Protein AF-0000000078759172 (afdb_homodimer)

Structure (mmCIF, N/CA/C/O backbone):
data_AF-0000000078759172-model_v1
#
loop_
_entity.id
_entity.type
_entity.pdbx_description
1 polymer 'DeoR family transcriptional regulator'
#
loop_
_atom_site.group_PDB
_atom_site.id
_atom_site.type_symbol
_atom_site.label_atom_id
_atom_site.label_alt_id
_atom_site.label_comp_id
_atom_site.label_asym_id
_atom_site.label_entity_id
_atom_site.label_seq_id
_atom_site.pdbx_PDB_ins_code
_atom_site.Cartn_x
_atom_site.Cartn_y
_atom_site.Cartn_z
_atom_site.occupancy
_atom_site.B_iso_or_equiv
_atom_site.auth_seq_id
_atom_site.auth_comp_id
_atom_site.auth_asym_id
_atom_site.auth_atom_id
_atom_site.pdbx_PDB_model_num
ATOM 1 N N . MET A 1 1 ? 0.001 -18.594 37.531 1 36.38 1 MET A N 1
ATOM 2 C CA . MET A 1 1 ? -1.039 -19.453 36.969 1 36.38 1 MET A CA 1
ATOM 3 C C . MET A 1 1 ? -2.293 -18.641 36.625 1 36.38 1 MET A C 1
ATOM 5 O O . MET A 1 1 ? -2.844 -17.969 37.5 1 36.38 1 MET A O 1
ATOM 9 N N . LEU A 1 2 ? -2.508 -18.375 35.5 1 51.75 2 LEU A N 1
ATOM 10 C CA . LEU A 1 2 ? -3.686 -17.562 35.219 1 51.75 2 LEU A CA 1
ATOM 11 C C . LEU A 1 2 ? -4.949 -18.234 35.719 1 51.75 2 LEU A C 1
ATOM 13 O O . LEU A 1 2 ? -5.078 -19.469 35.625 1 51.75 2 LEU A O 1
ATOM 17 N N . ASN A 1 3 ? -5.75 -17.656 36.625 1 66.94 3 ASN A N 1
ATOM 18 C CA . ASN A 1 3 ? -7.027 -18.234 37 1 66.94 3 ASN A CA 1
ATOM 19 C C . ASN A 1 3 ? -7.918 -18.5 35.812 1 66.94 3 ASN A C 1
ATOM 21 O O . ASN A 1 3 ? -7.578 -18.109 34.688 1 66.94 3 ASN A O 1
ATOM 25 N N . GLU A 1 4 ? -8.945 -19.297 35.969 1 74.44 4 GLU A N 1
ATOM 26 C CA . GLU A 1 4 ? -9.828 -19.766 34.906 1 74.44 4 GLU A CA 1
ATOM 27 C C . GLU A 1 4 ? -10.336 -18.594 34.062 1 74.44 4 GLU A C 1
ATOM 29 O O . GLU A 1 4 ? -10.43 -18.688 32.844 1 74.44 4 GLU A O 1
ATOM 34 N N . VAL A 1 5 ? -10.695 -17.469 34.75 1 76.38 5 VAL A N 1
ATOM 35 C CA . VAL A 1 5 ? -11.219 -16.297 34.062 1 76.38 5 VAL A CA 1
ATOM 36 C C . VAL A 1 5 ? -10.125 -15.656 33.219 1 76.38 5 VAL A C 1
ATOM 38 O O . VAL A 1 5 ? -10.344 -15.305 32.062 1 76.38 5 VAL A O 1
ATOM 41 N N . GLU A 1 6 ? -8.992 -15.578 33.75 1 72.94 6 GLU A N 1
ATOM 42 C CA . GLU A 1 6 ? -7.867 -14.961 33.062 1 72.94 6 GLU A CA 1
ATOM 43 C C . GLU A 1 6 ? -7.441 -15.797 31.859 1 72.94 6 GLU A C 1
ATOM 45 O O . GLU A 1 6 ? -7.117 -15.25 30.797 1 72.94 6 GLU A O 1
ATOM 50 N N . ASN A 1 7 ? -7.484 -17.031 32.062 1 72.69 7 ASN A N 1
ATOM 51 C CA . ASN A 1 7 ? -7.156 -17.922 30.984 1 72.69 7 ASN A CA 1
ATOM 52 C C . ASN A 1 7 ? -8.141 -17.781 29.828 1 72.69 7 ASN A C 1
ATOM 54 O O . ASN A 1 7 ? -7.734 -17.75 28.656 1 72.69 7 ASN A O 1
ATOM 58 N N . ARG A 1 8 ? -9.469 -17.812 30.141 1 80.25 8 ARG A N 1
ATOM 59 C CA . ARG A 1 8 ? -10.516 -17.641 29.141 1 80.25 8 ARG A CA 1
ATOM 60 C C . ARG A 1 8 ? -10.359 -16.328 28.391 1 80.25 8 ARG A C 1
ATOM 62 O O . ARG A 1 8 ? -10.43 -16.281 27.156 1 80.25 8 ARG A O 1
ATOM 69 N N . GLN A 1 9 ? -10.102 -15.289 29.125 1 78.44 9 GLN A N 1
ATOM 70 C CA . GLN A 1 9 ? -9.922 -13.969 28.516 1 78.44 9 GLN A CA 1
ATOM 71 C C . GLN A 1 9 ? -8.703 -13.953 27.594 1 78.44 9 GLN A C 1
ATOM 73 O O . GLN A 1 9 ? -8.742 -13.367 26.516 1 78.44 9 GLN A O 1
ATOM 78 N N . GLN A 1 10 ? -7.73 -14.594 28.062 1 71.69 10 GLN A N 1
ATOM 79 C CA . GLN A 1 10 ? -6.535 -14.688 27.234 1 71.69 10 GLN A CA 1
ATOM 80 C C . GLN A 1 10 ? -6.812 -15.484 25.969 1 71.69 10 GLN A C 1
ATOM 82 O O . GLN A 1 10 ? -6.32 -15.133 24.891 1 71.69 10 GLN A O 1
ATOM 87 N N . GLU A 1 11 ? -7.57 -16.484 26.031 1 77.31 11 GLU A N 1
ATOM 88 C CA . GLU A 1 11 ? -7.965 -17.266 24.859 1 77.31 11 GLU A CA 1
ATOM 89 C C . GLU A 1 11 ? -8.766 -16.406 23.875 1 77.31 11 GLU A C 1
ATOM 91 O O . GLU A 1 11 ? -8.578 -16.5 22.656 1 77.31 11 GLU A O 1
ATOM 96 N N . ILE A 1 12 ? -9.711 -15.633 24.438 1 78.56 12 ILE A N 1
ATOM 97 C CA . ILE A 1 12 ? -10.508 -14.734 23.609 1 78.56 12 ILE A CA 1
ATOM 98 C C . ILE A 1 12 ? -9.594 -13.734 22.906 1 78.56 12 ILE A C 1
ATOM 100 O O . ILE A 1 12 ? -9.703 -13.523 21.688 1 78.56 12 ILE A O 1
ATOM 104 N N . VAL A 1 13 ? -8.672 -13.242 23.734 1 72.25 13 VAL A N 1
ATOM 105 C CA . VAL A 1 13 ? -7.754 -12.258 23.156 1 72.25 13 VAL A CA 1
ATOM 106 C C . VAL A 1 13 ? -6.867 -12.93 22.109 1 72.25 13 VAL A C 1
ATOM 108 O O . VAL A 1 13 ? -6.645 -12.375 21.031 1 72.25 13 VAL A O 1
ATOM 111 N N . ASN A 1 14 ? -6.504 -14.062 22.391 1 66 14 ASN A N 1
ATOM 112 C CA . ASN A 1 14 ? -5.699 -14.812 21.438 1 66 14 ASN A CA 1
ATOM 113 C C . ASN A 1 14 ? -6.48 -15.102 20.156 1 66 14 ASN A C 1
ATOM 115 O O . ASN A 1 14 ? -5.938 -15.008 19.062 1 66 14 ASN A O 1
ATOM 119 N N . TYR A 1 15 ? -7.719 -15.523 20.375 1 71.94 15 TYR A N 1
ATOM 120 C CA . TYR A 1 15 ? -8.594 -15.734 19.219 1 71.94 15 TYR A CA 1
ATOM 121 C C . TYR A 1 15 ? -8.75 -14.453 18.406 1 71.94 15 TYR A C 1
ATOM 123 O O . TYR A 1 15 ? -8.656 -14.477 17.188 1 71.94 15 TYR A O 1
ATOM 131 N N . LEU A 1 16 ? -8.984 -13.391 19.172 1 69.19 16 LEU A N 1
ATOM 132 C CA . LEU A 1 16 ? -9.195 -12.109 18.5 1 69.19 16 LEU A CA 1
ATOM 133 C C . LEU A 1 16 ? -7.902 -11.602 17.859 1 69.19 16 LEU A C 1
ATOM 135 O O . LEU A 1 16 ? -7.93 -10.953 16.828 1 69.19 16 LEU A O 1
ATOM 139 N N . LYS A 1 17 ? -6.855 -11.961 18.469 1 59.56 17 LYS A N 1
ATOM 140 C CA . LYS A 1 17 ? -5.551 -11.625 17.891 1 59.56 17 LYS A CA 1
ATOM 141 C C . LYS A 1 17 ? -5.328 -12.344 16.562 1 59.56 17 LYS A C 1
ATOM 143 O O . LYS A 1 17 ? -4.773 -11.766 15.633 1 59.56 17 LYS A O 1
ATOM 148 N N . ASN A 1 18 ? -5.93 -13.453 16.594 1 57.12 18 ASN A N 1
ATOM 149 C CA . ASN A 1 18 ? -5.77 -14.312 15.43 1 57.12 18 ASN A CA 1
ATOM 150 C C . ASN A 1 18 ? -6.824 -14.023 14.367 1 57.12 18 ASN A C 1
ATOM 152 O O . ASN A 1 18 ? -6.566 -14.172 13.172 1 57.12 18 ASN A O 1
ATOM 156 N N . ASN A 1 19 ? -7.992 -13.586 14.875 1 59.03 19 ASN A N 1
ATOM 157 C CA . ASN A 1 19 ? -9.133 -13.5 13.977 1 59.03 19 ASN A CA 1
ATOM 158 C C . ASN A 1 19 ? -9.602 -12.055 13.805 1 59.03 19 ASN A C 1
ATOM 160 O O . ASN A 1 19 ? -10.508 -11.781 13.016 1 59.03 19 ASN A O 1
ATOM 164 N N . GLN A 1 20 ? -8.945 -11.133 14.5 1 56.38 20 GLN A N 1
ATOM 165 C CA . GLN A 1 20 ? -9.227 -9.703 14.531 1 56.38 20 GLN A CA 1
ATOM 166 C C . GLN A 1 20 ? -10.68 -9.438 14.914 1 56.38 20 GLN A C 1
ATOM 168 O O . GLN A 1 20 ? -11 -8.344 15.398 1 56.38 20 GLN A O 1
ATOM 173 N N . PHE A 1 21 ? -11.414 -10.266 14.594 1 64.81 21 PHE A N 1
ATOM 174 C CA . PHE A 1 21 ? -12.836 -10.203 14.93 1 64.81 21 PHE A CA 1
ATOM 175 C C . PHE A 1 21 ? -13.344 -11.57 15.367 1 64.81 21 PHE A C 1
ATOM 177 O O . PHE A 1 21 ? -12.852 -12.602 14.914 1 64.81 21 PHE A O 1
ATOM 184 N N . ALA A 1 22 ? -14.211 -11.531 16.359 1 74.94 22 ALA A N 1
ATOM 185 C CA . ALA A 1 22 ? -14.914 -12.742 16.766 1 74.94 22 ALA A CA 1
ATOM 186 C C . ALA A 1 22 ? -16.391 -12.445 17.047 1 74.94 22 ALA A C 1
ATOM 188 O O . ALA A 1 22 ? -16.703 -11.477 17.734 1 74.94 22 ALA A O 1
ATOM 189 N N . ARG A 1 23 ? -17.25 -13.141 16.391 1 78.19 23 ARG A N 1
ATOM 190 C CA . ARG A 1 23 ? -18.641 -13.117 16.812 1 78.19 23 ARG A CA 1
ATOM 191 C C . ARG A 1 23 ? -18.797 -13.734 18.203 1 78.19 23 ARG A C 1
ATOM 193 O O . ARG A 1 23 ? -18.016 -14.602 18.594 1 78.19 23 ARG A O 1
ATOM 200 N N . VAL A 1 24 ? -19.797 -13.281 18.781 1 83.88 24 VAL A N 1
ATOM 201 C CA . VAL A 1 24 ? -20.078 -13.828 20.109 1 83.88 24 VAL A CA 1
ATOM 202 C C . VAL A 1 24 ? -20.297 -15.336 20 1 83.88 24 VAL A C 1
ATOM 204 O O . VAL A 1 24 ? -19.844 -16.094 20.859 1 83.88 24 VAL A O 1
ATOM 207 N N . THR A 1 25 ? -20.891 -15.75 18.844 1 82.5 25 THR A N 1
ATOM 208 C CA . THR A 1 25 ? -21.172 -17.172 18.656 1 82.5 25 THR A CA 1
ATOM 209 C C . THR A 1 25 ? -19.875 -17.953 18.5 1 82.5 25 THR A C 1
ATOM 211 O O . THR A 1 25 ? -19.734 -19.047 19.031 1 82.5 25 THR A O 1
ATOM 214 N N . ASP A 1 26 ? -18.906 -17.453 17.859 1 82.5 26 ASP A N 1
ATOM 215 C CA . ASP A 1 26 ? -17.609 -18.078 17.688 1 82.5 26 ASP A CA 1
ATOM 216 C C . ASP A 1 26 ? -16.875 -18.203 19.031 1 82.5 26 ASP A C 1
ATOM 218 O O . ASP A 1 26 ? -16.219 -19.219 19.281 1 82.5 26 ASP A O 1
ATOM 222 N N . LEU A 1 27 ? -16.938 -17.234 19.797 1 86.69 27 LEU A N 1
ATOM 223 C CA . LEU A 1 27 ? -16.25 -17.188 21.094 1 86.69 27 LEU A CA 1
ATOM 224 C C . LEU A 1 27 ? -16.875 -18.203 22.062 1 86.69 27 LEU A C 1
ATOM 226 O O . LEU A 1 27 ? -16.156 -18.797 22.859 1 86.69 27 LEU A O 1
ATOM 230 N N . ILE A 1 28 ? -18.141 -18.391 21.859 1 86.31 28 ILE A N 1
ATOM 231 C CA . ILE A 1 28 ? -18.828 -19.391 22.656 1 86.31 28 ILE A CA 1
ATOM 232 C C . ILE A 1 28 ? -18.281 -20.781 22.312 1 86.31 28 ILE A C 1
ATOM 234 O O . ILE A 1 28 ? -18.016 -21.578 23.219 1 86.31 28 ILE A O 1
ATOM 238 N N . GLU A 1 29 ? -18.125 -20.969 21.109 1 82.94 29 GLU A N 1
ATOM 239 C CA . GLU A 1 29 ? -17.609 -22.25 20.672 1 82.94 29 GLU A CA 1
ATOM 240 C C . GLU A 1 29 ? -16.141 -22.438 21.062 1 82.94 29 GLU A C 1
ATOM 242 O O . GLU A 1 29 ? -15.727 -23.531 21.422 1 82.94 29 GLU A O 1
ATOM 247 N N . LEU A 1 30 ? -15.422 -21.422 21.094 1 81.31 30 LEU A N 1
ATOM 248 C CA . LEU A 1 30 ? -13.984 -21.422 21.344 1 81.31 30 LEU A CA 1
ATOM 249 C C . LEU A 1 30 ? -13.688 -21.75 22.797 1 81.31 30 LEU A C 1
ATOM 251 O O . LEU A 1 30 ? -12.812 -22.562 23.094 1 81.31 30 LEU A O 1
ATOM 255 N N . VAL A 1 31 ? -14.406 -21.062 23.734 1 83.69 31 VAL A N 1
ATOM 256 C CA . VAL A 1 31 ? -14.031 -21.172 25.141 1 83.69 31 VAL A CA 1
ATOM 257 C C . VAL A 1 31 ? -15.047 -22.031 25.891 1 83.69 31 VAL A C 1
ATOM 259 O O . VAL A 1 31 ? -14.836 -22.391 27.047 1 83.69 31 VAL A O 1
ATOM 262 N N . ASN A 1 32 ? -16.109 -22.359 25.156 1 85.5 32 ASN A N 1
ATOM 263 C CA . ASN A 1 32 ? -17.156 -23.234 25.688 1 85.5 32 ASN A CA 1
ATOM 264 C C . ASN A 1 32 ? -17.766 -22.656 26.969 1 85.5 32 ASN A C 1
ATOM 266 O O . ASN A 1 32 ? -17.891 -23.375 27.969 1 85.5 32 ASN A O 1
ATOM 270 N N . TYR A 1 33 ? -18.125 -21.391 27.031 1 85.75 33 TYR A N 1
ATOM 271 C CA . TYR A 1 33 ? -18.844 -20.703 28.094 1 85.75 33 TYR A CA 1
ATOM 272 C C . TYR A 1 33 ? -20.125 -20.062 27.578 1 85.75 33 TYR A C 1
ATOM 274 O O . TYR A 1 33 ? -20.328 -19.969 26.359 1 85.75 33 TYR A O 1
ATOM 282 N N . SER A 1 34 ? -21.031 -19.703 28.453 1 83.19 34 SER A N 1
ATOM 283 C CA . SER A 1 34 ? -22.328 -19.125 28.078 1 83.19 34 SER A CA 1
ATOM 284 C C . SER A 1 34 ? -22.141 -17.766 27.422 1 83.19 34 SER A C 1
ATOM 286 O O . SER A 1 34 ? -21.109 -17.109 27.594 1 83.19 34 SER A O 1
ATOM 288 N N . GLU A 1 35 ? -23.141 -17.344 26.641 1 85.94 35 GLU A N 1
ATOM 289 C CA . GLU A 1 35 ? -23.156 -16.031 26.031 1 85.94 35 GLU A CA 1
ATOM 290 C C . GLU A 1 35 ? -23 -14.922 27.062 1 85.94 35 GLU A C 1
ATOM 292 O O . GLU A 1 35 ? -22.281 -13.945 26.844 1 85.94 35 GLU A O 1
ATOM 297 N N . ALA A 1 36 ? -23.672 -15.086 28.234 1 85.81 36 ALA A N 1
ATOM 298 C CA . ALA A 1 36 ? -23.594 -14.094 29.297 1 85.81 36 ALA A CA 1
ATOM 299 C C . ALA A 1 36 ? -22.172 -13.953 29.812 1 85.81 36 ALA A C 1
ATOM 301 O O . ALA A 1 36 ? -21.688 -12.844 30.031 1 85.81 36 ALA A O 1
ATOM 302 N N . THR A 1 37 ? -21.453 -15.016 29.922 1 82.12 37 THR A N 1
ATOM 303 C CA . THR A 1 37 ? -20.078 -15.023 30.406 1 82.12 37 THR A CA 1
ATOM 304 C C . THR A 1 37 ? -19.156 -14.352 29.391 1 82.12 37 THR A C 1
ATOM 306 O O . THR A 1 37 ? -18.297 -13.547 29.75 1 82.12 37 THR A O 1
ATOM 309 N N . ILE A 1 38 ? -19.391 -14.719 28.109 1 87.25 38 ILE A N 1
ATOM 310 C CA . ILE A 1 38 ? -18.547 -14.156 27.047 1 87.25 38 ILE A CA 1
ATOM 311 C C . ILE A 1 38 ? -18.781 -12.648 26.953 1 87.25 38 ILE A C 1
ATOM 313 O O . ILE A 1 38 ? -17.828 -11.875 26.82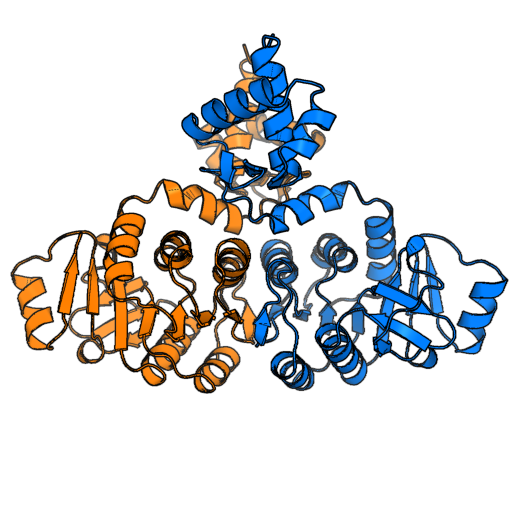8 1 87.25 38 ILE A O 1
ATOM 317 N N . LYS A 1 39 ? -19.969 -12.227 27.094 1 84 39 LYS A N 1
ATOM 318 C CA . LYS A 1 39 ? -20.281 -10.805 27.031 1 84 39 LYS A CA 1
ATOM 319 C C . LYS A 1 39 ? -19.641 -10.047 28.203 1 84 39 LYS A C 1
ATOM 321 O O . LYS A 1 39 ? -19.141 -8.938 28.031 1 84 39 LYS A O 1
ATOM 326 N N . ARG A 1 40 ? -19.609 -10.641 29.359 1 83.56 40 ARG A N 1
ATOM 327 C CA . ARG A 1 40 ? -18.953 -10.039 30.5 1 83.56 40 ARG A CA 1
ATOM 328 C C . ARG A 1 40 ? -17.453 -9.938 30.281 1 83.56 40 ARG A C 1
ATOM 330 O O . ARG A 1 40 ? -16.844 -8.914 30.609 1 83.56 40 ARG A O 1
ATOM 337 N N . ASP A 1 41 ? -16.922 -11 29.719 1 81.88 41 ASP A N 1
ATOM 338 C CA . ASP A 1 41 ? -15.492 -10.969 29.406 1 81.88 41 ASP A CA 1
ATOM 339 C C . ASP A 1 41 ? -15.172 -9.883 28.375 1 81.88 41 ASP A C 1
ATOM 341 O O . ASP A 1 41 ? -14.18 -9.164 28.516 1 81.88 41 ASP A O 1
ATOM 345 N N . LEU A 1 42 ? -16.031 -9.773 27.391 1 82.5 42 LEU A N 1
ATOM 346 C CA . LEU A 1 42 ? -15.797 -8.781 26.344 1 82.5 42 LEU A CA 1
ATOM 347 C C . LEU A 1 42 ? -15.891 -7.367 26.891 1 82.5 42 LEU A C 1
ATOM 349 O O . LEU A 1 42 ? -15.133 -6.484 26.5 1 82.5 42 LEU A O 1
ATOM 353 N N . VAL A 1 43 ? -16.766 -7.125 27.797 1 78.25 43 VAL A N 1
ATOM 354 C CA . VAL A 1 43 ? -16.859 -5.828 28.469 1 78.25 43 VAL A CA 1
ATOM 355 C C . VAL A 1 43 ? -15.578 -5.543 29.234 1 78.25 43 VAL A C 1
ATOM 357 O O . VAL A 1 43 ? -15.031 -4.441 29.156 1 78.25 43 VAL A O 1
ATOM 360 N N . PHE A 1 44 ? -15.078 -6.512 29.953 1 76.62 44 PHE A N 1
ATOM 361 C CA . PHE A 1 44 ? -13.836 -6.375 30.719 1 76.62 44 PHE A CA 1
ATOM 362 C C . PHE A 1 44 ? -12.656 -6.113 29.781 1 76.62 44 PHE A C 1
ATOM 364 O O . PHE A 1 44 ? -11.859 -5.207 30.016 1 76.62 44 PHE A O 1
ATOM 371 N N . LEU A 1 45 ? -12.57 -6.898 28.75 1 74.94 45 LEU A N 1
ATOM 372 C CA . LEU A 1 45 ? -11.461 -6.77 27.797 1 74.94 45 LEU A CA 1
ATOM 373 C C . LEU A 1 45 ? -11.539 -5.449 27.047 1 74.94 45 LEU A C 1
ATOM 375 O O . LEU A 1 45 ? -10.516 -4.848 26.734 1 74.94 45 LEU A O 1
ATOM 379 N N . GLU A 1 46 ? -12.727 -4.996 26.828 1 71.81 46 GLU A N 1
ATOM 380 C CA . GLU A 1 46 ? -12.891 -3.682 26.203 1 71.81 46 GLU A CA 1
ATOM 381 C C . GLU A 1 46 ? -12.469 -2.568 27.156 1 71.81 46 GLU A C 1
ATOM 383 O O . GLU A 1 46 ? -11.781 -1.628 26.766 1 71.81 46 GLU A O 1
ATOM 388 N N . LYS A 1 47 ? -12.859 -2.684 28.375 1 66.75 47 LYS A N 1
ATOM 389 C CA . LYS A 1 47 ? -12.461 -1.708 29.391 1 66.75 47 LYS A CA 1
ATOM 390 C C . LYS A 1 47 ? -10.945 -1.688 29.562 1 66.75 47 LYS A C 1
ATOM 392 O O . LYS A 1 47 ? -10.359 -0.638 29.844 1 66.75 47 LYS A O 1
ATOM 397 N N . SER A 1 48 ? -10.43 -2.879 29.328 1 58.62 48 SER A N 1
ATOM 398 C CA . SER A 1 48 ? -8.977 -2.99 29.453 1 58.62 48 SER A CA 1
ATOM 399 C C . SER A 1 48 ? -8.273 -2.516 28.188 1 58.62 48 SER A C 1
ATOM 401 O O . SER A 1 48 ? -7.043 -2.488 28.125 1 58.62 48 SER A O 1
ATOM 403 N N . GLY A 1 49 ? -9.016 -2.158 27.219 1 56.34 49 GLY A N 1
ATOM 404 C CA . GLY A 1 49 ? -8.5 -1.59 25.984 1 56.34 49 GLY A CA 1
ATOM 405 C C . GLY A 1 49 ? -7.973 -2.637 25.031 1 56.34 49 GLY A C 1
ATOM 406 O O . GLY A 1 49 ? -7.285 -2.307 24.062 1 56.34 49 GLY A O 1
ATOM 407 N N . LEU A 1 50 ? -8.117 -3.809 25.25 1 59.75 50 LEU A N 1
ATOM 408 C CA . LEU A 1 50 ? -7.566 -4.902 24.453 1 59.75 50 LEU A CA 1
ATOM 409 C C . LEU A 1 50 ? -8.461 -5.195 23.25 1 59.75 50 LEU A C 1
ATOM 411 O O . LEU A 1 50 ? -7.969 -5.59 22.188 1 59.75 50 LEU A O 1
ATOM 415 N N . ILE A 1 51 ? -9.844 -5.031 23.484 1 63.94 51 ILE A N 1
ATOM 416 C CA . ILE A 1 51 ? -10.781 -5.344 22.406 1 63.94 51 ILE A CA 1
ATOM 417 C C . ILE A 1 51 ? -11.852 -4.258 22.328 1 63.94 51 ILE A C 1
ATOM 419 O O . ILE A 1 51 ? -11.984 -3.443 23.25 1 63.94 51 ILE A O 1
ATOM 423 N N . ARG A 1 52 ? -12.477 -4.043 21.188 1 66.06 52 ARG A N 1
ATOM 424 C CA . ARG A 1 52 ? -13.688 -3.25 21.016 1 66.06 52 ARG A CA 1
ATOM 425 C C . ARG A 1 52 ? -14.883 -4.141 20.703 1 66.06 52 ARG A C 1
ATOM 427 O O . ARG A 1 52 ? -14.812 -5.008 19.828 1 66.06 52 ARG A O 1
ATOM 434 N N . ARG A 1 53 ? -15.93 -3.881 21.578 1 69.12 53 ARG A N 1
ATOM 435 C CA . ARG A 1 53 ? -17.172 -4.605 21.312 1 69.12 53 ARG A CA 1
ATOM 436 C C . ARG A 1 53 ? -17.938 -3.965 20.172 1 69.12 53 ARG A C 1
ATOM 438 O O . ARG A 1 53 ? -17.953 -2.74 20.031 1 69.12 53 ARG A O 1
ATOM 445 N N . VAL A 1 54 ? -18.344 -4.82 19.109 1 63.81 54 VAL A N 1
ATOM 446 C CA . VAL A 1 54 ? -19.234 -4.402 18.031 1 63.81 54 VAL A CA 1
ATOM 447 C C . VAL A 1 54 ? -20.516 -5.219 18.062 1 63.81 54 VAL A C 1
ATOM 449 O O . VAL A 1 54 ? -20.641 -6.164 18.844 1 63.81 54 VAL A O 1
ATOM 452 N N . ARG A 1 55 ? -21.5 -4.738 17.266 1 64.06 55 ARG A N 1
ATOM 453 C CA . ARG A 1 55 ? -22.75 -5.504 17.219 1 64.06 55 ARG A CA 1
ATOM 454 C C . ARG A 1 55 ? -22.469 -6.957 16.844 1 64.06 55 ARG A C 1
ATOM 456 O O . ARG A 1 55 ? -21.922 -7.234 15.773 1 64.06 55 ARG A O 1
ATOM 463 N N . GLY A 1 56 ? -22.859 -7.949 17.688 1 62.78 56 GLY A N 1
ATOM 464 C CA . GLY A 1 56 ? -22.797 -9.383 17.469 1 62.78 56 GLY A CA 1
ATOM 465 C C . GLY A 1 56 ? -21.422 -9.961 17.734 1 62.78 56 GLY A C 1
ATOM 466 O O . GLY A 1 56 ? -21.188 -11.164 17.547 1 62.78 56 GLY A O 1
ATOM 467 N N . GLY A 1 57 ? -20.438 -9.016 18.078 1 71.5 57 GLY A N 1
ATOM 468 C CA . GLY A 1 57 ? -19.125 -9.609 18.297 1 71.5 57 GLY A CA 1
ATOM 469 C C . GLY A 1 57 ? -18.125 -8.648 18.891 1 71.5 57 GLY A C 1
ATOM 470 O O . GLY A 1 57 ? -18.5 -7.688 19.578 1 71.5 57 GLY A O 1
ATOM 471 N N . ALA A 1 58 ? -16.891 -9.023 19 1 74.56 58 ALA A N 1
ATOM 472 C CA . ALA A 1 58 ? -15.805 -8.211 19.547 1 74.56 58 ALA A CA 1
ATOM 473 C C . ALA A 1 58 ? -14.602 -8.211 18.609 1 74.56 58 ALA A C 1
ATOM 475 O O . ALA A 1 58 ? -14.406 -9.156 17.828 1 74.56 58 ALA A O 1
ATOM 476 N N . MET A 1 59 ? -14.062 -7.164 18.594 1 66.5 59 MET A N 1
ATOM 477 C CA . MET A 1 59 ? -12.844 -6.984 17.812 1 66.5 59 MET A CA 1
ATOM 478 C C . MET A 1 59 ? -11.664 -6.66 18.719 1 66.5 59 MET A C 1
ATOM 480 O O . MET A 1 59 ? -11.836 -6.078 19.781 1 66.5 59 MET A O 1
ATOM 484 N N . LEU A 1 60 ? -10.594 -7.309 18.5 1 53.09 60 LEU A N 1
ATOM 485 C CA . LEU A 1 60 ? -9.414 -6.965 19.297 1 53.09 60 LEU A CA 1
ATOM 486 C C . LEU A 1 60 ? -9.094 -5.48 19.172 1 53.09 60 LEU A C 1
ATOM 488 O O . LEU A 1 60 ? -9.125 -4.918 18.078 1 53.09 60 LEU A O 1
ATOM 492 N N . ILE A 1 61 ? -9.188 -4.828 20.328 1 46.25 61 ILE A N 1
ATOM 493 C CA . ILE A 1 61 ? -8.695 -3.459 20.391 1 46.25 61 ILE A CA 1
ATOM 494 C C . ILE A 1 61 ? -7.168 -3.465 20.422 1 46.25 61 ILE A C 1
ATOM 496 O O . ILE A 1 61 ? -6.562 -3.943 21.375 1 46.25 61 ILE A O 1
ATOM 500 N N . ASP A 1 62 ? -6.527 -4.008 19.672 1 40.38 62 ASP A N 1
ATOM 501 C CA . ASP A 1 62 ? -5.086 -3.867 19.859 1 40.38 62 ASP A CA 1
ATOM 502 C C . ASP A 1 62 ? -4.691 -2.4 20.016 1 40.38 62 ASP A C 1
ATOM 504 O O . ASP A 1 62 ? -4.754 -1.625 19.062 1 40.38 62 ASP A O 1
ATOM 508 N N . ASN A 1 63 ? -5.016 -1.841 20.938 1 35.78 63 ASN A N 1
ATOM 509 C CA . ASN A 1 63 ? -4.723 -0.444 21.25 1 35.78 63 ASN A CA 1
ATOM 510 C C . ASN A 1 63 ? -3.342 -0.036 20.734 1 35.78 63 ASN A C 1
ATOM 512 O O . ASN A 1 63 ? -3.15 1.093 20.281 1 35.78 63 ASN A O 1
ATOM 516 N N . ARG A 1 64 ? -2.279 -0.61 21.375 1 33.75 64 ARG A N 1
ATOM 517 C CA . ARG A 1 64 ? -0.875 -0.281 21.141 1 33.75 64 ARG A CA 1
ATOM 518 C C . ARG A 1 64 ? -0.443 -0.658 19.734 1 33.75 64 ARG A C 1
ATOM 520 O O . ARG A 1 64 ? 0.543 -0.127 19.219 1 33.75 64 ARG A O 1
ATOM 527 N N . LYS A 1 65 ? -0.607 -2.008 19.203 1 33.19 65 LYS A N 1
ATOM 528 C CA . LYS A 1 65 ? -0.291 -2.545 17.891 1 33.19 65 LYS A CA 1
ATOM 529 C C . LYS A 1 65 ? -1.462 -2.365 16.922 1 33.19 65 LYS A C 1
ATOM 531 O O . LYS A 1 65 ? -2.523 -2.967 17.109 1 33.19 65 LYS A O 1
ATOM 536 N N . ILE A 1 66 ? -1.935 -1.329 16.531 1 30.61 66 ILE A N 1
ATOM 537 C CA . ILE A 1 66 ? -2.75 -1.35 15.32 1 30.61 66 ILE A CA 1
ATOM 538 C C . ILE A 1 66 ? -2.395 -2.574 14.484 1 30.61 66 ILE A C 1
ATOM 540 O O . ILE A 1 66 ? -1.381 -2.58 13.781 1 30.61 66 ILE A O 1
ATOM 544 N N . ASP A 1 67 ? -2.51 -3.723 14.875 1 31.8 67 ASP A N 1
ATOM 545 C CA . ASP A 1 67 ? -2.475 -4.93 14.055 1 31.8 67 ASP A CA 1
ATOM 546 C C . ASP A 1 67 ? -3.312 -4.766 12.789 1 31.8 67 ASP A C 1
ATOM 548 O O . ASP A 1 67 ? -4.543 -4.684 12.859 1 31.8 67 ASP A O 1
ATOM 552 N N . VAL A 1 68 ? -2.855 -4.027 11.883 1 34.53 68 VAL A N 1
ATOM 553 C CA . VAL A 1 68 ? -3.596 -4.117 10.633 1 34.53 68 VAL A CA 1
ATOM 554 C C . VAL A 1 68 ? -3.992 -5.57 10.375 1 34.53 68 VAL A C 1
ATOM 556 O O . VAL A 1 68 ? -3.139 -6.461 10.352 1 34.53 68 VAL A O 1
ATOM 559 N N . PRO A 1 69 ? -5.195 -5.887 10.664 1 38.59 69 PRO A N 1
ATOM 560 C CA . PRO A 1 69 ? -5.664 -7.246 10.375 1 38.59 69 PRO A CA 1
ATOM 561 C C . PRO A 1 69 ? -4.844 -7.938 9.289 1 38.59 69 PRO A C 1
ATOM 563 O O . PRO A 1 69 ? -4.574 -9.141 9.383 1 38.59 69 PRO A O 1
ATOM 566 N N . TYR A 1 70 ? -4.617 -7.266 8.266 1 38.16 70 TYR A N 1
ATOM 567 C CA . TYR A 1 70 ? -3.938 -7.898 7.141 1 38.16 70 TYR A CA 1
ATOM 568 C C . TYR A 1 70 ? -2.521 -8.312 7.523 1 38.16 70 TYR A C 1
ATOM 570 O O . TYR A 1 70 ? -2.031 -9.359 7.086 1 38.16 70 TYR A O 1
ATOM 578 N N . LEU A 1 71 ? -1.95 -7.516 8.445 1 40.22 71 LEU A N 1
ATOM 579 C CA . LEU A 1 71 ? -0.631 -7.902 8.938 1 40.22 71 LEU A CA 1
ATOM 580 C C . LEU A 1 71 ? -0.7 -9.211 9.711 1 40.22 71 LEU A C 1
ATOM 582 O O . LEU A 1 71 ? 0.236 -10.016 9.664 1 40.22 71 LEU A O 1
ATOM 586 N N . MET A 1 72 ? -1.712 -9.398 10.281 1 39.47 72 MET A N 1
ATOM 587 C CA . MET A 1 72 ? -1.961 -10.703 10.891 1 39.47 72 MET A CA 1
ATOM 588 C C . MET A 1 72 ? -1.966 -11.805 9.844 1 39.47 72 MET A C 1
ATOM 590 O O . MET A 1 72 ? -1.536 -12.93 10.117 1 39.47 72 MET A O 1
ATOM 594 N N . LYS A 1 73 ? -2.482 -11.445 8.719 1 44.03 73 LYS A N 1
ATOM 595 C CA . LYS A 1 73 ? -2.438 -12.453 7.66 1 44.03 73 LYS A CA 1
ATOM 596 C C . LYS A 1 73 ? -0.998 -12.812 7.305 1 44.03 73 LYS A C 1
ATOM 598 O O . LYS A 1 73 ? -0.701 -13.969 6.996 1 44.03 73 LYS A O 1
ATOM 603 N N . ILE A 1 74 ? -0.143 -11.875 7.582 1 44.12 74 ILE A N 1
ATOM 604 C CA . ILE A 1 74 ? 1.271 -12.125 7.32 1 44.12 74 ILE A CA 1
ATOM 605 C C . ILE A 1 74 ? 1.834 -13.07 8.383 1 44.12 74 ILE A C 1
ATOM 607 O O . ILE A 1 74 ? 2.641 -13.945 8.078 1 44.12 74 ILE A O 1
ATOM 611 N N . THR A 1 75 ? 1.41 -12.945 9.633 1 43.25 75 THR A N 1
ATOM 612 C CA . THR A 1 75 ? 1.875 -13.852 10.68 1 43.25 75 THR A CA 1
ATOM 613 C C . THR A 1 75 ? 1.435 -15.289 10.383 1 43.25 75 THR A C 1
ATOM 615 O O . THR A 1 75 ? 2.135 -16.234 10.734 1 43.25 75 THR A O 1
ATOM 618 N N . LYS A 1 76 ? 0.314 -15.438 9.75 1 47.78 76 LYS A N 1
ATOM 619 C CA . LYS A 1 76 ? -0.136 -16.781 9.398 1 47.78 76 LYS A CA 1
ATOM 620 C C . LYS A 1 76 ? 0.68 -17.344 8.234 1 47.78 76 LYS A C 1
ATOM 622 O O . LYS A 1 76 ? 0.642 -18.547 7.973 1 47.78 76 LYS A O 1
ATOM 627 N N . LEU A 1 77 ? 1.405 -16.5 7.676 1 54.41 77 LEU A N 1
ATOM 628 C CA . LEU A 1 77 ? 2.248 -16.953 6.57 1 54.41 77 LEU A CA 1
ATOM 629 C C . LEU A 1 77 ? 3.205 -18.047 7.023 1 54.41 77 LEU A C 1
ATOM 631 O O . LEU A 1 77 ? 3.512 -18.969 6.258 1 54.41 77 LEU A O 1
ATOM 635 N N . GLU A 1 78 ? 3.564 -18.031 8.305 1 48.25 78 GLU A N 1
ATOM 636 C CA . GLU A 1 78 ? 4.52 -19.031 8.781 1 48.25 78 GLU A CA 1
ATOM 637 C C . GLU A 1 78 ? 3.873 -20.422 8.859 1 48.25 78 GLU A C 1
ATOM 639 O O . GLU A 1 78 ? 4.566 -21.438 8.797 1 48.25 78 GLU A O 1
ATOM 644 N N . GLU A 1 79 ? 2.605 -20.422 8.898 1 47.75 79 GLU A N 1
ATOM 645 C CA . GLU A 1 79 ? 1.979 -21.719 9.109 1 47.75 79 GLU A CA 1
ATOM 646 C C . GLU A 1 79 ? 1.605 -22.375 7.777 1 47.75 79 GLU A C 1
ATOM 648 O O . GLU A 1 79 ? 1.251 -23.547 7.734 1 47.75 79 GLU A O 1
ATOM 653 N N . GLU A 1 80 ? 1.797 -21.547 6.734 1 64.31 80 GLU A N 1
ATOM 654 C CA . GLU A 1 80 ? 1.349 -22.156 5.48 1 64.31 80 GLU A CA 1
ATOM 655 C C . GLU A 1 80 ? 2.514 -22.781 4.723 1 64.31 80 GLU A C 1
ATOM 657 O O . GLU A 1 80 ? 3.029 -22.188 3.768 1 64.31 80 GLU A O 1
ATOM 662 N N . THR A 1 81 ? 2.779 -24.031 5.098 1 77.88 81 THR A N 1
ATOM 663 C CA . THR A 1 81 ? 3.92 -24.812 4.613 1 77.88 81 THR A CA 1
ATOM 664 C C . THR A 1 81 ? 3.83 -25.016 3.105 1 77.88 81 THR A C 1
ATOM 666 O O . THR A 1 81 ? 4.832 -24.906 2.398 1 77.88 81 THR A O 1
ATOM 669 N N . GLU A 1 82 ? 2.656 -25.141 2.633 1 90.94 82 GLU A N 1
ATOM 670 C CA . GLU A 1 82 ? 2.512 -25.422 1.207 1 90.94 82 GLU A CA 1
ATOM 671 C C . GLU A 1 82 ? 2.877 -24.188 0.371 1 90.94 82 GLU A C 1
ATOM 673 O O . GLU A 1 82 ? 3.627 -24.297 -0.602 1 90.94 82 GLU A O 1
ATOM 678 N N . LYS A 1 83 ? 2.387 -23.047 0.76 1 91.62 83 LYS A N 1
ATOM 679 C CA . LYS A 1 83 ? 2.666 -21.812 0.032 1 91.62 83 LYS A CA 1
ATOM 680 C C . LYS A 1 83 ? 4.148 -21.469 0.093 1 91.62 83 LYS A C 1
ATOM 682 O O . LYS A 1 83 ? 4.719 -20.969 -0.886 1 91.62 83 LYS A O 1
ATOM 687 N N . ARG A 1 84 ? 4.746 -21.781 1.177 1 88.75 84 ARG A N 1
ATOM 688 C CA . ARG A 1 84 ? 6.176 -21.531 1.312 1 88.75 84 ARG A CA 1
ATOM 689 C C . ARG A 1 84 ? 6.977 -22.391 0.339 1 88.75 84 ARG A C 1
ATOM 691 O O . ARG A 1 84 ? 7.902 -21.891 -0.314 1 88.75 84 ARG A O 1
ATOM 698 N N . LYS A 1 85 ? 6.621 -23.656 0.3 1 92.44 85 LYS A N 1
ATOM 699 C CA . LYS A 1 85 ? 7.289 -24.562 -0.622 1 92.44 85 LYS A CA 1
ATOM 700 C C . LYS A 1 85 ? 7.148 -24.094 -2.064 1 92.44 85 LYS A C 1
ATOM 702 O O . LYS A 1 85 ? 8.117 -24.109 -2.828 1 92.44 85 LYS A O 1
ATOM 707 N N . ILE A 1 86 ? 5.992 -23.688 -2.344 1 96.69 86 ILE A N 1
ATOM 708 C CA . ILE A 1 86 ? 5.707 -23.203 -3.689 1 96.69 86 ILE A CA 1
ATOM 709 C C . ILE A 1 86 ? 6.559 -21.969 -3.982 1 96.69 86 ILE A C 1
ATOM 711 O O . ILE A 1 86 ? 7.16 -21.859 -5.051 1 96.69 86 ILE A O 1
ATOM 715 N N . ALA A 1 87 ? 6.633 -21.062 -3.012 1 94.31 87 ALA A N 1
ATOM 716 C CA . ALA A 1 87 ? 7.422 -19.828 -3.166 1 94.31 87 ALA A CA 1
ATOM 717 C C . ALA A 1 87 ? 8.898 -20.156 -3.35 1 94.31 87 ALA A C 1
ATOM 719 O O . ALA A 1 87 ? 9.57 -19.578 -4.203 1 94.31 87 ALA A O 1
ATOM 720 N N . ASP A 1 88 ? 9.375 -21.094 -2.584 1 93 88 ASP A N 1
ATOM 721 C CA . ASP A 1 88 ? 10.766 -21.516 -2.697 1 93 88 ASP A CA 1
ATOM 722 C C . ASP A 1 88 ? 11.062 -22.062 -4.094 1 93 88 ASP A C 1
ATOM 724 O O . ASP A 1 88 ? 12.086 -21.734 -4.695 1 93 88 ASP A O 1
ATOM 728 N N . THR A 1 89 ? 10.18 -22.891 -4.566 1 97.38 89 THR A N 1
ATOM 729 C CA . THR A 1 89 ? 10.344 -23.469 -5.898 1 97.38 89 THR A CA 1
ATOM 730 C C . THR A 1 89 ? 10.297 -22.375 -6.965 1 97.38 89 THR A C 1
ATOM 732 O O . THR A 1 89 ? 11.133 -22.359 -7.875 1 97.38 89 THR A O 1
ATOM 735 N N . ALA A 1 90 ? 9.383 -21.469 -6.863 1 98.12 90 ALA A N 1
ATOM 736 C CA . ALA A 1 90 ? 9.219 -20.391 -7.828 1 98.12 90 ALA A CA 1
ATOM 737 C C . ALA A 1 90 ? 10.461 -19.5 -7.863 1 98.12 90 ALA A C 1
ATOM 739 O O . ALA A 1 90 ? 10.797 -18.922 -8.898 1 98.12 90 ALA A O 1
ATOM 740 N N . SER A 1 91 ? 11.148 -19.375 -6.723 1 96.81 91 SER A N 1
ATOM 741 C CA . SER A 1 91 ? 12.312 -18.484 -6.617 1 96.81 91 SER A CA 1
ATOM 742 C C . SER A 1 91 ? 13.43 -18.938 -7.551 1 96.81 91 SER A C 1
ATOM 744 O O . SER A 1 91 ? 14.312 -18.156 -7.895 1 96.81 91 SER A O 1
ATOM 746 N N . SER A 1 92 ? 13.406 -20.234 -7.988 1 97.88 92 SER A N 1
ATOM 747 C CA . SER A 1 92 ? 14.422 -20.75 -8.906 1 97.88 92 SER A CA 1
ATOM 748 C C . SER A 1 92 ? 14.32 -20.094 -10.273 1 97.88 92 SER A C 1
ATOM 750 O O . SER A 1 92 ? 15.258 -20.156 -11.07 1 97.88 92 SER A O 1
ATOM 752 N N . LEU A 1 93 ? 13.234 -19.438 -10.578 1 98.5 93 LEU A N 1
ATOM 753 C CA . LEU A 1 93 ? 13.008 -18.797 -11.859 1 98.5 93 LEU A CA 1
ATOM 754 C C . LEU A 1 93 ? 13.57 -17.375 -11.867 1 98.5 93 LEU A C 1
ATOM 756 O O . LEU A 1 93 ? 13.602 -16.719 -12.906 1 98.5 93 LEU A O 1
ATOM 760 N N . ILE A 1 94 ? 13.984 -16.859 -10.711 1 98.38 94 ILE A N 1
ATOM 761 C CA . ILE A 1 94 ? 14.344 -15.461 -10.547 1 98.38 94 ILE A CA 1
ATOM 762 C C . ILE A 1 94 ? 15.859 -15.305 -10.617 1 98.38 94 ILE A C 1
ATOM 764 O O . ILE A 1 94 ? 16.609 -16.156 -10.125 1 98.38 94 ILE A O 1
ATOM 768 N N . ARG A 1 95 ? 16.281 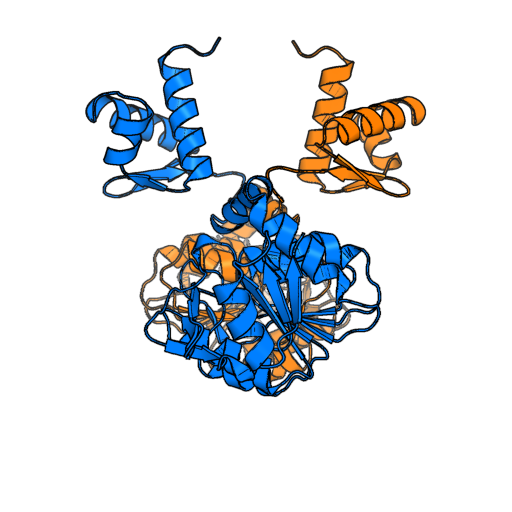-14.234 -11.219 1 98.19 95 ARG A N 1
ATOM 769 C CA . ARG A 1 95 ? 17.688 -13.844 -11.32 1 98.19 95 ARG A CA 1
ATOM 770 C C . ARG A 1 95 ? 17.875 -12.375 -10.977 1 98.19 95 ARG A C 1
ATOM 772 O O . ARG A 1 95 ? 16.922 -11.602 -10.969 1 98.19 95 ARG A O 1
ATOM 779 N N . ASP A 1 96 ? 19.141 -12.016 -10.766 1 97.44 96 ASP A N 1
ATOM 780 C CA . ASP A 1 96 ? 19.469 -10.617 -10.516 1 97.44 96 ASP A CA 1
ATOM 781 C C . ASP A 1 96 ? 19.016 -9.734 -11.68 1 97.44 96 ASP A C 1
ATOM 783 O O . ASP A 1 96 ? 18.984 -10.18 -12.828 1 97.44 96 ASP A O 1
ATOM 787 N N . ASP A 1 97 ? 18.547 -8.492 -11.352 1 98.44 97 ASP A N 1
ATOM 788 C CA . ASP A 1 97 ? 18.297 -7.398 -12.281 1 98.44 97 ASP A CA 1
ATOM 789 C C . ASP A 1 97 ? 17.016 -7.648 -13.078 1 98.44 97 ASP A C 1
ATOM 791 O O . ASP A 1 97 ? 16.75 -6.957 -14.062 1 98.44 97 ASP A O 1
ATOM 795 N N . MET A 1 98 ? 16.219 -8.68 -12.633 1 98.75 98 MET A N 1
ATOM 796 C CA . MET A 1 98 ? 14.961 -8.945 -13.328 1 98.75 98 MET A CA 1
ATOM 797 C C . MET A 1 98 ? 13.914 -7.902 -12.961 1 98.75 98 MET A C 1
ATOM 799 O O . MET A 1 98 ? 13.945 -7.336 -11.867 1 98.75 98 MET A O 1
ATOM 803 N N . VAL A 1 99 ? 13.047 -7.633 -13.859 1 98.88 99 VAL A N 1
ATOM 804 C CA . VAL A 1 99 ? 11.797 -6.922 -13.609 1 98.88 99 VAL A CA 1
ATOM 805 C C . VAL A 1 99 ? 10.664 -7.918 -13.398 1 98.88 99 VAL A C 1
ATOM 807 O O . VAL A 1 99 ? 10.43 -8.789 -14.242 1 98.88 99 VAL A O 1
ATOM 810 N N . LEU A 1 100 ? 9.969 -7.758 -12.25 1 98.94 100 LEU A N 1
ATOM 811 C CA . LEU A 1 100 ? 8.945 -8.734 -11.898 1 98.94 100 LEU A CA 1
ATOM 812 C C . LEU A 1 100 ? 7.598 -8.055 -11.68 1 98.94 100 LEU A C 1
ATOM 814 O O . LEU A 1 100 ? 7.535 -6.965 -11.102 1 98.94 100 LEU A O 1
ATOM 818 N N . PHE A 1 101 ? 6.551 -8.664 -12.18 1 98.88 101 PHE A N 1
ATOM 819 C CA . PHE A 1 101 ? 5.227 -8.461 -11.609 1 98.88 101 PHE A CA 1
ATOM 820 C C . PHE A 1 101 ? 4.957 -9.453 -10.484 1 98.88 101 PHE A C 1
ATOM 822 O O . PHE A 1 101 ? 5.219 -10.648 -10.633 1 98.88 101 PHE A O 1
ATOM 829 N N . LEU A 1 102 ? 4.492 -8.984 -9.367 1 98.62 102 LEU A N 1
ATOM 830 C CA . LEU A 1 102 ? 4.102 -9.836 -8.25 1 98.62 102 LEU A CA 1
ATOM 831 C C . LEU A 1 102 ? 2.697 -9.492 -7.766 1 98.62 102 LEU A C 1
ATOM 833 O O . LEU A 1 102 ? 2.439 -8.367 -7.344 1 98.62 102 LEU A O 1
ATOM 837 N N . ASP A 1 103 ? 1.825 -10.484 -7.793 1 97.69 103 ASP A N 1
ATOM 838 C CA . ASP A 1 103 ? 0.453 -10.141 -7.434 1 97.69 103 ASP A CA 1
ATOM 839 C C . ASP A 1 103 ? 0.281 -10.07 -5.918 1 97.69 103 ASP A C 1
ATOM 841 O O . ASP A 1 103 ? 1.231 -10.305 -5.168 1 97.69 103 ASP A O 1
ATOM 845 N N . SER A 1 104 ? -0.882 -9.781 -5.5 1 94.25 104 SER A N 1
ATOM 846 C CA . SER A 1 104 ? -1.178 -9.477 -4.102 1 94.25 104 SER A CA 1
ATOM 847 C C . SER A 1 104 ? -1.569 -10.734 -3.336 1 94.25 104 SER A C 1
ATOM 849 O O . SER A 1 104 ? -1.999 -10.656 -2.184 1 94.25 104 SER A O 1
ATOM 851 N N . SER A 1 105 ? -1.351 -11.891 -3.861 1 90.56 105 SER A N 1
ATOM 852 C CA . SER A 1 105 ? -1.82 -13.117 -3.221 1 90.56 105 SER A CA 1
ATOM 853 C C . SER A 1 105 ? -0.965 -13.469 -2.01 1 90.56 105 SER A C 1
ATOM 855 O O . SER A 1 105 ? 0.193 -13.055 -1.918 1 90.56 105 SER A O 1
ATOM 857 N N . THR A 1 106 ? -1.534 -14.242 -1.112 1 86.62 106 THR A N 1
ATOM 858 C CA . THR A 1 106 ? -0.796 -14.703 0.058 1 86.62 106 THR A CA 1
ATOM 859 C C . THR A 1 106 ? 0.314 -15.664 -0.347 1 86.62 106 THR A C 1
ATOM 861 O O . THR A 1 106 ? 1.353 -15.742 0.313 1 86.62 106 THR A O 1
ATOM 864 N N . THR A 1 107 ? 0.108 -16.406 -1.368 1 89.56 107 THR A N 1
ATOM 865 C CA . THR A 1 107 ? 1.151 -17.297 -1.855 1 89.56 107 THR A CA 1
ATOM 866 C C . THR A 1 107 ? 2.354 -16.5 -2.357 1 89.56 107 THR A C 1
ATOM 868 O O . THR A 1 107 ? 3.494 -16.797 -1.993 1 89.56 107 THR A O 1
ATOM 871 N N . SER A 1 108 ? 2.098 -15.508 -3.162 1 92.19 108 SER A N 1
ATOM 872 C CA . SER A 1 108 ? 3.182 -14.68 -3.68 1 92.19 108 SER A CA 1
ATOM 873 C C . SER A 1 108 ? 3.893 -13.938 -2.555 1 92.19 108 SER A C 1
ATOM 875 O O . SER A 1 108 ? 5.086 -13.648 -2.65 1 92.19 108 SER A O 1
ATOM 877 N N . LEU A 1 109 ? 3.186 -13.609 -1.531 1 89.31 109 LEU A N 1
ATOM 878 C CA . LEU A 1 109 ? 3.766 -12.914 -0.391 1 89.31 109 LEU A CA 1
ATOM 879 C C . LEU A 1 109 ? 4.91 -13.719 0.218 1 89.31 109 LEU A C 1
ATOM 881 O O . LEU A 1 109 ? 5.898 -13.141 0.68 1 89.31 109 LEU A O 1
ATOM 885 N N . HIS A 1 110 ? 4.797 -14.992 0.189 1 86.75 110 HIS A N 1
ATOM 886 C CA . HIS A 1 110 ? 5.832 -15.859 0.741 1 86.75 110 HIS A CA 1
ATOM 887 C C . HIS A 1 110 ? 7.121 -15.758 -0.066 1 86.75 110 HIS A C 1
ATOM 889 O O . HIS A 1 110 ? 8.188 -16.156 0.408 1 86.75 110 HIS A O 1
ATOM 895 N N . LEU A 1 111 ? 7.047 -15.195 -1.217 1 92.38 111 LEU A N 1
ATOM 896 C CA . LEU A 1 111 ? 8.219 -15.047 -2.066 1 92.38 111 LEU A CA 1
ATOM 897 C C . LEU A 1 111 ? 9.125 -13.93 -1.549 1 92.38 111 LEU A C 1
ATOM 899 O O . LEU A 1 111 ? 10.297 -13.852 -1.927 1 92.38 111 LEU A O 1
ATOM 903 N N . VAL A 1 112 ? 8.602 -13.031 -0.774 1 89.19 112 VAL A N 1
ATOM 904 C CA . VAL A 1 112 ? 9.336 -11.852 -0.329 1 89.19 112 VAL A CA 1
ATOM 905 C C . VAL A 1 112 ? 10.641 -12.273 0.341 1 89.19 112 VAL A C 1
ATOM 907 O O . VAL A 1 112 ? 11.695 -11.688 0.09 1 89.19 112 VAL A O 1
ATOM 910 N N . ARG A 1 113 ? 10.586 -13.281 1.141 1 81.5 113 ARG A N 1
ATOM 911 C CA . ARG A 1 113 ? 11.766 -13.742 1.854 1 81.5 113 ARG A CA 1
ATOM 912 C C . ARG A 1 113 ? 12.844 -14.219 0.879 1 81.5 113 ARG A C 1
ATOM 914 O O . ARG A 1 113 ? 14.039 -14.023 1.121 1 81.5 113 ARG A O 1
ATOM 921 N N . ASN A 1 114 ? 12.391 -14.891 -0.192 1 87.94 114 ASN A N 1
ATOM 922 C CA . ASN A 1 114 ? 13.328 -15.359 -1.207 1 87.94 114 ASN A CA 1
ATOM 923 C C . ASN A 1 114 ? 13.922 -14.203 -2.006 1 87.94 114 ASN A C 1
ATOM 925 O O . ASN A 1 114 ? 15.086 -14.242 -2.395 1 87.94 114 ASN A O 1
ATOM 929 N N . LEU A 1 115 ? 13.133 -13.195 -2.18 1 92.88 115 LEU A N 1
ATOM 930 C CA . LEU A 1 115 ? 13.508 -12.102 -3.068 1 92.88 115 LEU A CA 1
ATOM 931 C C . LEU A 1 115 ? 14.602 -11.242 -2.443 1 92.88 115 LEU A C 1
ATOM 933 O O . LEU A 1 115 ? 15.297 -10.508 -3.148 1 92.88 115 LEU A O 1
ATOM 937 N N . ALA A 1 116 ? 14.766 -11.367 -1.162 1 83.31 116 ALA A N 1
ATOM 938 C CA . ALA A 1 116 ? 15.773 -10.586 -0.441 1 83.31 116 ALA A CA 1
ATOM 939 C C . ALA A 1 116 ? 17.188 -10.969 -0.883 1 83.31 116 ALA A C 1
ATOM 941 O O . ALA A 1 116 ? 18.125 -10.203 -0.686 1 83.31 116 ALA A O 1
ATOM 942 N N . ARG A 1 117 ? 17.328 -12.125 -1.463 1 86.38 117 ARG A N 1
ATOM 943 C CA . ARG A 1 117 ? 18.656 -12.617 -1.8 1 86.38 117 ARG A CA 1
ATOM 944 C C . ARG A 1 117 ? 19.109 -12.109 -3.164 1 86.38 117 ARG A C 1
ATOM 946 O O . ARG A 1 117 ? 20.281 -12.258 -3.541 1 86.38 117 ARG A O 1
ATOM 953 N N . PHE A 1 118 ? 18.234 -11.555 -3.912 1 91.81 118 PHE A N 1
ATOM 954 C CA . PHE A 1 118 ? 18.562 -11.109 -5.262 1 91.81 118 PHE A CA 1
ATOM 955 C C . PHE A 1 118 ? 18.844 -9.617 -5.293 1 91.81 118 PHE A C 1
ATOM 957 O O . PHE A 1 118 ? 18.203 -8.844 -4.574 1 91.81 118 PHE A O 1
ATOM 964 N N . ASP A 1 119 ? 19.734 -9.234 -6.188 1 92.12 119 ASP A N 1
ATOM 965 C CA . ASP A 1 119 ? 20.094 -7.832 -6.332 1 92.12 119 ASP A CA 1
ATOM 966 C C . ASP A 1 119 ? 19.516 -7.246 -7.621 1 92.12 119 ASP A C 1
ATOM 968 O O . ASP A 1 119 ? 19.344 -7.961 -8.609 1 92.12 119 ASP A O 1
ATOM 972 N N . GLY A 1 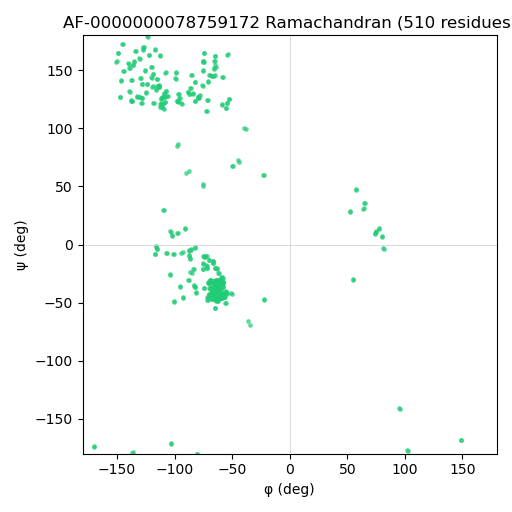120 ? 19.188 -5.953 -7.574 1 97.12 120 GLY A N 1
ATOM 973 C CA . GLY A 1 120 ? 18.828 -5.207 -8.773 1 97.12 120 GLY A CA 1
ATOM 974 C C . GLY A 1 120 ? 17.422 -5.488 -9.258 1 97.12 120 GLY A C 1
ATOM 975 O O . GLY A 1 120 ? 17.062 -5.125 -10.375 1 97.12 120 GLY A O 1
ATOM 976 N N . LEU A 1 121 ? 16.641 -6.113 -8.414 1 98.25 121 LEU A N 1
ATOM 977 C CA . LEU A 1 121 ? 15.273 -6.422 -8.82 1 98.25 121 LEU A CA 1
ATOM 978 C C . LEU A 1 121 ? 14.43 -5.156 -8.891 1 98.25 121 LEU A C 1
ATOM 980 O O . LEU A 1 121 ? 14.602 -4.242 -8.078 1 98.25 121 LEU A O 1
ATOM 984 N N . GLN A 1 122 ? 13.617 -5.094 -9.867 1 98.69 122 GLN A N 1
ATOM 985 C CA . GLN A 1 122 ? 12.484 -4.176 -9.922 1 98.69 122 GLN A CA 1
ATOM 986 C C . GLN A 1 122 ? 11.156 -4.93 -9.844 1 98.69 122 GLN A C 1
ATOM 988 O O . GLN A 1 122 ? 10.906 -5.836 -10.641 1 98.69 122 GLN A O 1
ATOM 993 N N . ILE A 1 123 ? 10.344 -4.531 -8.898 1 98.75 123 ILE A N 1
ATOM 994 C CA . ILE A 1 123 ? 9.133 -5.305 -8.672 1 98.75 123 ILE A CA 1
ATOM 995 C C . ILE A 1 123 ? 7.918 -4.379 -8.68 1 98.75 123 ILE A C 1
ATOM 997 O O . ILE A 1 123 ? 7.895 -3.367 -7.973 1 98.75 123 ILE A O 1
ATOM 1001 N N . ILE A 1 124 ? 6.941 -4.723 -9.523 1 98.81 124 ILE A N 1
ATOM 1002 C CA . ILE A 1 124 ? 5.66 -4.031 -9.555 1 98.81 124 ILE A CA 1
ATOM 1003 C C . ILE A 1 124 ? 4.574 -4.922 -8.953 1 98.81 124 ILE A C 1
ATOM 1005 O O . ILE A 1 124 ? 4.469 -6.102 -9.305 1 98.81 124 ILE A O 1
ATOM 1009 N N . THR A 1 125 ? 3.783 -4.383 -8.07 1 98.5 125 THR A N 1
ATOM 1010 C CA . THR A 1 125 ? 2.758 -5.188 -7.418 1 98.5 125 THR A CA 1
ATOM 1011 C C . THR A 1 125 ? 1.463 -4.398 -7.266 1 98.5 125 THR A C 1
ATOM 1013 O O . THR A 1 125 ? 1.476 -3.164 -7.289 1 98.5 125 THR A O 1
ATOM 1016 N N . ASN A 1 126 ? 0.398 -5.152 -7.18 1 98.12 126 ASN A N 1
ATOM 1017 C CA . ASN A 1 126 ? -0.894 -4.551 -6.863 1 98.12 126 ASN A CA 1
ATOM 1018 C C . ASN A 1 126 ? -1.292 -4.805 -5.414 1 98.12 126 ASN A C 1
ATOM 1020 O O . ASN A 1 126 ? -2.455 -4.637 -5.047 1 98.12 126 ASN A O 1
ATOM 1024 N N . GLY A 1 127 ? -0.389 -5.297 -4.625 1 95.19 127 GLY A N 1
ATOM 1025 C CA . GLY A 1 127 ? -0.648 -5.574 -3.223 1 95.19 127 GLY A CA 1
ATOM 1026 C C . GLY A 1 127 ? -0.01 -4.566 -2.285 1 95.19 127 GLY A C 1
ATOM 1027 O O . GLY A 1 127 ? 1.212 -4.406 -2.279 1 95.19 127 GLY A O 1
ATOM 1028 N N . ILE A 1 128 ? -0.823 -4.074 -1.462 1 90.88 128 ILE A N 1
ATOM 1029 C CA . ILE A 1 128 ? -0.355 -3.072 -0.511 1 90.88 128 ILE A CA 1
ATOM 1030 C C . ILE A 1 128 ? 0.58 -3.723 0.506 1 90.88 128 ILE A C 1
ATOM 1032 O O . ILE A 1 128 ? 1.67 -3.211 0.772 1 90.88 128 ILE A O 1
ATOM 1036 N N . VAL A 1 129 ? 0.22 -4.797 1 1 85.62 129 VAL A N 1
ATOM 1037 C CA . VAL A 1 129 ? 1.029 -5.508 1.982 1 85.62 129 VAL A CA 1
ATOM 1038 C C . VAL A 1 129 ? 2.301 -6.035 1.32 1 85.62 129 VAL A C 1
ATOM 1040 O O . VAL A 1 129 ? 3.393 -5.918 1.878 1 85.62 129 VAL A O 1
ATOM 1043 N N . THR A 1 130 ? 2.098 -6.551 0.164 1 91.12 130 THR A N 1
ATOM 1044 C CA . THR A 1 130 ? 3.244 -7.031 -0.599 1 91.12 130 THR A CA 1
ATOM 1045 C C . THR A 1 130 ? 4.266 -5.914 -0.8 1 91.12 130 THR A C 1
ATOM 1047 O O . THR A 1 130 ? 5.461 -6.113 -0.583 1 91.12 130 THR A O 1
ATOM 1050 N N . ALA A 1 131 ? 3.791 -4.777 -1.152 1 93.5 131 ALA A N 1
ATOM 1051 C CA . ALA A 1 131 ? 4.66 -3.625 -1.392 1 93.5 131 ALA A CA 1
ATOM 1052 C C . ALA A 1 131 ? 5.402 -3.225 -0.12 1 93.5 131 ALA A C 1
ATOM 1054 O O . ALA A 1 131 ? 6.609 -2.977 -0.153 1 93.5 131 ALA A O 1
ATOM 1055 N N . ALA A 1 132 ? 4.66 -3.188 0.923 1 85.94 132 ALA A N 1
ATOM 1056 C CA . ALA A 1 132 ? 5.258 -2.809 2.199 1 85.94 132 ALA A CA 1
ATOM 1057 C C . ALA A 1 132 ? 6.348 -3.799 2.609 1 85.94 132 ALA A C 1
ATOM 1059 O O . ALA A 1 132 ? 7.434 -3.398 3.027 1 85.94 132 ALA A O 1
ATOM 1060 N N . MET A 1 133 ? 6.109 -5.043 2.424 1 85.19 133 MET A N 1
ATOM 1061 C CA . MET A 1 133 ? 7.051 -6.086 2.824 1 85.19 133 MET A CA 1
ATOM 1062 C C . MET A 1 133 ? 8.289 -6.074 1.933 1 85.19 133 MET A C 1
ATOM 1064 O O . MET A 1 133 ? 9.406 -6.199 2.422 1 85.19 133 MET A O 1
ATOM 1068 N N . LEU A 1 134 ? 8.016 -5.918 0.701 1 91.19 134 LEU A N 1
ATOM 1069 C CA . LEU A 1 134 ? 9.148 -5.844 -0.223 1 91.19 134 LEU A CA 1
ATOM 1070 C C . LEU A 1 134 ? 10.055 -4.672 0.127 1 91.19 134 LEU A C 1
ATOM 1072 O O . LEU A 1 134 ? 11.281 -4.812 0.136 1 91.19 134 LEU A O 1
ATOM 1076 N N . SER A 1 135 ? 9.461 -3.559 0.373 1 87.38 135 SER A N 1
ATOM 1077 C CA . SER A 1 135 ? 10.211 -2.344 0.679 1 87.38 135 SER A CA 1
ATOM 1078 C C . SER A 1 135 ? 11.031 -2.508 1.952 1 87.38 135 SER A C 1
ATOM 1080 O O . SER A 1 135 ? 12.141 -1.979 2.053 1 87.38 135 SER A O 1
ATOM 1082 N N . GLU A 1 136 ? 10.477 -3.229 2.791 1 79 136 GLU A N 1
ATOM 1083 C CA . GLU A 1 136 ? 11.102 -3.383 4.102 1 79 136 GLU A CA 1
ATOM 1084 C C . GLU A 1 136 ? 12.203 -4.441 4.07 1 79 136 GLU A C 1
ATOM 1086 O O . GLU A 1 136 ? 13.25 -4.273 4.691 1 79 136 GLU A O 1
ATOM 1091 N N . TYR A 1 137 ? 12 -5.492 3.312 1 79.81 137 TYR A N 1
ATOM 1092 C CA . TYR A 1 137 ? 12.82 -6.68 3.547 1 79.81 137 TYR A CA 1
ATOM 1093 C C . TYR A 1 137 ? 13.703 -6.98 2.344 1 79.81 137 TYR A C 1
ATOM 1095 O O . TYR A 1 137 ? 14.461 -7.953 2.352 1 79.81 137 TYR A O 1
ATOM 1103 N N . THR A 1 138 ? 13.539 -6.215 1.296 1 85.44 138 THR A N 1
ATOM 1104 C CA . THR A 1 138 ? 14.383 -6.426 0.121 1 85.44 138 THR A CA 1
ATOM 1105 C C . THR A 1 138 ? 15.055 -5.125 -0.304 1 85.44 138 THR A C 1
ATOM 1107 O O . THR A 1 138 ? 14.75 -4.059 0.234 1 85.44 138 THR A O 1
ATOM 1110 N N . THR A 1 139 ? 16.016 -5.234 -1.184 1 89.56 139 THR A N 1
ATOM 1111 C CA . THR A 1 139 ? 16.672 -4.062 -1.772 1 89.56 139 THR A CA 1
ATOM 1112 C C . THR A 1 139 ? 16.062 -3.738 -3.135 1 89.56 139 THR A C 1
ATOM 1114 O O . THR A 1 139 ? 16.594 -2.928 -3.885 1 89.56 139 THR A O 1
ATOM 1117 N N . ALA A 1 140 ? 15 -4.375 -3.459 1 95.06 140 ALA A N 1
ATOM 1118 C CA . ALA A 1 140 ? 14.359 -4.191 -4.762 1 95.06 140 ALA A CA 1
ATOM 1119 C C . ALA A 1 140 ? 13.773 -2.791 -4.895 1 95.06 140 ALA A C 1
ATOM 1121 O O . ALA A 1 140 ? 13.375 -2.184 -3.898 1 95.06 140 ALA A O 1
ATOM 1122 N N . LYS A 1 141 ? 13.836 -2.26 -6.082 1 97.62 141 LYS A N 1
ATOM 1123 C CA . LYS A 1 141 ? 12.984 -1.115 -6.402 1 97.62 141 LYS A CA 1
ATOM 1124 C C . LYS A 1 141 ? 11.531 -1.536 -6.555 1 97.62 141 LYS A C 1
ATOM 1126 O O . LYS A 1 141 ? 11.188 -2.289 -7.473 1 97.62 141 LYS A O 1
ATOM 1131 N N . VAL A 1 142 ? 10.695 -1.041 -5.652 1 97.75 142 VAL A N 1
ATOM 1132 C CA . VAL A 1 142 ? 9.312 -1.517 -5.594 1 97.75 142 VAL A CA 1
ATOM 1133 C C . VAL A 1 142 ? 8.367 -0.426 -6.09 1 97.75 142 VAL A C 1
ATOM 1135 O O . VAL A 1 142 ? 8.477 0.733 -5.684 1 97.75 142 VAL A O 1
ATOM 1138 N N . SER A 1 143 ? 7.496 -0.771 -6.992 1 98.19 143 SER A N 1
ATOM 1139 C CA . SER A 1 143 ? 6.406 0.091 -7.43 1 98.19 143 SER A CA 1
ATOM 1140 C C . SER A 1 143 ? 5.051 -0.546 -7.148 1 98.19 143 SER A C 1
ATOM 1142 O O . SER A 1 143 ? 4.91 -1.771 -7.195 1 98.19 143 SER A O 1
ATOM 1144 N N . VAL A 1 144 ? 4.113 0.301 -6.863 1 98 144 VAL A N 1
ATOM 1145 C CA . VAL A 1 144 ? 2.74 -0.152 -6.668 1 98 144 VAL A CA 1
ATOM 1146 C C . VAL A 1 144 ? 1.841 0.43 -7.754 1 98 144 VAL A C 1
ATOM 1148 O O . VAL A 1 144 ? 2.027 1.574 -8.18 1 98 144 VAL A O 1
ATOM 1151 N N . LEU A 1 145 ? 0.892 -0.397 -8.195 1 98.5 145 LEU A N 1
ATOM 1152 C CA . LEU A 1 145 ? -0.096 0.105 -9.148 1 98.5 145 LEU A CA 1
ATOM 1153 C C . LEU A 1 145 ? -1.03 1.108 -8.477 1 98.5 145 LEU A C 1
ATOM 1155 O O . LEU A 1 145 ? -1.347 0.976 -7.297 1 98.5 145 LEU A O 1
ATOM 1159 N N . GLY A 1 146 ? -1.448 2.105 -9.266 1 98.25 146 GLY A N 1
ATOM 1160 C CA . GLY A 1 146 ? -2.436 3.051 -8.773 1 98.25 146 GLY A CA 1
ATOM 1161 C C . GLY A 1 146 ? -3.863 2.576 -8.961 1 98.25 146 GLY A C 1
ATOM 1162 O O . GLY A 1 146 ? -4.168 1.871 -9.922 1 98.25 146 GLY A O 1
ATOM 1163 N N . GLY A 1 147 ? -4.715 2.951 -7.98 1 97.62 147 GLY A N 1
ATOM 1164 C CA . GLY A 1 147 ? -6.125 2.619 -8.117 1 97.62 147 GLY A CA 1
ATOM 1165 C C . GLY A 1 147 ? -6.812 2.387 -6.785 1 97.62 147 GLY A C 1
ATOM 1166 O O . GLY A 1 147 ? -6.258 2.699 -5.73 1 97.62 147 GLY A O 1
ATOM 1167 N N . ALA A 1 148 ? -8 1.851 -6.938 1 96.88 148 ALA A N 1
ATOM 1168 C CA . ALA A 1 148 ? -8.836 1.641 -5.754 1 96.88 148 ALA A CA 1
ATOM 1169 C C . ALA A 1 148 ? -8.461 0.348 -5.039 1 96.88 148 ALA A C 1
ATOM 1171 O O . ALA A 1 148 ? -8.203 -0.672 -5.684 1 96.88 148 ALA A O 1
ATOM 1172 N N . ILE A 1 149 ? -8.477 0.463 -3.746 1 94.75 149 ILE A N 1
ATOM 1173 C CA . ILE A 1 149 ? -8.25 -0.719 -2.922 1 94.75 149 ILE A CA 1
ATOM 1174 C C . ILE A 1 149 ? -9.57 -1.458 -2.707 1 94.75 149 ILE A C 1
ATOM 1176 O O . ILE A 1 149 ? -10.594 -0.839 -2.41 1 94.75 149 ILE A O 1
ATOM 1180 N N . VAL A 1 150 ? -9.438 -2.746 -2.871 1 91.94 150 VAL A N 1
ATOM 1181 C CA . VAL A 1 150 ? -10.586 -3.564 -2.508 1 91.94 150 VAL A CA 1
ATOM 1182 C C . VAL A 1 150 ? -10.742 -3.592 -0.988 1 91.94 150 VAL A C 1
ATOM 1184 O O . VAL A 1 150 ? -9.812 -3.965 -0.27 1 91.94 150 VAL A O 1
ATOM 1187 N N . PRO A 1 151 ? -11.914 -3.211 -0.542 1 84.12 151 PRO A N 1
ATOM 1188 C CA . PRO A 1 151 ? -12.102 -3.115 0.907 1 84.12 151 PRO A CA 1
ATOM 1189 C C . PRO A 1 151 ? -11.703 -4.395 1.64 1 84.12 151 PRO A C 1
ATOM 1191 O O . PRO A 1 151 ? -12.109 -5.488 1.237 1 84.12 151 PRO A O 1
ATOM 1194 N N . LYS A 1 152 ? -10.812 -4.25 2.611 1 76.44 152 LYS A N 1
ATOM 1195 C CA . LYS A 1 152 ? -10.398 -5.285 3.561 1 76.44 152 LYS A CA 1
ATOM 1196 C C . LYS A 1 152 ? -9.5 -6.32 2.895 1 76.44 152 LYS A C 1
ATOM 1198 O O . LYS A 1 152 ? -9.234 -7.379 3.465 1 76.44 152 LYS A O 1
ATOM 1203 N N . ARG A 1 153 ? -9.023 -6.133 1.647 1 79.75 153 ARG A N 1
ATOM 1204 C CA . ARG A 1 153 ? -8.188 -7.109 0.954 1 79.75 153 ARG A CA 1
ATOM 1205 C C . ARG A 1 153 ? -6.809 -6.535 0.664 1 79.75 153 ARG A C 1
ATOM 1207 O O . ARG A 1 153 ? -5.875 -7.281 0.356 1 79.75 153 ARG A O 1
ATOM 1214 N N . ALA A 1 154 ? -6.633 -5.273 0.902 1 82.06 154 ALA A N 1
ATOM 1215 C CA . ALA A 1 154 ? -5.363 -4.59 0.667 1 82.06 154 ALA A CA 1
ATOM 1216 C C . ALA A 1 154 ? -4.859 -4.84 -0.751 1 82.06 154 ALA A C 1
ATOM 1218 O O . ALA A 1 154 ? -3.654 -4.992 -0.971 1 82.06 154 ALA A O 1
ATOM 1219 N N . THR A 1 155 ? -5.691 -5.062 -1.668 1 92.75 155 THR A N 1
ATOM 1220 C CA . THR A 1 155 ? -5.402 -5.305 -3.076 1 92.75 155 THR A CA 1
ATOM 1221 C C . THR A 1 155 ? -5.977 -4.195 -3.949 1 92.75 155 THR A C 1
ATOM 1223 O O . THR A 1 155 ? -7.082 -3.711 -3.697 1 92.75 155 THR A O 1
ATOM 1226 N N . ILE A 1 156 ? -5.148 -3.807 -4.867 1 97 156 ILE A N 1
ATOM 1227 C CA . ILE A 1 156 ? -5.566 -2.789 -5.824 1 97 156 ILE A CA 1
ATOM 1228 C C . ILE A 1 156 ? -6.051 -3.455 -7.109 1 97 156 ILE A C 1
ATOM 1230 O O . ILE A 1 156 ? -5.332 -4.258 -7.711 1 97 156 ILE A O 1
ATOM 1234 N N . ASN A 1 157 ? -7.25 -3.178 -7.492 1 94.5 157 ASN A N 1
ATOM 1235 C CA . ASN A 1 157 ? -7.84 -3.73 -8.711 1 94.5 157 ASN A CA 1
ATOM 1236 C C . ASN A 1 157 ? -8.602 -2.67 -9.492 1 94.5 157 ASN A C 1
ATOM 1238 O O . ASN A 1 157 ? -8.484 -1.477 -9.211 1 94.5 157 ASN A O 1
ATOM 1242 N N . GLY A 1 158 ? -9.188 -3.127 -10.633 1 92.88 158 GLY A N 1
ATOM 1243 C CA . GLY A 1 158 ? -10.023 -2.234 -11.414 1 92.88 158 GLY A CA 1
ATOM 1244 C C . GLY A 1 158 ? -9.328 -1.701 -12.656 1 92.88 158 GLY A C 1
ATOM 1245 O O . GLY A 1 158 ? -8.188 -2.07 -12.945 1 92.88 158 GLY A O 1
ATOM 1246 N N . SER A 1 159 ? -10.086 -0.845 -13.344 1 95.38 159 SER A N 1
ATOM 1247 C CA . SER A 1 159 ? -9.648 -0.365 -14.648 1 95.38 159 SER A CA 1
ATOM 1248 C C . SER A 1 159 ? -8.391 0.492 -14.531 1 95.38 159 SER A C 1
ATOM 1250 O O . SER A 1 159 ? -7.492 0.408 -15.375 1 95.38 159 SER A O 1
ATOM 1252 N N . LYS A 1 160 ? -8.344 1.279 -13.492 1 96.81 160 LYS A N 1
ATOM 1253 C CA . LYS A 1 160 ? -7.176 2.135 -13.336 1 96.81 160 LYS A CA 1
ATOM 1254 C C . LYS A 1 160 ? -5.918 1.303 -13.094 1 96.81 160 LYS A C 1
ATOM 1256 O O . LYS A 1 160 ? -4.867 1.577 -13.68 1 96.81 160 LYS A O 1
ATOM 1261 N N . ALA A 1 161 ? -6.043 0.348 -12.25 1 97.81 161 ALA A N 1
ATOM 1262 C CA . ALA A 1 161 ? -4.91 -0.54 -11.992 1 97.81 161 ALA A CA 1
ATOM 1263 C C . ALA A 1 161 ? -4.5 -1.29 -13.25 1 97.81 161 ALA A C 1
ATOM 1265 O O . ALA A 1 161 ? -3.311 -1.422 -13.547 1 97.81 161 ALA A O 1
ATOM 1266 N N . TYR A 1 162 ? -5.504 -1.774 -14.008 1 98.12 162 TYR A N 1
ATOM 1267 C CA . TYR A 1 162 ? -5.246 -2.447 -15.281 1 98.12 162 TYR A CA 1
ATOM 1268 C C . TYR A 1 162 ? -4.438 -1.555 -16.219 1 98.12 162 TYR A C 1
ATOM 1270 O O . TYR A 1 162 ? -3.402 -1.972 -16.734 1 98.12 162 TYR A O 1
ATOM 1278 N N . ASN A 1 163 ? -4.918 -0.372 -16.359 1 97.88 163 ASN A N 1
ATOM 1279 C CA . ASN A 1 163 ? -4.258 0.559 -17.266 1 97.88 163 ASN A CA 1
ATOM 1280 C C . ASN A 1 163 ? -2.859 0.926 -16.781 1 97.88 163 ASN A C 1
ATOM 1282 O O . ASN A 1 163 ? -1.939 1.091 -17.578 1 97.88 163 ASN A O 1
ATOM 1286 N N . ASP A 1 164 ? -2.725 1.086 -15.531 1 98.12 164 ASP A N 1
ATOM 1287 C CA . ASP A 1 164 ? -1.412 1.381 -14.969 1 98.12 164 ASP A CA 1
ATOM 1288 C C . ASP A 1 164 ? -0.433 0.237 -15.227 1 98.12 164 ASP A C 1
ATOM 1290 O O . ASP A 1 164 ? 0.72 0.47 -15.594 1 98.12 164 ASP A O 1
ATOM 1294 N N . ALA A 1 165 ? -0.891 -0.979 -15.062 1 98.62 165 ALA A N 1
ATOM 1295 C CA . ALA A 1 165 ? -0.057 -2.152 -15.312 1 98.62 165 ALA A CA 1
ATOM 1296 C C . ALA A 1 165 ? 0.462 -2.164 -16.75 1 98.62 165 ALA A C 1
ATOM 1298 O O . ALA A 1 165 ? 1.591 -2.592 -17 1 98.62 165 ALA A O 1
ATOM 1299 N N . LEU A 1 166 ? -0.29 -1.662 -17.625 1 98.5 166 LEU A N 1
ATOM 1300 C CA . LEU A 1 166 ? 0.062 -1.673 -19.047 1 98.5 166 LEU A CA 1
ATOM 1301 C C . LEU A 1 166 ? 1.227 -0.728 -19.328 1 98.5 166 LEU A C 1
ATOM 1303 O O . LEU A 1 166 ? 1.833 -0.783 -20.391 1 98.5 166 LEU A O 1
ATOM 1307 N N . SER A 1 167 ? 1.544 0.124 -18.359 1 97.5 167 SER A N 1
ATOM 1308 C CA . SER A 1 167 ? 2.645 1.063 -18.547 1 97.5 167 SER A CA 1
ATOM 1309 C C . SER A 1 167 ? 3.98 0.434 -18.172 1 97.5 167 SER A C 1
ATOM 1311 O O . SER A 1 167 ? 5.035 1.054 -18.328 1 97.5 167 SER A O 1
ATOM 1313 N N . TYR A 1 168 ? 3.953 -0.769 -17.672 1 98.44 168 TYR A N 1
ATOM 1314 C CA . TYR A 1 168 ? 5.152 -1.507 -17.297 1 98.44 168 TYR A CA 1
ATOM 1315 C C . TYR A 1 168 ? 5.371 -2.703 -18.203 1 98.44 168 TYR A C 1
ATOM 1317 O O . TYR A 1 168 ? 4.48 -3.084 -18.969 1 98.44 168 TYR A O 1
ATOM 1325 N N . TYR A 1 169 ? 6.574 -3.221 -18.203 1 98.81 169 TYR A N 1
ATOM 1326 C CA . TYR A 1 169 ? 6.902 -4.492 -18.828 1 98.81 169 TYR A CA 1
ATOM 1327 C C . TYR A 1 169 ? 7.852 -5.309 -17.969 1 98.81 169 TYR A C 1
ATOM 1329 O O . TYR A 1 169 ? 8.867 -4.793 -17.5 1 98.81 169 TYR A O 1
ATOM 1337 N N . ALA A 1 170 ? 7.531 -6.57 -17.766 1 98.81 170 ALA A N 1
ATOM 1338 C CA . ALA A 1 170 ? 8.312 -7.391 -16.844 1 98.81 170 ALA A CA 1
ATOM 1339 C C . ALA A 1 170 ? 8.93 -8.586 -17.562 1 98.81 170 ALA A C 1
ATOM 1341 O O . ALA A 1 170 ? 8.422 -9.023 -18.609 1 98.81 170 ALA A O 1
ATOM 1342 N N . ASP A 1 171 ? 10.047 -9.023 -17 1 98.88 171 ASP A N 1
ATOM 1343 C CA . ASP A 1 171 ? 10.625 -10.273 -17.453 1 98.88 171 ASP A CA 1
ATOM 1344 C C . ASP A 1 171 ? 9.758 -11.469 -17.062 1 98.88 171 ASP A C 1
ATOM 1346 O O . ASP A 1 171 ? 9.586 -12.406 -17.844 1 98.88 171 ASP A O 1
ATOM 1350 N N . LEU A 1 172 ? 9.211 -11.383 -15.906 1 98.94 172 LEU A N 1
ATOM 1351 C CA . LEU A 1 172 ? 8.453 -12.5 -15.336 1 98.94 172 LEU A CA 1
ATOM 1352 C C . LEU A 1 172 ? 7.305 -11.984 -14.469 1 98.94 172 LEU A C 1
ATOM 1354 O O . LEU A 1 172 ? 7.504 -11.125 -13.609 1 98.94 172 LEU A O 1
ATOM 1358 N N . ALA A 1 173 ? 6.133 -12.461 -14.773 1 98.94 173 ALA A N 1
ATOM 1359 C CA . ALA A 1 173 ? 4.996 -12.273 -13.875 1 98.94 173 ALA A CA 1
ATOM 1360 C C . ALA A 1 173 ? 4.797 -13.492 -12.977 1 98.94 173 ALA A C 1
ATOM 1362 O O . ALA A 1 173 ? 4.801 -14.633 -13.461 1 98.94 173 ALA A O 1
ATOM 1363 N N . ILE A 1 174 ? 4.695 -13.227 -11.688 1 98.88 174 ILE A N 1
ATOM 1364 C CA . ILE A 1 174 ? 4.426 -14.281 -10.719 1 98.88 174 ILE A CA 1
ATOM 1365 C C . ILE A 1 174 ? 3.1 -14.008 -10.008 1 98.88 174 ILE A C 1
ATOM 1367 O O . ILE A 1 174 ? 2.932 -12.961 -9.383 1 98.88 174 ILE A O 1
ATOM 1371 N N . MET A 1 175 ? 2.221 -14.938 -10.117 1 98.56 175 MET A N 1
ATOM 1372 C CA . MET A 1 175 ? 0.904 -14.719 -9.523 1 98.56 175 MET A CA 1
ATOM 1373 C C . MET A 1 175 ? 0.277 -16.047 -9.102 1 98.56 175 MET A C 1
ATOM 1375 O O . MET A 1 175 ? 0.697 -17.109 -9.555 1 98.56 175 MET A O 1
ATOM 1379 N N . SER A 1 176 ? -0.617 -15.93 -8.195 1 97.44 176 SER A N 1
ATOM 1380 C CA . SER A 1 176 ? -1.464 -17.062 -7.84 1 97.44 176 SER A CA 1
ATOM 1381 C C . SER A 1 176 ? -2.857 -16.922 -8.438 1 97.44 176 SER A C 1
ATOM 1383 O O . SER A 1 176 ? -3.057 -16.156 -9.391 1 97.44 176 SER A O 1
ATOM 1385 N N . CYS A 1 177 ? -3.76 -17.859 -7.996 1 96.19 177 CYS A N 1
ATOM 1386 C CA . CYS A 1 177 ? -5.113 -17.859 -8.539 1 96.19 177 CYS A CA 1
ATOM 1387 C C . CYS A 1 177 ? -6.117 -18.359 -7.5 1 96.19 177 CYS A C 1
ATOM 1389 O O . CYS A 1 177 ? -5.727 -18.844 -6.434 1 96.19 177 CYS A O 1
ATOM 1391 N N . ARG A 1 178 ? -7.344 -18.078 -7.82 1 93.56 178 ARG A N 1
ATOM 1392 C CA . ARG A 1 178 ? -8.406 -18.688 -7.023 1 93.56 178 ARG A CA 1
ATOM 1393 C C . ARG A 1 178 ? -8.68 -20.109 -7.473 1 93.56 178 ARG A C 1
ATOM 1395 O O . ARG A 1 178 ? -8.922 -21 -6.645 1 93.56 178 ARG A O 1
ATOM 1402 N N . GLY A 1 179 ? -8.688 -20.328 -8.781 1 96.38 179 GLY A N 1
ATOM 1403 C CA . GLY A 1 179 ? -8.852 -21.656 -9.352 1 96.38 179 GLY A CA 1
ATOM 1404 C C . GLY A 1 179 ? -8.086 -21.844 -10.641 1 96.38 179 GLY A C 1
ATOM 1405 O O . GLY A 1 179 ? -8.016 -20.938 -11.469 1 96.38 179 GLY A O 1
ATOM 1406 N N . LEU A 1 180 ? -7.559 -23.031 -10.727 1 98 180 LEU A N 1
ATOM 1407 C CA . LEU A 1 180 ? -6.918 -23.438 -11.969 1 98 180 LEU A CA 1
ATOM 1408 C C . LEU A 1 180 ? -7.707 -24.547 -12.648 1 98 180 LEU A C 1
ATOM 1410 O O . LEU A 1 180 ? -7.883 -25.625 -12.086 1 98 180 LEU A O 1
ATOM 1414 N N . ASP A 1 181 ? -8.156 -24.25 -13.789 1 96.44 181 ASP A N 1
ATOM 1415 C CA . ASP A 1 181 ? -8.883 -25.203 -14.617 1 96.44 181 ASP A CA 1
ATOM 1416 C C . ASP A 1 181 ? -8.094 -25.547 -15.875 1 96.44 181 ASP A C 1
ATOM 1418 O O . ASP A 1 181 ? -7.594 -24.656 -16.562 1 96.44 181 ASP A O 1
ATOM 1422 N N . PHE A 1 182 ? -8.055 -26.828 -16.219 1 95.25 182 PHE A N 1
ATOM 1423 C CA . PHE A 1 182 ? -7.184 -27.25 -17.312 1 95.25 182 PHE A CA 1
ATOM 1424 C C . PHE A 1 182 ? -7.762 -26.859 -18.656 1 95.25 182 PHE A C 1
ATOM 1426 O O . PHE A 1 182 ? -7.059 -26.875 -19.672 1 95.25 182 PHE A O 1
ATOM 1433 N N . SER A 1 183 ? -8.984 -26.531 -18.719 1 93.88 183 SER A N 1
ATOM 1434 C CA . SER A 1 183 ? -9.609 -26.078 -19.953 1 93.88 183 SER A CA 1
ATOM 1435 C C . SER A 1 183 ? -9.633 -24.562 -20.047 1 93.88 183 SER A C 1
ATOM 1437 O O . SER A 1 183 ? -9.344 -23.984 -21.094 1 93.88 183 SER A O 1
ATOM 1439 N N . GLN A 1 184 ? -9.828 -23.906 -18.938 1 95.75 184 GLN A N 1
ATOM 1440 C CA . GLN A 1 184 ? -10.047 -22.469 -18.953 1 95.75 184 GLN A CA 1
ATOM 1441 C C . GLN A 1 184 ? -8.789 -21.719 -18.5 1 95.75 184 GLN A C 1
ATOM 1443 O O . GLN A 1 184 ? -8.609 -20.547 -18.844 1 95.75 184 GLN A O 1
ATOM 1448 N N . GLY A 1 185 ? -8 -22.391 -17.703 1 97.81 185 GLY A N 1
ATOM 1449 C CA . GLY A 1 185 ? -6.828 -21.719 -17.172 1 97.81 185 GLY A CA 1
ATOM 1450 C C . GLY A 1 185 ? -7.051 -21.141 -15.789 1 97.81 185 GLY A C 1
ATOM 1451 O O . GLY A 1 185 ? -7.652 -21.781 -14.922 1 97.81 185 GLY A O 1
ATOM 1452 N N . VAL A 1 186 ? -6.492 -19.938 -15.531 1 98.5 186 VAL A N 1
ATOM 1453 C CA . VAL A 1 186 ? -6.621 -19.25 -14.25 1 98.5 186 VAL A CA 1
ATOM 1454 C C . VAL A 1 186 ? -7.977 -18.562 -14.172 1 98.5 186 VAL A C 1
ATOM 1456 O O . VAL A 1 186 ? -8.344 -17.797 -15.062 1 98.5 186 VAL A O 1
ATOM 1459 N N . THR A 1 187 ? -8.703 -18.859 -13.102 1 97.62 187 THR A N 1
ATOM 1460 C CA . THR A 1 187 ? -10.008 -18.25 -12.93 1 97.62 187 THR A CA 1
ATOM 1461 C C . THR A 1 187 ? -10.109 -17.562 -11.57 1 97.62 187 THR A C 1
ATOM 1463 O O . THR A 1 187 ? -9.398 -17.938 -10.633 1 97.62 187 THR A O 1
ATOM 1466 N N . GLU A 1 188 ? -10.922 -16.5 -11.539 1 95.75 188 GLU A N 1
ATOM 1467 C CA . GLU A 1 188 ? -11.086 -15.656 -10.359 1 95.75 188 GLU A CA 1
ATOM 1468 C C . GLU A 1 188 ? -12.562 -15.43 -10.047 1 95.75 188 GLU A C 1
ATOM 1470 O O . GLU A 1 188 ? -13.422 -15.609 -10.914 1 95.75 188 GLU A O 1
ATOM 1475 N N . THR A 1 189 ? -12.852 -15.031 -8.805 1 93 189 THR A N 1
ATOM 1476 C CA . THR A 1 189 ? -14.227 -14.758 -8.391 1 93 189 THR A CA 1
ATOM 1477 C C . THR A 1 189 ? -14.609 -13.312 -8.719 1 93 189 THR A C 1
ATOM 1479 O O . THR A 1 189 ? -15.797 -12.992 -8.82 1 93 189 THR A O 1
ATOM 1482 N N . HIS A 1 190 ? -13.578 -12.453 -8.836 1 91.5 190 HIS A N 1
ATOM 1483 C CA . HIS A 1 190 ? -13.844 -11.039 -9.047 1 91.5 190 HIS A CA 1
ATOM 1484 C C . HIS A 1 190 ? -13.234 -10.562 -10.367 1 91.5 190 HIS A C 1
ATOM 1486 O O . HIS A 1 190 ? -12.07 -10.844 -10.656 1 91.5 190 HIS A O 1
ATOM 1492 N N . GLU A 1 191 ? -14.062 -9.789 -11.062 1 94.25 191 GLU A N 1
ATOM 1493 C CA . GLU A 1 191 ? -13.641 -9.305 -12.375 1 94.25 191 GLU A CA 1
ATOM 1494 C C . GLU A 1 191 ? -12.391 -8.43 -12.266 1 94.25 191 GLU A C 1
ATOM 1496 O O . GLU A 1 191 ? -11.484 -8.523 -13.094 1 94.25 191 GLU A O 1
ATOM 1501 N N . GLY A 1 192 ? -12.344 -7.559 -11.289 1 94.44 192 GLY A N 1
ATOM 1502 C CA . GLY A 1 192 ? -11.211 -6.672 -11.094 1 94.44 192 GLY A CA 1
ATOM 1503 C C . GLY A 1 192 ? -9.898 -7.414 -10.914 1 94.44 192 GLY A C 1
ATOM 1504 O O . GLY A 1 192 ? -8.859 -6.988 -11.43 1 94.44 192 GLY A O 1
ATOM 1505 N N . GLU A 1 193 ? -9.969 -8.477 -10.273 1 94.25 193 GLU A N 1
ATOM 1506 C CA . GLU A 1 193 ? -8.781 -9.305 -10.062 1 94.25 193 GLU A CA 1
ATOM 1507 C C . GLU A 1 193 ? -8.328 -9.969 -11.359 1 94.25 193 GLU A C 1
ATOM 1509 O O . GLU A 1 193 ? -7.141 -9.984 -11.672 1 94.25 193 GLU A O 1
ATOM 1514 N N . ALA A 1 194 ? -9.273 -10.469 -12.039 1 97.25 194 ALA A N 1
ATOM 1515 C CA . ALA A 1 194 ? -8.969 -11.109 -13.312 1 97.25 194 ALA A CA 1
ATOM 1516 C C . ALA A 1 194 ? -8.328 -10.125 -14.281 1 97.25 194 ALA A C 1
ATOM 1518 O O . ALA A 1 194 ? -7.371 -10.469 -14.984 1 97.25 194 ALA A O 1
ATOM 1519 N N . MET A 1 195 ? -8.773 -8.93 -14.289 1 97.06 195 MET A N 1
ATOM 1520 C CA . MET A 1 195 ? -8.281 -7.914 -15.219 1 97.06 195 MET A CA 1
ATOM 1521 C C . MET A 1 195 ? -6.824 -7.574 -14.938 1 97.06 195 MET A C 1
ATOM 1523 O O . MET A 1 195 ? -6.023 -7.445 -15.859 1 97.06 195 MET A O 1
ATOM 1527 N N . VAL A 1 196 ? -6.5 -7.43 -13.688 1 98.06 196 VAL A N 1
ATOM 1528 C CA . VAL A 1 196 ? -5.125 -7.086 -13.336 1 98.06 196 VAL A CA 1
ATOM 1529 C C . VAL A 1 196 ? -4.195 -8.234 -13.727 1 98.06 196 VAL A C 1
ATOM 1531 O O . VAL A 1 196 ? -3.107 -8 -14.266 1 98.06 196 VAL A O 1
ATOM 1534 N N . LYS A 1 197 ? -4.613 -9.461 -13.492 1 98.44 197 LYS A N 1
ATOM 1535 C CA . LYS A 1 197 ? -3.799 -10.609 -13.867 1 98.44 197 LYS A CA 1
ATOM 1536 C C . LYS A 1 197 ? -3.629 -10.695 -15.383 1 98.44 197 LYS A C 1
ATOM 1538 O O . LYS A 1 197 ? -2.561 -11.062 -15.867 1 98.44 197 LYS A O 1
ATOM 1543 N N . LYS A 1 198 ? -4.66 -10.32 -16.109 1 98.44 198 LYS A N 1
ATOM 1544 C CA . LYS A 1 198 ? -4.559 -10.258 -17.562 1 98.44 198 LYS A CA 1
ATOM 1545 C C . LYS A 1 198 ? -3.492 -9.258 -18 1 98.44 198 LYS A C 1
ATOM 1547 O O . LYS A 1 198 ? -2.707 -9.531 -18.906 1 98.44 198 LYS A O 1
ATOM 1552 N N . ALA A 1 199 ? -3.504 -8.133 -17.391 1 98.75 199 ALA A N 1
ATOM 1553 C CA . ALA A 1 199 ? -2.512 -7.109 -17.719 1 98.75 199 ALA A CA 1
ATOM 1554 C C . ALA A 1 199 ? -1.1 -7.598 -17.406 1 98.75 199 ALA A C 1
ATOM 1556 O O . ALA A 1 199 ? -0.173 -7.367 -18.188 1 98.75 199 ALA A O 1
ATOM 1557 N N . PHE A 1 200 ? -0.943 -8.297 -16.25 1 98.75 200 PHE A N 1
ATOM 1558 C CA . PHE A 1 200 ? 0.36 -8.844 -15.891 1 98.75 200 PHE A CA 1
ATOM 1559 C C . PHE A 1 200 ? 0.85 -9.82 -16.953 1 98.75 200 PHE A C 1
ATOM 1561 O O . PHE A 1 200 ? 2.023 -9.797 -17.328 1 98.75 200 PHE A O 1
ATOM 1568 N N . ARG A 1 201 ? -0.033 -10.609 -17.391 1 98.75 201 ARG A N 1
ATOM 1569 C CA . ARG A 1 201 ? 0.358 -11.562 -18.422 1 98.75 201 ARG A CA 1
ATOM 1570 C C . ARG A 1 201 ? 0.692 -10.852 -19.734 1 98.75 201 ARG A C 1
ATOM 1572 O O . ARG A 1 201 ? 1.705 -11.148 -20.359 1 98.75 201 ARG A O 1
ATOM 1579 N N . LYS A 1 202 ? -0.132 -9.953 -20.141 1 98.62 202 LYS A N 1
ATOM 1580 C CA . LYS A 1 202 ? 0.038 -9.211 -21.391 1 98.62 202 LYS A CA 1
ATOM 1581 C C . LYS A 1 202 ? 1.365 -8.461 -21.406 1 98.62 202 LYS A C 1
ATOM 1583 O O . LYS A 1 202 ? 1.99 -8.312 -22.453 1 98.62 202 LYS A O 1
ATOM 1588 N N . GLN A 1 203 ? 1.819 -8.031 -20.266 1 98.81 203 GLN A N 1
ATOM 1589 C CA . GLN A 1 203 ? 2.969 -7.145 -20.156 1 98.81 203 GLN A CA 1
ATOM 1590 C C . GLN A 1 203 ? 4.172 -7.867 -19.562 1 98.81 203 GLN A C 1
ATOM 1592 O O . GLN A 1 203 ? 4.949 -7.281 -18.797 1 98.81 203 GLN A O 1
ATOM 1597 N N . SER A 1 204 ? 4.285 -9.164 -19.781 1 98.81 204 SER A N 1
ATOM 1598 C CA . SER A 1 204 ? 5.457 -9.891 -19.312 1 98.81 204 SER A CA 1
ATOM 1599 C C . SER A 1 204 ? 5.934 -10.906 -20.344 1 98.81 204 SER A C 1
ATOM 1601 O O . SER A 1 204 ? 5.137 -11.414 -21.125 1 98.81 204 SER A O 1
ATOM 1603 N N . ASP A 1 205 ? 7.238 -11.195 -20.328 1 98.81 205 ASP A N 1
ATOM 1604 C CA . ASP A 1 205 ? 7.809 -12.203 -21.203 1 98.81 205 ASP A CA 1
ATOM 1605 C C . ASP A 1 205 ? 7.324 -13.602 -20.828 1 98.81 205 ASP A C 1
ATOM 1607 O O . ASP A 1 205 ? 6.996 -14.406 -21.703 1 98.81 205 ASP A O 1
ATOM 1611 N N . ARG A 1 206 ? 7.305 -13.844 -19.547 1 98.81 206 ARG A N 1
ATOM 1612 C CA . ARG A 1 206 ? 6.91 -15.156 -19.031 1 98.81 206 ARG A CA 1
ATOM 1613 C C . ARG A 1 206 ? 5.961 -15.016 -17.844 1 98.81 206 ARG A C 1
ATOM 1615 O O . ARG A 1 206 ? 5.934 -13.977 -17.188 1 98.81 206 ARG A O 1
ATOM 1622 N N . LEU A 1 207 ? 5.219 -16.094 -17.641 1 98.88 207 LEU A N 1
ATOM 1623 C CA . LEU A 1 207 ? 4.258 -16.125 -16.547 1 98.88 207 LEU A CA 1
ATOM 1624 C C . LEU A 1 207 ? 4.414 -17.406 -15.727 1 98.88 207 LEU A C 1
ATOM 1626 O O . LEU A 1 207 ? 4.41 -18.5 -16.281 1 98.88 207 LEU A O 1
ATOM 1630 N N . ALA A 1 208 ? 4.566 -17.203 -14.43 1 98.88 208 ALA A N 1
ATOM 1631 C CA . ALA A 1 208 ? 4.52 -18.297 -13.469 1 98.88 208 ALA A CA 1
ATOM 1632 C C . ALA A 1 208 ? 3.268 -18.219 -12.602 1 98.88 208 ALA A C 1
ATOM 1634 O 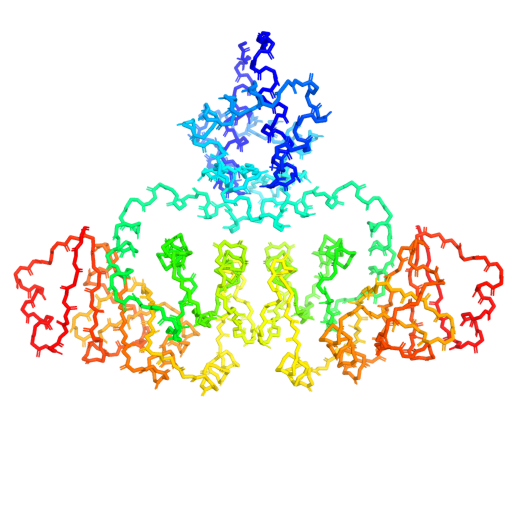O . ALA A 1 208 ? 3.016 -17.203 -11.961 1 98.88 208 ALA A O 1
ATOM 1635 N N . VAL A 1 209 ? 2.564 -19.297 -12.602 1 98.81 209 VAL A N 1
ATOM 1636 C CA . VAL A 1 209 ? 1.37 -19.375 -11.766 1 98.81 209 VAL A CA 1
ATOM 1637 C C . VAL A 1 209 ? 1.627 -20.312 -10.586 1 98.81 209 VAL A C 1
ATOM 1639 O O . VAL A 1 209 ? 1.986 -21.469 -10.773 1 98.81 209 VAL A O 1
ATOM 1642 N N . LEU A 1 210 ? 1.443 -19.75 -9.391 1 98.25 210 LEU A N 1
ATOM 1643 C CA . LEU A 1 210 ? 1.613 -20.469 -8.141 1 98.25 210 LEU A CA 1
ATOM 1644 C C . LEU A 1 210 ? 0.282 -21.031 -7.656 1 98.25 210 LEU A C 1
ATOM 1646 O O . LEU A 1 210 ? -0.644 -20.281 -7.355 1 98.25 210 LEU A O 1
ATOM 1650 N N . VAL A 1 211 ? 0.253 -22.359 -7.496 1 97.06 211 VAL A N 1
ATOM 1651 C CA . VAL A 1 211 ? -1.056 -22.953 -7.223 1 97.06 211 VAL A CA 1
ATOM 1652 C C . VAL A 1 211 ? -0.933 -24 -6.125 1 97.06 211 VAL A C 1
ATOM 1654 O O . VAL A 1 211 ? -0.142 -24.938 -6.242 1 97.06 211 VAL A O 1
ATOM 1657 N N . THR A 1 212 ? -1.72 -23.797 -5.059 1 93.88 212 THR A N 1
ATOM 1658 C CA . THR A 1 212 ? -1.846 -24.844 -4.047 1 93.88 212 THR A CA 1
ATOM 1659 C C . THR A 1 212 ? -2.719 -25.984 -4.559 1 93.88 212 THR A C 1
ATOM 1661 O O . THR A 1 212 ? -3.51 -25.797 -5.484 1 93.88 212 THR A O 1
ATOM 1664 N N . GLN A 1 213 ? -2.658 -27.078 -3.891 1 92.56 213 GLN A N 1
ATOM 1665 C CA . GLN A 1 213 ? -3.332 -28.281 -4.352 1 92.56 213 GLN A CA 1
ATOM 1666 C C . GLN A 1 213 ? -4.848 -28.094 -4.375 1 92.56 213 GLN A C 1
ATOM 1668 O O . GLN A 1 213 ? -5.523 -28.562 -5.289 1 92.56 213 GLN A O 1
ATOM 1673 N N . GLN A 1 214 ? -5.336 -27.375 -3.459 1 92.44 214 GLN A N 1
ATOM 1674 C CA . GLN A 1 214 ? -6.781 -27.25 -3.305 1 92.44 214 GLN A CA 1
ATOM 1675 C C . GLN A 1 214 ? -7.375 -26.375 -4.402 1 92.44 214 GLN A C 1
ATOM 1677 O O . GLN A 1 214 ? -8.594 -26.328 -4.582 1 92.44 214 GLN A O 1
ATOM 1682 N N . LYS A 1 215 ? -6.531 -25.734 -5.16 1 95.12 215 LYS A N 1
ATOM 1683 C CA . LYS A 1 215 ? -7.012 -24.812 -6.188 1 95.12 215 LYS A CA 1
ATOM 1684 C C . LYS A 1 215 ? -6.965 -25.469 -7.566 1 95.12 215 LYS A C 1
ATOM 1686 O O . LYS A 1 215 ? -7.496 -24.906 -8.531 1 95.12 215 LYS A O 1
ATOM 1691 N N . ILE A 1 216 ? -6.359 -26.641 -7.637 1 95.81 216 ILE A N 1
ATOM 1692 C CA . ILE A 1 216 ? -6.207 -27.344 -8.906 1 95.81 216 ILE A CA 1
ATOM 1693 C C . ILE A 1 216 ? -7.535 -27.969 -9.312 1 95.81 216 ILE A C 1
ATOM 1695 O O . ILE A 1 216 ? -8.227 -28.562 -8.477 1 95.81 216 ILE A O 1
ATOM 1699 N N . ALA A 1 217 ? -7.84 -27.828 -10.531 1 94.81 217 ALA A N 1
ATOM 1700 C CA . ALA A 1 217 ? -9.055 -28.375 -11.141 1 94.81 217 ALA A CA 1
ATOM 1701 C C . ALA A 1 217 ? -10.297 -27.719 -10.547 1 94.81 217 ALA A C 1
ATOM 1703 O O . ALA A 1 217 ? -11.289 -28.406 -10.266 1 94.81 217 ALA A O 1
ATOM 1704 N N . HIS A 1 218 ? -10.188 -26.453 -10.25 1 94.69 218 HIS A N 1
ATOM 1705 C CA . HIS A 1 218 ? -11.305 -25.625 -9.82 1 94.69 218 HIS A CA 1
ATOM 1706 C C . HIS A 1 218 ? -11.516 -24.453 -10.773 1 94.69 218 HIS A C 1
ATOM 1708 O O . HIS A 1 218 ? -10.547 -23.906 -11.32 1 94.69 218 HIS A O 1
ATOM 1714 N N . LYS A 1 219 ? -12.797 -24.156 -10.93 1 95 219 LYS A N 1
ATOM 1715 C CA . LYS A 1 219 ? -13.148 -23.094 -11.867 1 95 219 LYS A CA 1
ATOM 1716 C C . LYS A 1 219 ? -14.062 -22.047 -11.211 1 95 219 LYS A C 1
ATOM 1718 O O . LYS A 1 219 ? -14.977 -22.406 -10.469 1 95 219 LYS A O 1
ATOM 1723 N N . PHE A 1 220 ? -13.805 -20.781 -11.477 1 95.38 220 PHE A N 1
ATOM 1724 C CA . PHE A 1 220 ? -14.633 -19.672 -11.008 1 95.38 220 PHE A CA 1
ATOM 1725 C C . PHE A 1 220 ? -15.117 -18.828 -12.18 1 95.38 220 PHE A C 1
ATOM 1727 O O . PHE A 1 220 ? -14.82 -19.125 -13.336 1 95.38 220 PHE A O 1
ATOM 1734 N N . MET A 1 221 ? -15.836 -17.875 -11.977 1 95.38 221 MET A N 1
ATOM 1735 C CA . MET A 1 221 ? -16.672 -17.188 -12.953 1 95.38 221 MET A CA 1
ATOM 1736 C C . MET A 1 221 ? -15.836 -16.406 -13.945 1 95.38 221 MET A C 1
ATOM 1738 O O . MET A 1 221 ? -16.203 -16.281 -15.117 1 95.38 221 MET A O 1
ATOM 1742 N N . HIS A 1 222 ? -14.695 -15.859 -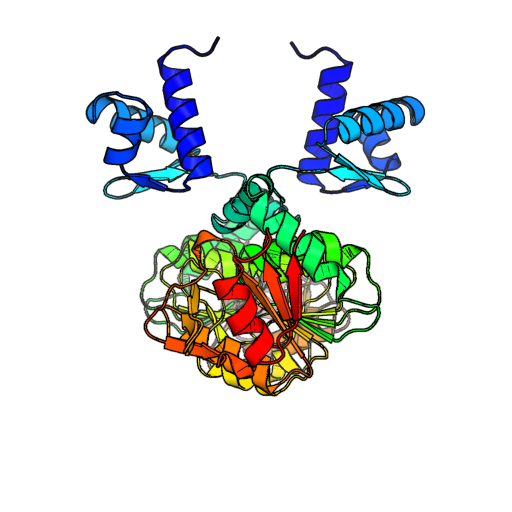13.562 1 96.44 222 HIS A N 1
ATOM 1743 C CA . HIS A 1 222 ? -13.938 -14.977 -14.438 1 96.44 222 HIS A CA 1
ATOM 1744 C C . HIS A 1 222 ? -12.625 -15.625 -14.875 1 96.44 222 HIS A C 1
ATOM 1746 O O . HIS A 1 222 ? -11.773 -15.93 -14.031 1 96.44 222 HIS A O 1
ATOM 1752 N N . GLN A 1 223 ? -12.484 -15.742 -16.156 1 97.94 223 GLN A N 1
ATOM 1753 C CA . GLN A 1 223 ? -11.203 -16.219 -16.672 1 97.94 223 GLN A CA 1
ATOM 1754 C C . GLN A 1 223 ? -10.172 -15.086 -16.688 1 97.94 223 GLN A C 1
ATOM 1756 O O . GLN A 1 223 ? -10.422 -14.023 -17.25 1 97.94 223 GLN A O 1
ATOM 1761 N N . ALA A 1 224 ? -9.055 -15.352 -16.078 1 98 224 ALA A N 1
ATOM 1762 C CA . ALA A 1 224 ? -7.984 -14.359 -16.047 1 98 224 ALA A CA 1
ATOM 1763 C C . ALA A 1 224 ? -6.906 -14.68 -17.078 1 98 224 ALA A C 1
ATOM 1765 O O . ALA A 1 224 ? -6.504 -13.812 -17.859 1 98 224 ALA A O 1
ATOM 1766 N N . ILE A 1 225 ? -6.484 -15.914 -17.078 1 98.56 225 ILE A N 1
ATOM 1767 C CA . ILE A 1 225 ? -5.422 -16.375 -17.969 1 98.56 225 ILE A CA 1
ATOM 1768 C C . ILE A 1 225 ? -5.836 -17.688 -18.641 1 98.56 225 ILE A C 1
ATOM 1770 O O . ILE A 1 225 ? -6.207 -18.641 -17.969 1 98.56 225 ILE A O 1
ATOM 1774 N N . ALA A 1 226 ? -5.727 -17.625 -19.969 1 98.06 226 ALA A N 1
ATOM 1775 C CA . ALA A 1 226 ? -5.938 -18.891 -20.656 1 98.06 226 ALA A CA 1
ATOM 1776 C C . ALA A 1 226 ? -4.84 -19.891 -20.312 1 98.06 226 ALA A C 1
ATOM 1778 O O . ALA A 1 226 ? -3.693 -19.516 -20.078 1 98.06 226 ALA A O 1
ATOM 1779 N N . PHE A 1 227 ? -5.258 -21.125 -20.391 1 97.44 227 PHE A N 1
ATOM 1780 C CA . PHE A 1 227 ? -4.34 -22.156 -19.922 1 97.44 227 PHE A CA 1
ATOM 1781 C C . PHE A 1 227 ? -3.066 -22.156 -20.75 1 97.44 227 PHE A C 1
ATOM 1783 O O . PHE A 1 227 ? -1.964 -22.281 -20.219 1 97.44 227 PHE A O 1
ATOM 1790 N N . HIS A 1 228 ? -3.178 -21.953 -22.047 1 96.75 228 HIS A N 1
ATOM 1791 C CA . HIS A 1 228 ? -2.047 -22.062 -22.953 1 96.75 228 HIS A CA 1
ATOM 1792 C C . HIS A 1 228 ? -1.108 -20.875 -22.812 1 96.75 228 HIS A C 1
ATOM 1794 O O . HIS A 1 228 ? 0.002 -20.875 -23.344 1 96.75 228 HIS A O 1
ATOM 1800 N N . GLU A 1 229 ? -1.532 -19.859 -22.078 1 98.12 229 GLU A N 1
ATOM 1801 C CA . GLU A 1 229 ? -0.723 -18.656 -21.906 1 98.12 229 GLU A CA 1
ATOM 1802 C C . GLU A 1 229 ? 0.228 -18.812 -20.719 1 98.12 229 GLU A C 1
ATOM 1804 O O . GLU A 1 229 ? 1.073 -17.938 -20.484 1 98.12 229 GLU A O 1
ATOM 1809 N N . ILE A 1 230 ? 0.121 -19.875 -20 1 98.62 230 ILE A N 1
ATOM 1810 C CA . ILE A 1 230 ? 0.958 -20.125 -18.828 1 98.62 230 ILE A CA 1
ATOM 1811 C C . ILE A 1 230 ? 2.287 -20.734 -19.266 1 98.62 230 ILE A C 1
ATOM 1813 O O . ILE A 1 230 ? 2.314 -21.688 -20.047 1 98.62 230 ILE A O 1
ATOM 1817 N N . ASP A 1 231 ? 3.355 -20.156 -18.781 1 98.62 231 ASP A N 1
ATOM 1818 C CA . ASP A 1 231 ? 4.664 -20.734 -19.094 1 98.62 231 ASP A CA 1
ATOM 1819 C C . ASP A 1 231 ? 5.105 -21.719 -18.016 1 98.62 231 ASP A C 1
ATOM 1821 O O . ASP A 1 231 ? 5.625 -22.797 -18.328 1 98.62 231 ASP A O 1
ATOM 1825 N N . TYR A 1 232 ? 4.938 -21.312 -16.75 1 98.62 232 TYR A N 1
ATOM 1826 C CA . TYR A 1 232 ? 5.328 -22.141 -15.617 1 98.62 232 TYR A CA 1
ATOM 1827 C C . TYR A 1 232 ? 4.156 -22.359 -14.664 1 98.62 232 TYR A C 1
ATOM 1829 O O . TYR A 1 232 ? 3.469 -21.406 -14.297 1 98.62 232 TYR A O 1
ATOM 1837 N N . LEU A 1 233 ? 3.967 -23.562 -14.344 1 98.5 233 LEU A N 1
ATOM 1838 C CA . LEU A 1 233 ? 3.047 -23.938 -13.273 1 98.5 233 LEU A CA 1
ATOM 1839 C C . LEU A 1 233 ? 3.809 -24.469 -12.062 1 98.5 233 LEU A C 1
ATOM 1841 O O . LEU A 1 233 ? 4.504 -25.484 -12.156 1 98.5 233 LEU A O 1
ATOM 1845 N N . VAL A 1 234 ? 3.68 -23.75 -10.938 1 98.44 234 VAL A N 1
ATOM 1846 C CA . VAL A 1 234 ? 4.43 -24.125 -9.742 1 98.44 234 VAL A CA 1
ATOM 1847 C C . VAL A 1 234 ? 3.475 -24.672 -8.68 1 98.44 234 VAL A C 1
ATOM 1849 O O . VAL A 1 234 ? 2.535 -23.984 -8.273 1 98.44 234 VAL A O 1
ATOM 1852 N N . THR A 1 235 ? 3.676 -25.891 -8.242 1 97.06 235 THR A N 1
ATOM 1853 C CA . THR A 1 235 ? 2.826 -26.547 -7.254 1 97.06 235 THR A CA 1
ATOM 1854 C C . THR A 1 235 ? 3.66 -27.094 -6.094 1 97.06 235 THR A C 1
ATOM 1856 O O . THR A 1 235 ? 4.891 -27.016 -6.117 1 97.06 235 THR A O 1
ATOM 1859 N N . SER A 1 236 ? 2.939 -27.531 -5.047 1 94.56 236 SER A N 1
ATOM 1860 C CA . SER A 1 236 ? 3.643 -28.016 -3.859 1 94.56 236 SER A CA 1
ATOM 1861 C C . SER A 1 236 ? 4.051 -29.469 -4.008 1 94.56 236 SER A C 1
ATOM 1863 O O . SER A 1 236 ? 4.91 -29.969 -3.271 1 94.56 236 SER A O 1
ATOM 1865 N N . LYS A 1 237 ? 3.393 -30.156 -4.883 1 92.88 237 LYS A N 1
ATOM 1866 C CA . LYS A 1 237 ? 3.699 -31.562 -5.172 1 92.88 237 LYS A CA 1
ATOM 1867 C C . LYS A 1 237 ? 3.486 -31.875 -6.648 1 92.88 237 LYS A C 1
ATOM 1869 O O . LYS A 1 237 ? 2.924 -31.062 -7.387 1 92.88 237 LYS A O 1
ATOM 1874 N N . GLU A 1 238 ? 3.885 -33.062 -6.98 1 93.69 238 GLU A N 1
ATOM 1875 C CA . GLU A 1 238 ? 3.725 -33.5 -8.359 1 93.69 238 GLU A CA 1
ATOM 1876 C C . GLU A 1 238 ? 2.25 -33.625 -8.734 1 93.69 238 GLU A C 1
ATOM 1878 O O . GLU A 1 238 ? 1.43 -34.031 -7.914 1 93.69 238 GLU A O 1
ATOM 1883 N N . LEU A 1 239 ? 1.987 -33.312 -9.938 1 94.06 239 LEU A N 1
ATOM 1884 C CA . LEU A 1 239 ? 0.652 -33.531 -10.477 1 94.06 239 LEU A CA 1
ATOM 1885 C C . LEU A 1 239 ? 0.415 -35 -10.766 1 94.06 239 LEU A C 1
ATOM 1887 O O . LEU A 1 239 ? 1.367 -35.781 -10.914 1 94.06 239 LEU A O 1
ATOM 1891 N N . THR A 1 240 ? -0.857 -35.281 -10.805 1 94.44 240 THR A N 1
ATOM 1892 C CA . THR A 1 240 ? -1.165 -36.625 -11.266 1 94.44 240 THR A CA 1
ATOM 1893 C C . THR A 1 240 ? -0.753 -36.812 -12.727 1 94.44 240 THR A C 1
ATOM 1895 O O . THR A 1 240 ? -0.562 -35.844 -13.445 1 94.44 240 THR A O 1
ATOM 1898 N N . LYS A 1 241 ? -0.651 -38.062 -13.109 1 94.75 241 LYS A N 1
ATOM 1899 C CA . LYS A 1 241 ? -0.268 -38.344 -14.484 1 94.75 241 LYS A CA 1
ATOM 1900 C C . LYS A 1 241 ? -1.233 -37.688 -15.477 1 94.75 241 LYS A C 1
ATOM 1902 O O . LYS A 1 241 ? -0.81 -37.156 -16.5 1 94.75 241 LYS A O 1
ATOM 1907 N N . GLU A 1 242 ? -2.473 -37.781 -15.148 1 94.31 242 GLU A N 1
ATOM 1908 C CA . GLU A 1 242 ? -3.5 -37.188 -16 1 94.31 242 GLU A CA 1
ATOM 1909 C C . GLU A 1 242 ? -3.357 -35.656 -16.078 1 94.31 242 GLU A C 1
ATOM 1911 O O . GLU A 1 242 ? -3.434 -35.094 -17.172 1 94.31 242 GLU A O 1
ATOM 1916 N N . GLN A 1 243 ? -3.154 -35.062 -14.969 1 94 243 GLN A N 1
ATOM 1917 C CA . GLN A 1 243 ? -2.994 -33.625 -14.906 1 94 243 GLN A CA 1
ATOM 1918 C C . GLN A 1 243 ? -1.724 -33.188 -15.633 1 94 243 GLN A C 1
ATOM 1920 O O . GLN A 1 243 ? -1.733 -32.188 -16.359 1 94 243 GLN A O 1
ATOM 1925 N N . TYR A 1 244 ? -0.706 -33.906 -15.438 1 94.62 244 TYR A N 1
ATOM 1926 C CA . TYR A 1 244 ? 0.577 -33.594 -16.062 1 94.62 244 TYR A CA 1
ATOM 1927 C C . TYR A 1 244 ? 0.481 -33.688 -17.578 1 94.62 244 TYR A C 1
ATOM 1929 O O . TYR A 1 244 ? 1.072 -32.844 -18.281 1 94.62 244 TYR A O 1
ATOM 1937 N N . ALA A 1 245 ? -0.214 -34.656 -18.047 1 94.56 245 ALA A N 1
ATOM 1938 C CA . ALA A 1 245 ? -0.406 -34.781 -19.484 1 94.56 245 ALA A CA 1
ATOM 1939 C C . ALA A 1 245 ? -1.064 -33.562 -20.078 1 94.56 245 ALA A C 1
ATOM 1941 O O . ALA A 1 245 ? -0.682 -33.094 -21.156 1 94.56 245 ALA A O 1
ATOM 1942 N N . LYS A 1 246 ? -2.033 -33.062 -19.375 1 93.38 246 LYS A N 1
ATOM 1943 C CA . LYS A 1 246 ? -2.719 -31.859 -19.828 1 93.38 246 LYS A CA 1
ATOM 1944 C C . LYS A 1 246 ? -1.767 -30.672 -19.859 1 93.38 246 LYS A C 1
ATOM 1946 O O . LYS A 1 246 ? -1.809 -29.859 -20.781 1 93.38 246 LYS A O 1
ATOM 1951 N N . VAL A 1 247 ? -0.935 -30.531 -18.891 1 95.38 247 VAL A N 1
ATOM 1952 C CA . VAL A 1 247 ? 0.036 -29.453 -18.766 1 95.38 247 VAL A CA 1
ATOM 1953 C C . VAL A 1 247 ? 1.064 -29.547 -19.891 1 95.38 247 VAL A C 1
ATOM 1955 O O . VAL A 1 247 ? 1.38 -28.547 -20.547 1 95.38 247 VAL A O 1
ATOM 1958 N N . LYS A 1 248 ? 1.487 -30.719 -20.141 1 93.81 248 LYS A N 1
ATOM 1959 C CA . LYS A 1 248 ? 2.496 -30.969 -21.172 1 93.81 248 LYS A CA 1
ATOM 1960 C C . LYS A 1 248 ? 1.949 -30.672 -22.562 1 93.81 248 LYS A C 1
ATOM 1962 O O . LYS A 1 248 ? 2.678 -30.188 -23.422 1 93.81 248 LYS A O 1
ATOM 1967 N N . GLU A 1 249 ? 0.721 -30.969 -22.75 1 94.31 249 GLU A N 1
ATOM 1968 C CA . GLU A 1 249 ? 0.069 -30.734 -24.031 1 94.31 249 GLU A CA 1
ATOM 1969 C C . GLU A 1 249 ? 0.135 -29.25 -24.406 1 94.31 249 GLU A C 1
ATOM 1971 O O . GLU A 1 249 ? 0.169 -28.906 -25.594 1 94.31 249 GLU A O 1
ATOM 1976 N N . HIS A 1 250 ? 0.18 -28.406 -23.453 1 94.75 250 HIS A N 1
ATOM 1977 C CA . HIS A 1 250 ? 0.172 -26.969 -23.703 1 94.75 250 HIS A CA 1
ATOM 1978 C C . HIS A 1 250 ? 1.572 -26.375 -23.562 1 94.75 250 HIS A C 1
ATOM 1980 O O . HIS A 1 250 ? 1.736 -25.156 -23.547 1 94.75 250 HIS A O 1
ATOM 1986 N N . HIS A 1 251 ? 2.541 -27.234 -23.422 1 95.06 251 HIS A N 1
ATOM 1987 C CA . HIS A 1 251 ? 3.945 -26.844 -23.359 1 95.06 251 HIS A CA 1
ATOM 1988 C C . HIS A 1 251 ? 4.223 -25.984 -22.125 1 95.06 251 HIS A C 1
ATOM 1990 O O . HIS A 1 251 ? 4.992 -25.016 -22.203 1 95.06 251 HIS A O 1
ATOM 1996 N N . ILE A 1 252 ? 3.516 -26.203 -21.109 1 97.81 252 ILE A N 1
ATOM 1997 C CA . ILE A 1 252 ? 3.717 -25.562 -19.812 1 97.81 252 ILE A CA 1
ATOM 1998 C C . ILE A 1 252 ? 4.742 -26.344 -19 1 97.81 252 ILE A C 1
ATOM 2000 O O . ILE A 1 252 ? 4.668 -27.562 -18.906 1 97.81 252 ILE A O 1
ATOM 2004 N N . GLU A 1 253 ? 5.734 -25.672 -18.469 1 97.88 253 GLU A N 1
ATOM 2005 C CA . GLU A 1 253 ? 6.691 -26.312 -17.578 1 97.88 253 GLU A CA 1
ATOM 2006 C C . GLU A 1 253 ? 6.152 -26.391 -16.156 1 97.88 253 GLU A C 1
ATOM 2008 O O . GLU A 1 253 ? 5.793 -25.375 -15.562 1 97.88 253 GLU A O 1
ATOM 2013 N N . CYS A 1 254 ? 6.086 -27.594 -15.617 1 97.25 254 CYS A N 1
ATOM 2014 C CA . CYS A 1 254 ? 5.598 -27.797 -14.258 1 97.25 254 CYS A CA 1
ATOM 2015 C C . CYS A 1 254 ? 6.758 -27.922 -13.281 1 97.25 254 CYS A C 1
ATOM 2017 O O . CYS A 1 254 ? 7.652 -28.75 -13.477 1 97.25 254 CYS A O 1
ATOM 2019 N N . LEU A 1 255 ? 6.766 -27.078 -12.281 1 97.44 255 LEU A N 1
ATOM 2020 C CA . LEU A 1 255 ? 7.762 -27.109 -11.211 1 97.44 255 LEU A CA 1
ATOM 2021 C C . LEU A 1 255 ? 7.121 -27.484 -9.883 1 97.44 255 LEU A C 1
ATOM 2023 O O . LEU A 1 255 ? 6.008 -27.047 -9.578 1 97.44 255 LEU A O 1
ATOM 2027 N N . TYR A 1 256 ? 7.766 -28.359 -9.148 1 94.38 256 TYR A N 1
ATOM 2028 C CA . TYR A 1 256 ? 7.258 -28.719 -7.828 1 94.38 256 TYR A CA 1
ATOM 2029 C C . TYR A 1 256 ? 8.398 -28.969 -6.852 1 94.38 256 TYR A C 1
ATOM 2031 O O . TYR A 1 256 ? 9.523 -29.266 -7.266 1 94.38 256 TYR A O 1
ATOM 2039 N N . GLY A 1 257 ? 8.133 -28.672 -5.535 1 83.19 257 GLY A N 1
ATOM 2040 C CA . GLY A 1 257 ? 9.109 -28.938 -4.492 1 83.19 257 GLY A CA 1
ATOM 2041 C C . GLY A 1 257 ? 8.5 -29.062 -3.111 1 83.19 257 GLY A C 1
ATOM 2042 O O . GLY A 1 257 ? 7.352 -28.656 -2.898 1 83.19 257 GLY A O 1
ATOM 2043 N N . MET B 1 1 ? 10 -15.188 37.969 1 36.62 1 MET B N 1
ATOM 2044 C CA . MET B 1 1 ? 10.984 -14.109 37.969 1 36.62 1 MET B CA 1
ATOM 2045 C C . MET B 1 1 ? 12.023 -14.32 36.875 1 36.62 1 MET B C 1
ATOM 2047 O O . MET B 1 1 ? 12.664 -15.375 36.844 1 36.62 1 MET B O 1
ATOM 2051 N N . LEU B 1 2 ? 11.953 -13.641 35.906 1 51.66 2 LEU B N 1
ATOM 2052 C CA . LEU B 1 2 ? 12.938 -13.898 34.844 1 51.66 2 LEU B CA 1
ATOM 2053 C C . LEU B 1 2 ? 14.352 -13.727 35.375 1 51.66 2 LEU B C 1
ATOM 2055 O O . LEU B 1 2 ? 14.617 -12.836 36.188 1 51.66 2 LEU B O 1
ATOM 2059 N N . ASN B 1 3 ? 15.234 -14.719 35.344 1 67.38 3 ASN B N 1
ATOM 2060 C CA . ASN B 1 3 ? 16.625 -14.531 35.719 1 67.38 3 ASN B CA 1
ATOM 2061 C C . ASN B 1 3 ? 17.281 -13.398 34.938 1 67.38 3 ASN B C 1
ATOM 2063 O O . ASN B 1 3 ? 16.672 -12.859 34 1 67.38 3 ASN B O 1
ATOM 2067 N N . GLU B 1 4 ? 18.406 -12.906 35.406 1 74.5 4 GLU B N 1
ATOM 2068 C CA . GLU B 1 4 ? 19.109 -11.742 34.844 1 74.5 4 GLU B CA 1
ATOM 2069 C C . GLU B 1 4 ? 19.281 -11.875 33.344 1 74.5 4 GLU B C 1
ATOM 2071 O O . GLU B 1 4 ? 19.141 -10.891 32.625 1 74.5 4 GLU B O 1
ATOM 2076 N N . VAL B 1 5 ? 19.641 -13.078 32.875 1 76.5 5 VAL B N 1
ATOM 2077 C CA . VAL B 1 5 ? 19.875 -13.328 31.469 1 76.5 5 VAL B CA 1
ATOM 2078 C C . VAL B 1 5 ? 18.562 -13.219 30.703 1 76.5 5 VAL B C 1
ATOM 2080 O O . VAL B 1 5 ? 18.5 -12.578 29.641 1 76.5 5 VAL B O 1
ATOM 2083 N N . GLU B 1 6 ? 17.562 -13.75 31.25 1 73.06 6 GLU B N 1
ATOM 2084 C CA . GLU B 1 6 ? 16.25 -13.734 30.594 1 73.06 6 GLU B CA 1
ATOM 2085 C C . GLU B 1 6 ? 15.688 -12.312 30.531 1 73.06 6 GLU B C 1
ATOM 2087 O O . GLU B 1 6 ? 15.094 -11.922 29.531 1 73.06 6 GLU B O 1
ATOM 2092 N N . ASN B 1 7 ? 15.906 -11.656 31.562 1 72.69 7 ASN B N 1
ATOM 2093 C CA . ASN B 1 7 ? 15.461 -10.266 31.594 1 72.69 7 ASN B CA 1
ATOM 2094 C C . ASN B 1 7 ? 16.172 -9.43 30.531 1 72.69 7 ASN B C 1
ATOM 2096 O O . ASN B 1 7 ? 15.531 -8.625 29.859 1 72.69 7 ASN B O 1
ATOM 2100 N N . ARG B 1 8 ? 17.531 -9.547 30.453 1 80.12 8 ARG B N 1
ATOM 2101 C CA . ARG B 1 8 ? 18.328 -8.836 29.453 1 80.12 8 ARG B CA 1
ATOM 2102 C C . ARG B 1 8 ? 17.859 -9.18 28.047 1 80.12 8 ARG B C 1
ATOM 2104 O O . ARG B 1 8 ? 17.672 -8.289 27.219 1 80.12 8 ARG B O 1
ATOM 2111 N N . GLN B 1 9 ? 17.641 -10.438 27.812 1 78.5 9 GLN B N 1
ATOM 2112 C CA . GLN B 1 9 ? 17.188 -10.875 26.5 1 78.5 9 GLN B CA 1
ATOM 2113 C C . GLN B 1 9 ? 15.812 -10.305 26.172 1 78.5 9 GLN B C 1
ATOM 2115 O O . GLN B 1 9 ? 15.562 -9.891 25.031 1 78.5 9 GLN B O 1
ATOM 2120 N N . GLN B 1 10 ? 15.047 -10.305 27.156 1 71.69 10 GLN B N 1
ATOM 2121 C CA . GLN B 1 10 ? 13.727 -9.719 26.953 1 71.69 10 GLN B CA 1
ATOM 2122 C C . GLN B 1 10 ? 13.828 -8.227 26.656 1 71.69 10 GLN B C 1
ATOM 2124 O O . GLN B 1 10 ? 13.086 -7.699 25.828 1 71.69 10 GLN B O 1
ATOM 2129 N N . GLU B 1 11 ? 14.68 -7.543 27.266 1 77.25 11 GLU B N 1
ATOM 2130 C CA . GLU B 1 11 ? 14.914 -6.129 27 1 77.25 11 GLU B CA 1
ATOM 2131 C C . GLU B 1 11 ? 15.398 -5.91 25.562 1 77.25 11 GLU B C 1
ATOM 2133 O O . GLU B 1 11 ? 14.969 -4.965 24.906 1 77.25 11 GLU B O 1
ATOM 2138 N N . ILE B 1 12 ? 16.344 -6.773 25.156 1 78.62 12 ILE B N 1
ATOM 2139 C CA . ILE B 1 12 ? 16.844 -6.695 23.781 1 78.62 12 ILE B CA 1
ATOM 2140 C C . ILE B 1 12 ? 15.695 -6.91 22.797 1 78.62 12 ILE B C 1
ATOM 2142 O O . ILE B 1 12 ? 15.531 -6.148 21.844 1 78.62 12 ILE B O 1
ATOM 2146 N N . VAL B 1 13 ? 14.914 -7.914 23.172 1 72.12 13 VAL B N 1
ATOM 2147 C CA . VAL B 1 13 ? 13.789 -8.219 22.281 1 72.12 13 VAL B CA 1
ATOM 2148 C C . VAL B 1 13 ? 12.789 -7.07 22.312 1 72.12 13 VAL B C 1
ATOM 2150 O O . VAL B 1 13 ? 12.289 -6.656 21.266 1 72.12 13 VAL B O 1
ATOM 2153 N N . ASN B 1 14 ? 12.617 -6.562 23.406 1 65.94 14 ASN B N 1
ATOM 2154 C CA . ASN B 1 14 ? 11.727 -5.414 23.516 1 65.94 14 ASN B CA 1
ATOM 2155 C C . ASN B 1 14 ? 12.258 -4.207 22.75 1 65.94 14 ASN B C 1
ATOM 2157 O O . ASN B 1 14 ? 11.492 -3.504 22.094 1 65.94 14 ASN B O 1
ATOM 2161 N N . TYR B 1 15 ? 13.547 -4.004 22.906 1 72 15 TYR B N 1
ATOM 2162 C CA . TYR B 1 15 ? 14.188 -2.943 22.141 1 72 15 TYR B CA 1
ATOM 2163 C C . TYR B 1 15 ? 14.023 -3.184 20.641 1 72 15 TYR B C 1
ATOM 2165 O O . TYR B 1 15 ? 13.68 -2.27 19.891 1 72 15 TYR B O 1
ATOM 2173 N N . LEU B 1 16 ? 14.289 -4.43 20.297 1 69.19 16 LEU B N 1
ATOM 2174 C CA . LEU B 1 16 ? 14.211 -4.777 18.875 1 69.19 16 LEU B CA 1
ATOM 2175 C C . LEU B 1 16 ? 12.773 -4.746 18.391 1 69.19 16 LEU B C 1
ATOM 2177 O O . LEU B 1 16 ? 12.516 -4.41 17.234 1 69.19 16 LEU B O 1
ATOM 2181 N N . LYS B 1 17 ? 11.93 -5.027 19.25 1 59.53 17 LYS B N 1
ATOM 2182 C CA . LYS B 1 17 ? 10.5 -4.934 18.938 1 59.53 17 LYS B CA 1
ATOM 2183 C C . LYS B 1 17 ? 10.094 -3.488 18.656 1 59.53 17 LYS B C 1
ATOM 2185 O O . LYS B 1 17 ? 9.297 -3.225 17.766 1 59.53 17 LYS B O 1
ATOM 2190 N N . ASN B 1 18 ? 10.805 -2.717 19.375 1 57.31 18 ASN B N 1
ATOM 2191 C CA . ASN B 1 18 ? 10.508 -1.291 19.297 1 57.31 18 ASN B CA 1
ATOM 2192 C C . ASN B 1 18 ? 11.281 -0.618 18.172 1 57.31 18 ASN B C 1
ATOM 2194 O O . ASN B 1 18 ? 10.805 0.349 17.562 1 57.31 18 ASN B O 1
ATOM 2198 N N . ASN B 1 19 ? 12.477 -1.195 17.906 1 59.22 19 ASN B N 1
ATOM 2199 C CA . ASN B 1 19 ? 13.398 -0.5 17.016 1 59.22 19 ASN B CA 1
ATOM 2200 C C . ASN B 1 19 ? 13.648 -1.3 15.742 1 59.22 19 ASN B C 1
ATOM 2202 O O . ASN B 1 19 ? 14.336 -0.826 14.836 1 59.22 19 ASN B O 1
ATOM 2206 N N . GLN B 1 20 ? 13.062 -2.475 15.648 1 56.78 20 GLN B N 1
ATOM 2207 C CA . GLN B 1 20 ? 13.18 -3.426 14.555 1 56.78 20 GLN B CA 1
ATOM 2208 C C . GLN B 1 20 ? 14.641 -3.779 14.281 1 56.78 20 GLN B C 1
ATOM 2210 O O . GLN B 1 20 ? 14.938 -4.832 13.719 1 56.78 20 GLN B O 1
ATOM 2215 N N . PHE B 1 21 ? 15.359 -2.924 14.516 1 64.88 21 PHE B N 1
ATOM 2216 C CA . PHE B 1 21 ? 16.797 -3.104 14.375 1 64.88 21 PHE B CA 1
ATOM 2217 C C . PHE B 1 21 ? 17.547 -2.482 15.547 1 64.88 21 PHE B C 1
ATOM 2219 O O . PHE B 1 21 ? 17.094 -1.491 16.125 1 64.88 21 PHE B O 1
ATOM 2226 N N . ALA B 1 22 ? 18.594 -3.17 15.961 1 74.56 22 ALA B N 1
ATOM 2227 C CA . ALA B 1 22 ? 19.5 -2.615 16.969 1 74.56 22 ALA B CA 1
ATOM 2228 C C . ALA B 1 22 ? 20.953 -2.904 16.609 1 74.56 22 ALA B C 1
ATOM 2230 O O . ALA B 1 22 ? 21.297 -4.035 16.25 1 74.56 22 ALA B O 1
ATOM 2231 N N . ARG B 1 23 ? 21.75 -1.884 16.5 1 78.38 23 ARG B N 1
ATOM 2232 C CA . ARG B 1 23 ? 23.188 -2.104 16.453 1 78.38 23 ARG B CA 1
ATOM 2233 C C . ARG B 1 23 ? 23.703 -2.707 17.75 1 78.38 23 ARG B C 1
ATOM 2235 O O . ARG B 1 23 ? 23.109 -2.479 18.812 1 78.38 23 ARG B O 1
ATOM 2242 N N . VAL B 1 24 ? 24.734 -3.373 17.562 1 83.5 24 VAL B N 1
ATOM 2243 C CA . VAL B 1 24 ? 25.344 -3.961 18.75 1 83.5 24 VAL B CA 1
ATOM 2244 C C . VAL B 1 24 ? 25.703 -2.861 19.75 1 83.5 24 VAL B C 1
ATOM 2246 O O . VAL B 1 24 ? 25.516 -3.021 20.953 1 83.5 24 VAL B O 1
ATOM 2249 N N . THR B 1 25 ? 26.078 -1.692 19.172 1 82.44 25 THR B N 1
ATOM 2250 C CA . THR B 1 25 ? 26.469 -0.581 20.031 1 82.44 25 THR B CA 1
ATOM 2251 C C . THR B 1 25 ? 25.266 -0.034 20.797 1 82.44 25 THR B C 1
ATOM 2253 O O . THR B 1 25 ? 25.359 0.294 21.984 1 82.44 25 THR B O 1
ATOM 2256 N N . ASP B 1 26 ? 24.141 0.022 20.234 1 82.38 26 ASP B N 1
ATOM 2257 C CA . ASP B 1 26 ? 22.906 0.466 20.875 1 82.38 26 ASP B CA 1
ATOM 2258 C C . ASP B 1 26 ? 22.484 -0.493 21.984 1 82.38 26 ASP B C 1
ATOM 2260 O O . ASP B 1 26 ? 22.016 -0.061 23.047 1 82.38 26 ASP B O 1
ATOM 2264 N N . LEU B 1 27 ? 22.609 -1.718 21.75 1 86.69 27 LEU B N 1
ATOM 2265 C CA . LEU B 1 27 ? 22.203 -2.748 22.703 1 86.69 27 LEU B CA 1
ATOM 2266 C C . LEU B 1 27 ? 23.109 -2.744 23.922 1 86.69 27 LEU B C 1
ATOM 2268 O O . LEU B 1 27 ? 22.641 -2.998 25.047 1 86.69 27 LEU B O 1
ATOM 2272 N N . ILE B 1 28 ? 24.328 -2.369 23.656 1 86.12 28 ILE B N 1
ATOM 2273 C CA . ILE B 1 28 ? 25.266 -2.229 24.75 1 86.12 28 ILE B CA 1
ATOM 2274 C C . ILE B 1 28 ? 24.828 -1.1 25.672 1 86.12 28 ILE B C 1
ATOM 2276 O O . ILE B 1 28 ? 24.844 -1.248 26.906 1 86.12 28 ILE B O 1
ATOM 2280 N N . GLU B 1 29 ? 24.438 -0.103 25.078 1 83 29 GLU B N 1
ATOM 2281 C CA . GLU B 1 29 ? 24 1.047 25.859 1 83 29 GLU B CA 1
ATOM 2282 C C . GLU B 1 29 ? 22.672 0.758 26.562 1 83 29 GLU B C 1
ATOM 2284 O O . GLU B 1 29 ? 22.453 1.193 27.703 1 83 29 GLU B O 1
ATOM 2289 N N . LEU B 1 30 ? 21.859 0.006 25.984 1 81.38 30 LEU B N 1
ATOM 2290 C CA . LEU B 1 30 ? 20.516 -0.299 26.469 1 81.38 30 LEU B CA 1
ATOM 2291 C C . LEU B 1 30 ? 20.562 -1.183 27.703 1 81.38 30 LEU B C 1
ATOM 2293 O O . LEU B 1 30 ? 19.875 -0.922 28.688 1 81.38 30 LEU B O 1
ATOM 2297 N N . VAL B 1 31 ? 21.375 -2.271 27.641 1 83.56 31 VAL B N 1
ATOM 2298 C CA . VAL B 1 31 ? 21.312 -3.273 28.703 1 83.56 31 VAL B CA 1
ATOM 2299 C C . VAL B 1 31 ? 22.547 -3.172 29.578 1 83.56 31 VAL B C 1
ATOM 2301 O O . VAL B 1 31 ? 22.609 -3.811 30.641 1 83.56 31 VAL B O 1
ATOM 2304 N N . ASN B 1 32 ? 23.484 -2.336 29.141 1 85.75 32 ASN B N 1
ATOM 2305 C CA . ASN B 1 32 ? 24.703 -2.064 29.875 1 85.75 32 ASN B CA 1
ATOM 2306 C C . ASN B 1 32 ? 25.5 -3.342 30.141 1 85.75 32 ASN B C 1
ATOM 2308 O O . ASN B 1 32 ? 25.891 -3.605 31.281 1 85.75 32 ASN B O 1
ATOM 2312 N N . TYR B 1 33 ? 25.719 -4.191 29.172 1 85.81 33 TYR B N 1
ATOM 2313 C CA . TYR B 1 33 ? 26.562 -5.387 29.188 1 85.81 33 TYR B CA 1
ATOM 2314 C C . TYR B 1 33 ? 27.625 -5.324 28.109 1 85.81 33 TYR B C 1
ATOM 2316 O O . TYR B 1 33 ? 27.562 -4.473 27.219 1 85.81 33 TYR B O 1
ATOM 2324 N N . SER B 1 34 ? 28.656 -6.137 28.203 1 83.19 34 SER B N 1
ATOM 2325 C CA . SER B 1 34 ? 29.766 -6.156 27.266 1 83.19 34 SER B CA 1
ATOM 2326 C C . SER B 1 34 ? 29.297 -6.59 25.875 1 83.19 34 SER B C 1
ATOM 2328 O O . SER B 1 34 ? 28.25 -7.23 25.734 1 83.19 34 SER B O 1
ATOM 2330 N N . GLU B 1 35 ? 30.078 -6.219 24.844 1 85.69 35 GLU B N 1
ATOM 2331 C CA . GLU B 1 35 ? 29.812 -6.645 23.484 1 85.69 35 GLU B CA 1
ATOM 2332 C C . GLU B 1 35 ? 29.734 -8.164 23.375 1 85.69 35 GLU B C 1
ATOM 2334 O O . GLU B 1 35 ? 28.891 -8.711 22.672 1 85.69 35 GLU B O 1
ATOM 2339 N N . ALA B 1 36 ? 30.641 -8.844 24.094 1 85.81 36 ALA B N 1
ATOM 2340 C CA . ALA B 1 36 ? 30.672 -10.305 24.062 1 85.81 36 ALA B CA 1
ATOM 2341 C C . ALA B 1 36 ? 29.375 -10.891 24.609 1 85.81 36 ALA B C 1
ATOM 2343 O O . ALA B 1 36 ? 28.828 -11.844 24.047 1 85.81 36 ALA B O 1
ATOM 2344 N N . THR B 1 37 ? 28.828 -10.328 25.609 1 81.94 37 THR B N 1
ATOM 2345 C CA . THR B 1 37 ? 27.594 -10.789 26.219 1 81.94 37 THR B CA 1
ATOM 2346 C C . THR B 1 37 ? 26.406 -10.555 25.297 1 81.94 37 THR B C 1
ATOM 2348 O O . THR B 1 37 ? 25.547 -11.438 25.125 1 81.94 37 THR B O 1
ATOM 2351 N N . ILE B 1 38 ? 26.406 -9.344 24.688 1 86.88 38 ILE B N 1
ATOM 2352 C CA . ILE B 1 38 ? 25.312 -9.008 23.781 1 86.88 38 ILE B CA 1
ATOM 2353 C C . ILE B 1 38 ? 25.359 -9.93 22.562 1 86.88 38 ILE B C 1
ATOM 2355 O O . ILE B 1 38 ? 24.312 -10.43 22.125 1 86.88 38 ILE B O 1
ATOM 2359 N N . LYS B 1 39 ? 26.484 -10.219 22.094 1 83.94 39 LYS B N 1
ATOM 2360 C CA . LYS B 1 39 ? 26.625 -11.109 20.938 1 83.94 39 LYS B CA 1
ATOM 2361 C C . LYS B 1 39 ? 26.141 -12.523 21.281 1 83.94 39 LYS B C 1
ATOM 2363 O O . LYS B 1 39 ? 25.5 -13.18 20.453 1 83.94 39 LYS B O 1
ATOM 2368 N N . ARG B 1 40 ? 26.422 -12.969 22.453 1 83.44 40 ARG B N 1
ATOM 2369 C CA . ARG B 1 40 ? 25.953 -14.281 22.891 1 83.44 40 ARG B CA 1
ATOM 2370 C C . ARG B 1 40 ? 24.422 -14.305 23 1 83.44 40 ARG B C 1
ATOM 2372 O O . ARG B 1 40 ? 23.781 -15.273 22.594 1 83.44 40 ARG B O 1
ATOM 2379 N N . ASP B 1 41 ? 23.922 -13.211 23.531 1 81.56 41 ASP B N 1
ATOM 2380 C CA . ASP B 1 41 ? 22.469 -13.117 23.625 1 81.56 41 ASP B CA 1
ATOM 2381 C C . ASP B 1 41 ? 21.828 -13.109 22.234 1 81.56 41 ASP B C 1
ATOM 2383 O O . ASP B 1 41 ? 20.797 -13.766 22.016 1 81.56 41 ASP B O 1
ATOM 2387 N N . LEU B 1 42 ? 22.438 -12.383 21.328 1 82.12 42 LEU B N 1
ATOM 2388 C CA . LEU B 1 42 ? 21.875 -12.281 19.984 1 82.12 42 LEU B CA 1
ATOM 2389 C C . LEU B 1 42 ? 21.922 -13.633 19.281 1 82.12 42 LEU B C 1
ATOM 2391 O O . LEU B 1 42 ? 21 -13.984 18.547 1 82.12 42 LEU B O 1
ATOM 2395 N N . VAL B 1 43 ? 22.922 -14.391 19.5 1 78.25 43 VAL B N 1
ATOM 2396 C CA . VAL B 1 43 ? 23.016 -15.742 18.938 1 78.25 43 VAL B CA 1
ATOM 2397 C C . VAL B 1 43 ? 21.875 -16.609 19.516 1 78.25 43 VAL B C 1
ATOM 2399 O O . VAL B 1 43 ? 21.203 -17.312 18.766 1 78.25 43 VAL B O 1
ATOM 2402 N N . PHE B 1 44 ? 21.656 -16.531 20.797 1 76.44 44 PHE B N 1
ATOM 2403 C CA . PHE B 1 44 ? 20.594 -17.281 21.453 1 76.44 44 PHE B CA 1
ATOM 2404 C C . PHE B 1 44 ? 19.219 -16.859 20.922 1 76.44 44 PHE B C 1
ATOM 2406 O O . PHE B 1 44 ? 18.391 -17.703 20.594 1 76.44 44 PHE B O 1
ATOM 2413 N N . LEU B 1 45 ? 19.016 -15.57 20.859 1 74.56 45 LEU B N 1
ATOM 2414 C CA . LEU B 1 45 ? 17.734 -15.047 20.406 1 74.56 45 LEU B CA 1
ATOM 2415 C C . LEU B 1 45 ? 17.5 -15.367 18.922 1 74.56 45 LEU B C 1
ATOM 2417 O O . LEU B 1 45 ? 16.375 -15.617 18.516 1 74.56 45 LEU B O 1
ATOM 2421 N N . GLU B 1 46 ? 18.562 -15.406 18.188 1 71.81 46 GLU B N 1
ATOM 2422 C CA . GLU B 1 46 ? 18.438 -15.82 16.797 1 71.81 46 GLU B CA 1
ATOM 2423 C C . GLU B 1 46 ? 18.094 -17.297 16.688 1 71.81 46 GLU B C 1
ATOM 2425 O O . GLU B 1 46 ? 17.234 -17.688 15.891 1 71.81 46 GLU B O 1
ATOM 2430 N N . LYS B 1 47 ? 18.734 -18.094 17.453 1 66.5 47 LYS B N 1
ATOM 2431 C CA . LYS B 1 47 ? 18.438 -19.531 17.469 1 66.5 47 LYS B CA 1
ATOM 2432 C C . LYS B 1 47 ? 17 -19.781 17.906 1 66.5 47 LYS B C 1
ATOM 2434 O O . LYS B 1 47 ? 16.375 -20.734 17.438 1 66.5 47 LYS B O 1
ATOM 2439 N N . SER B 1 48 ? 16.594 -18.844 18.75 1 58.28 48 SER B N 1
ATOM 2440 C CA . SER B 1 48 ? 15.219 -18.984 19.234 1 58.28 48 SER B CA 1
ATOM 2441 C C . SER B 1 48 ? 14.219 -18.422 18.234 1 58.28 48 SER B C 1
ATOM 2443 O O . SER B 1 48 ? 13.008 -18.5 18.453 1 58.28 48 SER B O 1
ATOM 2445 N N . GLY B 1 49 ? 14.711 -17.891 17.188 1 56 49 GLY B N 1
ATOM 2446 C CA . GLY B 1 49 ? 13.883 -17.391 16.094 1 56 49 GLY B CA 1
ATOM 2447 C C . GLY B 1 49 ? 13.297 -16.016 16.359 1 56 49 GLY B C 1
ATOM 2448 O O . GLY B 1 49 ? 12.398 -15.57 15.648 1 56 49 GLY B O 1
ATOM 2449 N N . LEU B 1 50 ? 13.617 -15.383 17.328 1 59.41 50 LEU B N 1
ATOM 2450 C CA . LEU B 1 50 ? 13.047 -14.109 17.75 1 59.41 50 LEU B CA 1
ATOM 2451 C C . LEU B 1 50 ? 13.703 -12.953 17 1 59.41 50 LEU B C 1
ATOM 2453 O O . LEU B 1 50 ? 13.055 -11.938 16.719 1 59.41 50 LEU B O 1
ATOM 2457 N N . ILE B 1 51 ? 15.086 -13.125 16.734 1 63.81 51 ILE B N 1
ATOM 2458 C CA . ILE B 1 51 ? 15.812 -12.055 16.062 1 63.81 51 ILE B CA 1
ATOM 2459 C C . ILE B 1 51 ? 16.719 -12.641 14.977 1 63.81 51 ILE B C 1
ATOM 2461 O O . ILE B 1 51 ? 16.953 -13.852 14.938 1 63.81 51 ILE B O 1
ATOM 2465 N N . ARG B 1 52 ? 17.062 -11.891 13.945 1 65.81 52 ARG B N 1
ATOM 2466 C CA . ARG B 1 52 ? 18.109 -12.195 12.984 1 65.81 52 ARG B CA 1
ATOM 2467 C C . ARG B 1 52 ? 19.312 -11.281 13.18 1 65.81 52 ARG B C 1
ATOM 2469 O O . ARG B 1 52 ? 19.172 -10.055 13.266 1 65.81 52 ARG B O 1
ATOM 2476 N N . ARG B 1 53 ? 20.484 -12.016 13.32 1 68.94 53 ARG B N 1
ATOM 2477 C CA . ARG B 1 53 ? 21.719 -11.242 13.406 1 68.94 53 ARG B CA 1
ATOM 2478 C C . ARG B 1 53 ? 22.156 -10.766 12.023 1 68.94 53 ARG B C 1
ATOM 2480 O O . ARG B 1 53 ? 22 -11.477 11.031 1 68.94 53 ARG B O 1
ATOM 2487 N N . VAL B 1 54 ? 22.438 -9.375 11.883 1 64.31 54 VAL B N 1
ATOM 2488 C CA . VAL B 1 54 ? 23.031 -8.781 10.688 1 64.31 54 VAL B CA 1
ATOM 2489 C C . VAL B 1 54 ? 24.375 -8.164 11.023 1 64.31 54 VAL B C 1
ATOM 2491 O O . VAL B 1 54 ? 24.766 -8.102 12.195 1 64.31 54 VAL B O 1
ATOM 2494 N N . ARG B 1 55 ? 25.125 -7.824 9.945 1 64.25 55 ARG B N 1
ATOM 2495 C CA . ARG B 1 55 ? 26.406 -7.18 10.211 1 64.25 55 ARG B CA 1
ATOM 2496 C C . ARG B 1 55 ? 26.234 -5.945 11.094 1 64.25 55 ARG B C 1
ATOM 2498 O O . ARG B 1 55 ? 25.5 -5.02 10.734 1 64.25 55 ARG B O 1
ATOM 2505 N N . GLY B 1 56 ? 26.891 -5.883 12.273 1 62.56 56 GLY B N 1
ATOM 2506 C CA . GLY B 1 56 ? 26.938 -4.758 13.195 1 62.56 56 GLY B CA 1
ATOM 2507 C C . GLY B 1 56 ? 25.719 -4.676 14.102 1 62.56 56 GLY B C 1
ATOM 2508 O O . GLY B 1 56 ? 25.594 -3.742 14.891 1 62.56 56 GLY B O 1
ATOM 2509 N N . GLY B 1 57 ? 24.719 -5.652 13.836 1 71.19 57 GLY B N 1
ATOM 2510 C CA . GLY B 1 57 ? 23.562 -5.512 14.695 1 71.19 57 GLY B CA 1
ATOM 2511 C C . GLY B 1 57 ? 22.594 -6.684 14.594 1 71.19 57 GLY B C 1
ATOM 2512 O O . GLY B 1 57 ? 23 -7.789 14.234 1 71.19 57 GLY B O 1
ATOM 2513 N N . ALA B 1 58 ? 21.453 -6.609 15.234 1 74.38 58 ALA B N 1
ATOM 2514 C CA . ALA B 1 58 ? 20.422 -7.637 15.227 1 74.38 58 ALA B CA 1
ATOM 2515 C C . ALA B 1 58 ? 19.062 -7.039 14.891 1 74.38 58 ALA B C 1
ATOM 2517 O O . ALA B 1 58 ? 18.828 -5.852 15.125 1 74.38 58 ALA B O 1
ATOM 2518 N N . MET B 1 59 ? 18.422 -7.766 14.234 1 66.38 59 MET B N 1
ATOM 2519 C CA . MET B 1 59 ? 17.062 -7.402 13.867 1 66.38 59 MET B CA 1
ATOM 2520 C C . MET B 1 59 ? 16.062 -8.375 14.477 1 66.38 59 MET B C 1
ATOM 2522 O O . MET B 1 59 ? 16.375 -9.547 14.703 1 66.38 59 MET B O 1
ATOM 2526 N N . LEU B 1 60 ? 15.047 -7.875 15.047 1 53.12 60 LEU B N 1
ATOM 2527 C CA . LEU B 1 60 ? 14.031 -8.781 15.562 1 53.12 60 LEU B CA 1
ATOM 2528 C C . LEU B 1 60 ? 13.523 -9.711 14.469 1 53.12 60 LEU B C 1
ATOM 2530 O O . LEU B 1 60 ? 13.266 -9.273 13.344 1 53.12 60 LEU B O 1
ATOM 2534 N N . ILE B 1 61 ? 13.766 -11 14.703 1 46.28 61 ILE B N 1
ATOM 2535 C CA . ILE B 1 61 ? 13.133 -11.992 13.844 1 46.28 61 ILE B CA 1
ATOM 2536 C C . ILE B 1 61 ? 11.664 -12.133 14.211 1 46.28 61 ILE B C 1
ATOM 2538 O O . ILE B 1 61 ? 11.328 -12.594 15.305 1 46.28 61 ILE B O 1
ATOM 2542 N N . ASP B 1 62 ? 10.953 -11.273 14.32 1 40.06 62 ASP B N 1
ATOM 2543 C CA . ASP B 1 62 ? 9.578 -11.617 14.656 1 40.06 62 ASP B CA 1
ATOM 2544 C C . ASP B 1 62 ? 9.047 -12.711 13.734 1 40.06 62 ASP B C 1
ATOM 2546 O O . ASP B 1 62 ? 8.797 -12.469 12.555 1 40.06 62 ASP B O 1
ATOM 2550 N N . ASN B 1 63 ? 9.484 -13.742 13.805 1 35.81 63 ASN B N 1
ATOM 2551 C CA . ASN B 1 63 ? 9.094 -14.891 13 1 35.81 63 ASN B CA 1
ATOM 2552 C C . ASN B 1 63 ? 7.594 -14.898 12.727 1 35.81 63 ASN B C 1
ATOM 2554 O O . ASN B 1 63 ? 7.156 -15.328 11.656 1 35.81 63 ASN B O 1
ATOM 2558 N N . ARG B 1 64 ? 6.781 -15.062 13.797 1 33.66 64 ARG B N 1
ATOM 2559 C CA . ARG B 1 64 ? 5.332 -15.219 13.797 1 33.66 64 ARG B CA 1
ATOM 2560 C C . ARG B 1 64 ? 4.648 -13.953 13.281 1 33.66 64 ARG B C 1
ATOM 2562 O O . ARG B 1 64 ? 3.502 -14 12.828 1 33.66 64 ARG B O 1
ATOM 2569 N N . LYS B 1 65 ? 4.906 -12.633 13.875 1 33.09 65 LYS B N 1
ATOM 2570 C CA . LYS B 1 65 ? 4.387 -11.32 13.508 1 33.09 65 LYS B CA 1
ATOM 2571 C C . LYS B 1 65 ? 5.293 -10.633 12.492 1 33.09 65 LYS B C 1
ATOM 2573 O O . LYS B 1 65 ? 6.43 -10.273 12.805 1 33.09 65 LYS B O 1
ATOM 2578 N N . ILE B 1 66 ? 5.57 -11.008 11.375 1 30.64 66 ILE B N 1
ATOM 2579 C CA . ILE B 1 66 ? 6.094 -10.023 10.43 1 30.64 66 ILE B CA 1
ATOM 2580 C C . ILE B 1 66 ? 5.668 -8.625 10.859 1 30.64 66 ILE B C 1
ATOM 2582 O O . ILE B 1 66 ? 4.527 -8.219 10.633 1 30.64 66 ILE B O 1
ATOM 2586 N N . ASP B 1 67 ? 5.969 -8.133 11.922 1 31.66 67 ASP B N 1
ATOM 2587 C CA . ASP B 1 67 ? 5.898 -6.715 12.281 1 31.66 67 ASP B CA 1
ATOM 2588 C C . ASP B 1 67 ? 6.438 -5.836 11.156 1 31.66 67 ASP B C 1
ATOM 2590 O O . ASP B 1 67 ? 7.641 -5.844 10.875 1 31.66 67 ASP B O 1
ATOM 2594 N N . VAL B 1 68 ? 5.754 -5.738 10.117 1 34.31 68 VAL B N 1
ATOM 2595 C CA . VAL B 1 68 ? 6.234 -4.695 9.219 1 34.31 68 VAL B CA 1
ATOM 2596 C C . VAL B 1 68 ? 6.711 -3.494 10.031 1 34.31 68 VAL B C 1
ATOM 2598 O O . VAL B 1 68 ? 5.953 -2.938 10.828 1 34.31 68 VAL B O 1
ATOM 2601 N N . PRO B 1 69 ? 7.969 -3.406 10.211 1 38.38 69 PRO B N 1
ATOM 2602 C CA . PRO B 1 69 ? 8.5 -2.246 10.93 1 38.38 69 PRO B CA 1
ATOM 2603 C C . PRO B 1 69 ? 7.559 -1.044 10.891 1 38.38 69 PRO B C 1
ATOM 2605 O O . PRO B 1 69 ? 7.426 -0.328 11.883 1 38.38 69 PRO B O 1
ATOM 2608 N N . TYR B 1 70 ? 7.105 -0.755 9.758 1 37.91 70 TYR B N 1
ATOM 2609 C CA . TYR B 1 70 ? 6.289 0.449 9.625 1 37.91 70 TYR B CA 1
ATOM 2610 C C . TYR B 1 70 ? 5.004 0.329 10.438 1 37.91 70 TYR B C 1
ATOM 2612 O O . TYR B 1 70 ? 4.547 1.306 11.031 1 37.91 70 TYR B O 1
ATOM 2620 N N . LEU B 1 71 ? 4.52 -0.932 10.531 1 40.34 71 LEU B N 1
ATOM 2621 C CA . LEU B 1 71 ? 3.344 -1.131 11.367 1 40.34 71 LEU B CA 1
ATOM 2622 C C . LEU B 1 71 ? 3.666 -0.85 12.828 1 40.34 71 LEU B C 1
ATOM 2624 O O . LEU B 1 71 ? 2.812 -0.363 13.578 1 40.34 71 LEU B O 1
ATOM 2628 N N . MET B 1 72 ? 4.777 -1.096 13.148 1 39.41 72 MET B N 1
ATOM 2629 C CA . MET B 1 72 ? 5.25 -0.688 14.469 1 39.41 72 MET B CA 1
ATOM 2630 C C . MET B 1 72 ? 5.18 0.826 14.625 1 39.41 72 MET B C 1
ATOM 2632 O O . MET B 1 72 ? 4.91 1.327 15.719 1 39.41 72 MET B O 1
ATOM 2636 N N . LYS B 1 73 ? 5.473 1.479 13.547 1 43.69 73 LYS B N 1
ATOM 2637 C CA . LYS B 1 73 ? 5.34 2.93 13.633 1 43.69 73 LYS B CA 1
ATOM 2638 C C . LYS B 1 73 ? 3.9 3.334 13.945 1 43.69 73 LYS B C 1
ATOM 2640 O O . LYS B 1 73 ? 3.664 4.309 14.656 1 43.69 73 LYS B O 1
ATOM 2645 N N . ILE B 1 74 ? 3.029 2.451 13.586 1 43.94 74 ILE B N 1
ATOM 2646 C CA . ILE B 1 74 ? 1.621 2.711 13.875 1 43.94 74 ILE B CA 1
ATOM 2647 C C . ILE B 1 74 ? 1.35 2.504 15.359 1 43.94 74 ILE B C 1
ATOM 2649 O O . ILE B 1 74 ? 0.583 3.254 15.969 1 43.94 74 ILE B O 1
ATOM 2653 N N . THR B 1 75 ? 1.97 1.513 16 1 43 75 THR B N 1
ATOM 2654 C CA . THR B 1 75 ? 1.787 1.31 17.438 1 43 75 THR B CA 1
ATOM 2655 C C . THR B 1 75 ? 2.299 2.514 18.219 1 43 75 THR B C 1
ATOM 2657 O O . THR B 1 75 ? 1.768 2.84 19.281 1 43 75 THR B O 1
ATOM 2660 N N . LYS B 1 76 ? 3.279 3.17 17.703 1 47.47 76 LYS B N 1
ATOM 2661 C CA . LYS B 1 76 ? 3.773 4.363 18.391 1 47.47 76 LYS B CA 1
ATOM 2662 C C . LYS B 1 76 ? 2.816 5.535 18.203 1 47.47 76 LYS B C 1
ATOM 2664 O O . LYS B 1 76 ? 2.934 6.551 18.891 1 47.47 76 LYS B O 1
ATOM 2669 N N . LEU B 1 77 ? 1.921 5.328 17.359 1 54.19 77 LEU B N 1
ATOM 2670 C CA . LEU B 1 77 ? 0.936 6.379 17.125 1 54.19 77 LEU B CA 1
ATOM 2671 C C . LEU B 1 77 ? 0.191 6.715 18.422 1 54.19 77 LEU B C 1
ATOM 2673 O O . LEU B 1 77 ? -0.17 7.871 18.656 1 54.19 77 LEU B O 1
ATOM 2677 N N . GLU B 1 78 ? 0.082 5.742 19.328 1 47.62 78 GLU B N 1
ATOM 2678 C CA . GLU B 1 78 ? -0.664 6.004 20.562 1 47.62 78 GLU B CA 1
ATOM 2679 C C . GLU B 1 78 ? 0.11 6.934 21.484 1 47.62 78 GLU B C 1
ATOM 2681 O O . GLU B 1 78 ? -0.483 7.621 22.328 1 47.62 78 GLU B O 1
ATOM 2686 N N . GLU B 1 79 ? 1.355 6.996 21.266 1 47.56 79 GLU B N 1
ATOM 2687 C CA . GLU B 1 79 ? 2.123 7.785 22.219 1 47.56 79 GLU B CA 1
ATOM 2688 C C . GLU B 1 79 ? 2.287 9.227 21.75 1 47.56 79 GLU B C 1
ATOM 2690 O O . GLU B 1 79 ? 2.744 10.086 22.5 1 47.56 79 GLU B O 1
ATOM 2695 N N . GLU B 1 80 ? 1.811 9.422 20.516 1 64.19 80 GLU B N 1
ATOM 2696 C CA . GLU B 1 80 ? 2.047 10.789 20.047 1 64.19 80 GLU B CA 1
ATOM 2697 C C . GLU B 1 80 ? 0.812 11.664 20.234 1 64.19 80 GLU B C 1
ATOM 2699 O O . GLU B 1 80 ? 0.071 11.922 19.281 1 64.19 80 GLU B O 1
ATOM 2704 N N . THR B 1 81 ? 0.732 12.203 21.469 1 77.88 81 THR B N 1
ATOM 2705 C CA . THR B 1 81 ? -0.41 12.977 21.953 1 77.88 81 THR B CA 1
ATOM 2706 C C . THR B 1 81 ? -0.603 14.234 21.109 1 77.88 81 THR B C 1
ATOM 2708 O O . THR B 1 81 ? -1.732 14.594 20.766 1 77.88 81 THR B O 1
ATOM 2711 N N . GLU B 1 82 ? 0.453 14.766 20.656 1 90.94 82 GLU B N 1
ATOM 2712 C CA . GLU B 1 82 ? 0.338 16.016 19.906 1 90.94 82 GLU B CA 1
ATOM 2713 C C . GLU B 1 82 ? -0.29 15.766 18.531 1 90.94 82 GLU B C 1
ATOM 2715 O O . GLU B 1 82 ? -1.201 16.484 18.125 1 90.94 82 GLU B O 1
ATOM 2720 N N . LYS B 1 83 ? 0.162 14.75 17.859 1 91.62 83 LYS B N 1
ATOM 2721 C CA . LYS B 1 83 ? -0.362 14.43 16.531 1 91.62 83 LYS B CA 1
ATOM 2722 C C . LYS B 1 83 ? -1.83 14.023 16.609 1 91.62 83 LYS B C 1
ATOM 2724 O O . LYS B 1 83 ? -2.621 14.359 15.719 1 91.62 83 LYS B O 1
ATOM 2729 N N . ARG B 1 84 ? -2.178 13.383 17.641 1 88.81 84 ARG B N 1
ATOM 2730 C CA . ARG B 1 84 ? -3.57 12.984 17.828 1 88.81 84 ARG B CA 1
ATOM 2731 C C . ARG B 1 84 ? -4.469 14.211 17.984 1 88.81 84 ARG B C 1
ATOM 2733 O O . ARG B 1 84 ? -5.543 14.273 17.391 1 88.81 84 ARG B O 1
ATOM 2740 N N . LYS B 1 85 ? -4.012 15.125 18.812 1 92.56 85 LYS B N 1
ATOM 2741 C CA . LYS B 1 85 ? -4.766 16.359 19.016 1 92.56 85 LYS B CA 1
ATOM 2742 C C . LYS B 1 85 ? -4.953 17.109 17.703 1 92.56 85 LYS B C 1
ATOM 2744 O O . LYS B 1 85 ? -6.047 17.594 17.406 1 92.56 85 LYS B O 1
ATOM 2749 N N . ILE B 1 86 ? -3.92 17.141 17 1 96.69 86 ILE B N 1
ATOM 2750 C CA . ILE B 1 86 ? -3.949 17.828 15.719 1 96.69 86 ILE B CA 1
ATOM 2751 C C . ILE B 1 86 ? -4.945 17.141 14.789 1 96.69 86 ILE B C 1
ATOM 2753 O O . ILE B 1 86 ? -5.754 17.812 14.133 1 96.69 86 ILE B O 1
ATOM 2757 N N . ALA B 1 87 ? -4.91 15.812 14.758 1 94.31 87 ALA B N 1
ATOM 2758 C CA . ALA B 1 87 ? -5.816 15.031 13.914 1 94.31 87 ALA B CA 1
ATOM 2759 C C . ALA B 1 87 ? -7.27 15.258 14.328 1 94.31 87 ALA B C 1
ATOM 2761 O O . ALA B 1 87 ? -8.141 15.43 13.469 1 94.31 87 ALA B O 1
ATOM 2762 N N . ASP B 1 88 ? -7.496 15.289 15.602 1 93.06 88 ASP B N 1
ATOM 2763 C CA . ASP B 1 88 ? -8.836 15.539 16.109 1 93.06 88 ASP B CA 1
ATOM 2764 C C . ASP B 1 88 ? -9.352 16.906 15.664 1 93.06 88 ASP B C 1
ATOM 2766 O O . ASP B 1 88 ? -10.5 17.031 15.227 1 93.06 88 ASP B O 1
ATOM 2770 N N . THR B 1 89 ? -8.508 17.891 15.797 1 97.44 89 THR B N 1
ATOM 2771 C CA . THR B 1 89 ? -8.883 19.234 15.383 1 97.44 89 THR B CA 1
ATOM 2772 C C . THR B 1 89 ? -9.148 19.281 13.875 1 97.44 89 THR B C 1
ATOM 2774 O O . THR B 1 89 ? -10.141 19.859 13.438 1 97.44 89 THR B O 1
ATOM 2777 N N . ALA B 1 90 ? -8.312 18.672 13.102 1 98.12 90 ALA B N 1
ATOM 2778 C CA . ALA B 1 90 ? -8.445 18.656 11.648 1 98.12 90 ALA B CA 1
ATOM 2779 C C . ALA B 1 90 ? -9.742 17.969 11.219 1 98.12 90 ALA B C 1
ATOM 2781 O O . ALA B 1 90 ? -10.32 18.328 10.188 1 98.12 90 ALA B O 1
ATOM 2782 N N . SER B 1 91 ? -10.203 17 12 1 96.88 91 SER B N 1
ATOM 2783 C CA . SER B 1 91 ? -11.391 16.219 11.656 1 96.88 91 SER B CA 1
ATOM 2784 C C . SER B 1 91 ? -12.625 17.109 11.594 1 96.88 91 SER B C 1
ATOM 2786 O O . SER B 1 91 ? -13.625 16.766 10.961 1 96.88 91 SER B O 1
ATO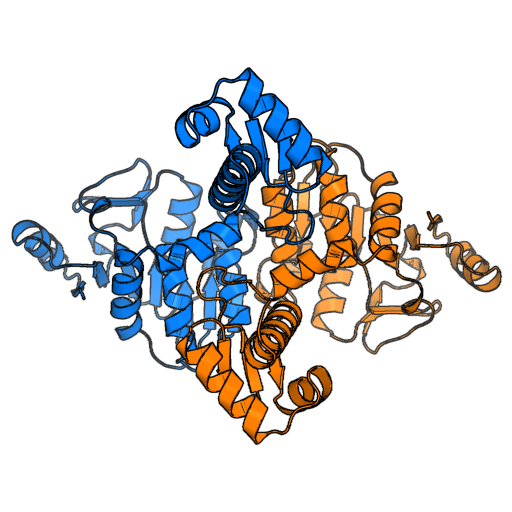M 2788 N N . SER B 1 92 ? -12.578 18.312 12.258 1 97.88 92 SER B N 1
ATOM 2789 C CA . SER B 1 92 ? -13.703 19.25 12.242 1 97.88 92 SER B CA 1
ATOM 2790 C C . SER B 1 92 ? -13.93 19.812 10.844 1 97.88 92 SER B C 1
ATOM 2792 O O . SER B 1 92 ? -14.992 20.375 10.562 1 97.88 92 SER B O 1
ATOM 2794 N N . LEU B 1 93 ? -12.984 19.688 9.953 1 98.5 93 LEU B N 1
ATOM 2795 C CA . LEU B 1 93 ? -13.07 20.219 8.602 1 98.5 93 LEU B CA 1
ATOM 2796 C C . LEU B 1 93 ? -13.742 19.219 7.668 1 98.5 93 LEU B C 1
ATOM 2798 O O . LEU B 1 93 ? -14.031 19.531 6.512 1 98.5 93 LEU B O 1
ATOM 2802 N N . ILE B 1 94 ? -13.977 18 8.117 1 98.44 94 ILE B N 1
ATOM 2803 C CA . ILE B 1 94 ? -14.414 16.891 7.266 1 98.44 94 ILE B CA 1
ATOM 2804 C C . ILE B 1 94 ? -15.922 16.719 7.402 1 98.44 94 ILE B C 1
ATOM 2806 O O . ILE B 1 94 ? -16.469 16.844 8.492 1 98.44 94 ILE B O 1
ATOM 2810 N N . ARG B 1 95 ? -16.547 16.391 6.316 1 98.19 95 ARG B N 1
ATOM 2811 C CA . ARG B 1 95 ? -17.969 16.078 6.242 1 98.19 95 ARG B CA 1
ATOM 2812 C C . ARG B 1 95 ? -18.219 14.82 5.422 1 98.19 95 ARG B C 1
ATOM 2814 O O . ARG B 1 95 ? -17.344 14.391 4.66 1 98.19 95 ARG B O 1
ATOM 2821 N N . ASP B 1 96 ? -19.438 14.32 5.531 1 97.44 96 ASP B N 1
ATOM 2822 C CA . ASP B 1 96 ? -19.828 13.172 4.73 1 97.44 96 ASP B CA 1
ATOM 2823 C C . ASP B 1 96 ? -19.688 13.469 3.236 1 97.44 96 ASP B C 1
ATOM 2825 O O . ASP B 1 96 ? -19.844 14.617 2.811 1 97.44 96 ASP B O 1
ATOM 2829 N N . ASP B 1 97 ? -19.281 12.422 2.453 1 98.44 97 ASP B N 1
ATOM 2830 C CA . ASP B 1 97 ? -19.312 12.398 0.994 1 98.44 97 ASP B CA 1
ATOM 2831 C C . ASP B 1 97 ? -18.203 13.258 0.41 1 98.44 97 ASP B C 1
ATOM 2833 O O . ASP B 1 97 ? -18.188 13.539 -0.791 1 98.44 97 ASP B O 1
ATOM 2837 N N . MET B 1 98 ? -17.25 13.703 1.303 1 98.75 98 MET B N 1
ATOM 2838 C CA . MET B 1 98 ? -16.141 14.5 0.798 1 98.75 98 MET B CA 1
ATOM 2839 C C . MET B 1 98 ? -15.133 13.617 0.064 1 98.75 98 MET B C 1
ATOM 2841 O O . MET B 1 98 ? -15 12.438 0.369 1 98.75 98 MET B O 1
ATOM 2845 N N . VAL B 1 99 ? -14.484 14.172 -0.883 1 98.88 99 VAL B N 1
ATOM 2846 C CA . VAL B 1 99 ? -13.281 13.617 -1.489 1 98.88 99 VAL B CA 1
ATOM 2847 C C . VAL B 1 99 ? -12.039 14.234 -0.841 1 98.88 99 VAL B C 1
ATOM 2849 O O . VAL B 1 99 ? -11.898 15.453 -0.797 1 98.88 99 VAL B O 1
ATOM 2852 N N . LEU B 1 100 ? -11.148 13.344 -0.352 1 98.94 100 LEU B N 1
ATOM 2853 C CA . LEU B 1 100 ? -9.992 13.836 0.391 1 98.94 100 LEU B CA 1
ATOM 2854 C C . LEU B 1 100 ? -8.695 13.328 -0.231 1 98.94 100 LEU B C 1
ATOM 2856 O O . LEU B 1 100 ? -8.617 12.18 -0.669 1 98.94 100 LEU B O 1
ATOM 2860 N N . PHE B 1 101 ? -7.715 14.195 -0.308 1 98.88 101 PHE B N 1
ATOM 2861 C CA . PHE B 1 101 ? -6.328 13.758 -0.347 1 98.88 101 PHE B CA 1
ATOM 2862 C C . PHE B 1 101 ? -5.762 13.625 1.062 1 98.88 101 PHE B C 1
ATOM 2864 O O . PHE B 1 101 ? -5.945 14.508 1.896 1 98.88 101 PHE B O 1
ATOM 2871 N N . LEU B 1 102 ? -5.125 12.523 1.344 1 98.62 102 LEU B N 1
ATOM 2872 C CA . LEU B 1 102 ? -4.449 12.312 2.619 1 98.62 102 LEU B CA 1
ATOM 2873 C C . LEU B 1 102 ? -3.014 11.852 2.404 1 98.62 102 LEU B C 1
ATOM 2875 O O . LEU B 1 102 ? -2.779 10.805 1.803 1 98.62 102 LEU B O 1
ATOM 2879 N N . ASP B 1 103 ? -2.078 12.617 2.947 1 97.69 103 ASP B N 1
ATOM 2880 C CA . ASP B 1 103 ? -0.698 12.242 2.658 1 97.69 103 ASP B CA 1
ATOM 2881 C C . ASP B 1 103 ? -0.238 11.102 3.561 1 97.69 103 ASP B C 1
ATOM 2883 O O . ASP B 1 103 ? -0.999 10.625 4.406 1 97.69 103 ASP B O 1
ATOM 2887 N N . SER B 1 104 ? 0.957 10.695 3.393 1 94.12 104 SER B N 1
ATOM 2888 C CA . SER B 1 104 ? 1.491 9.492 4.02 1 94.12 104 SER B CA 1
ATOM 2889 C C . SER B 1 104 ? 2.141 9.812 5.363 1 94.12 104 SER B C 1
ATOM 2891 O O . SER B 1 104 ? 2.791 8.953 5.965 1 94.12 104 SER B O 1
ATOM 2893 N N . SER B 1 105 ? 1.924 10.945 5.918 1 90.56 105 SER B N 1
ATOM 2894 C CA . SER B 1 105 ? 2.613 11.344 7.145 1 90.56 105 SER B CA 1
ATOM 2895 C C . SER B 1 105 ? 2.043 10.617 8.359 1 90.56 105 SER B C 1
ATOM 2897 O O . SER B 1 105 ? 0.895 10.172 8.336 1 90.56 105 SER B O 1
ATOM 2899 N N . THR B 1 106 ? 2.844 10.523 9.398 1 86.75 106 THR B N 1
ATOM 2900 C CA . THR B 1 106 ? 2.391 9.914 10.641 1 86.75 106 THR B CA 1
ATOM 2901 C C . THR B 1 106 ? 1.313 10.766 11.305 1 86.75 106 THR B C 1
ATOM 2903 O O . THR B 1 106 ? 0.436 10.242 11.992 1 86.75 106 THR B O 1
ATOM 2906 N N . THR B 1 107 ? 1.372 12.031 11.141 1 89.44 107 THR B N 1
ATOM 2907 C CA . THR B 1 107 ? 0.335 12.898 11.688 1 89.44 107 THR B CA 1
ATOM 2908 C C . THR B 1 107 ? -1.007 12.633 11.016 1 89.44 107 THR B C 1
ATOM 2910 O O . THR B 1 107 ? -2.023 12.461 11.688 1 89.44 107 THR B O 1
ATOM 2913 N N . SER B 1 108 ? -0.997 12.578 9.703 1 92.31 108 SER B N 1
ATOM 2914 C CA . SER B 1 108 ? -2.229 12.305 8.977 1 92.31 108 SER B CA 1
ATOM 2915 C C . SER B 1 108 ? -2.768 10.914 9.297 1 92.31 108 SER B C 1
ATOM 2917 O O . SER B 1 108 ? -3.979 10.688 9.266 1 92.31 108 SER B O 1
ATOM 2919 N N . LEU B 1 109 ? -1.901 10.008 9.586 1 89.25 109 LEU B N 1
ATOM 2920 C CA . LEU B 1 109 ? -2.307 8.648 9.922 1 89.25 109 LEU B CA 1
ATOM 2921 C C . LEU B 1 109 ? -3.234 8.648 11.133 1 89.25 109 LEU B C 1
ATOM 2923 O O . LEU B 1 109 ? -4.16 7.836 11.211 1 89.25 109 LEU B O 1
ATOM 2927 N N . HIS B 1 110 ? -3.012 9.539 12.031 1 86.69 110 HIS B N 1
ATOM 2928 C CA . HIS B 1 110 ? -3.84 9.625 13.234 1 86.69 110 HIS B CA 1
ATOM 2929 C C . HIS B 1 110 ? -5.27 10.039 12.883 1 86.69 110 HIS B C 1
ATOM 2931 O O . HIS B 1 110 ? -6.184 9.859 13.695 1 86.69 110 HIS B O 1
ATOM 2937 N N . LEU B 1 111 ? -5.465 10.516 11.711 1 92.31 111 LEU B N 1
ATOM 2938 C CA . LEU B 1 111 ? -6.793 10.93 11.281 1 92.31 111 LEU B CA 1
ATOM 2939 C C . LEU B 1 111 ? -7.672 9.727 10.969 1 92.31 111 LEU B C 1
ATOM 2941 O O . LEU B 1 111 ? -8.898 9.844 10.898 1 92.31 111 LEU B O 1
ATOM 2945 N N . VAL B 1 112 ? -7.094 8.594 10.703 1 89.12 112 VAL B N 1
ATOM 2946 C CA . VAL B 1 112 ? -7.824 7.41 10.266 1 89.12 112 VAL B CA 1
ATOM 2947 C C . VAL B 1 112 ? -8.93 7.086 11.273 1 89.12 112 VAL B C 1
ATOM 2949 O O . VAL B 1 112 ? -10.055 6.777 10.891 1 89.12 112 VAL B O 1
ATOM 2952 N N . ARG B 1 113 ? -8.625 7.188 12.523 1 81.44 113 ARG B N 1
ATOM 2953 C CA . ARG B 1 113 ? -9.602 6.871 13.562 1 81.44 113 ARG B CA 1
ATOM 2954 C C . ARG B 1 113 ? -10.805 7.809 13.492 1 81.44 113 ARG B C 1
ATOM 2956 O O . ARG B 1 113 ? -11.938 7.395 13.734 1 81.44 113 ARG B O 1
ATOM 2963 N N . ASN B 1 114 ? -10.516 9.086 13.203 1 88 114 ASN B N 1
ATOM 2964 C CA . ASN B 1 114 ? -11.594 10.07 13.07 1 88 114 ASN B CA 1
ATOM 2965 C C . ASN B 1 114 ? -12.43 9.82 11.812 1 88 114 ASN B C 1
ATOM 2967 O O . ASN B 1 114 ? -13.641 10.031 11.82 1 88 114 ASN B O 1
ATOM 2971 N N . LEU B 1 115 ? -11.781 9.352 10.805 1 92.88 115 LEU B N 1
ATOM 2972 C CA . LEU B 1 115 ? -12.414 9.227 9.5 1 92.88 115 LEU B CA 1
ATOM 2973 C C . LEU B 1 115 ? -13.438 8.102 9.492 1 92.88 115 LEU B C 1
ATOM 2975 O O . LEU B 1 115 ? -14.312 8.062 8.625 1 92.88 115 LEU B O 1
ATOM 2979 N N . ALA B 1 116 ? -13.344 7.219 10.445 1 83.38 116 ALA B N 1
ATOM 2980 C CA . ALA B 1 116 ? -14.25 6.078 10.539 1 83.38 116 ALA B CA 1
ATOM 2981 C C . ALA B 1 116 ? -15.68 6.535 10.812 1 83.38 116 ALA B C 1
ATOM 2983 O O . ALA B 1 116 ? -16.641 5.797 10.57 1 83.38 116 ALA B O 1
ATOM 2984 N N . ARG B 1 117 ? -15.836 7.727 11.312 1 86.5 117 ARG B N 1
ATOM 2985 C CA . ARG B 1 117 ? -17.156 8.188 11.719 1 86.5 117 ARG B CA 1
ATOM 2986 C C . ARG B 1 117 ? -17.906 8.812 10.539 1 86.5 117 ARG B C 1
ATOM 2988 O O . ARG B 1 117 ? -19.109 9.094 10.641 1 86.5 117 ARG B O 1
ATOM 2995 N N . PHE B 1 118 ? -17.25 9.062 9.477 1 91.94 118 PHE B N 1
ATOM 2996 C CA . PHE B 1 118 ? -17.875 9.727 8.344 1 91.94 118 PHE B CA 1
ATOM 2997 C C . PHE B 1 118 ? -18.297 8.719 7.277 1 91.94 118 PHE B C 1
ATOM 2999 O O . PHE B 1 118 ? -17.594 7.723 7.059 1 91.94 118 PHE B O 1
ATOM 3006 N N . ASP B 1 119 ? -19.375 9.039 6.582 1 92.38 119 ASP B N 1
ATOM 3007 C CA . ASP B 1 119 ? -19.875 8.172 5.527 1 92.38 119 ASP B CA 1
ATOM 3008 C C . ASP B 1 119 ? -19.625 8.773 4.148 1 92.38 119 ASP B C 1
ATOM 3010 O O . ASP B 1 119 ? -19.594 10 3.994 1 92.38 119 ASP B O 1
ATOM 3014 N N . GLY B 1 120 ? -19.406 7.895 3.164 1 97.25 120 GLY B N 1
ATOM 3015 C CA . GLY B 1 120 ? -19.359 8.305 1.77 1 97.25 120 GLY B CA 1
ATOM 3016 C C . GLY B 1 120 ? -18.062 8.969 1.384 1 97.25 120 GLY B C 1
ATOM 3017 O O . GLY B 1 120 ? -17.953 9.578 0.317 1 97.25 120 GLY B O 1
ATOM 3018 N N . LEU B 1 121 ? -17.062 8.844 2.24 1 98.25 121 LEU B N 1
ATOM 3019 C CA . LEU B 1 121 ? -15.781 9.469 1.936 1 98.25 121 LEU B CA 1
ATOM 3020 C C . LEU B 1 121 ? -15.078 8.742 0.792 1 98.25 121 LEU B C 1
ATOM 3022 O O . LEU B 1 121 ? -15.172 7.52 0.679 1 98.25 121 LEU B O 1
ATOM 3026 N N . GLN B 1 122 ? -14.484 9.484 -0.052 1 98.62 122 GLN B N 1
ATOM 3027 C CA . GLN B 1 122 ? -13.469 9.008 -0.984 1 98.62 122 GLN B CA 1
ATOM 3028 C C . GLN B 1 122 ? -12.094 9.57 -0.638 1 98.62 122 GLN B C 1
ATOM 3030 O O . GLN B 1 122 ? -11.922 10.789 -0.545 1 98.62 122 GLN B O 1
ATOM 3035 N N . ILE B 1 123 ? -11.141 8.672 -0.468 1 98.81 123 ILE B N 1
ATOM 3036 C CA . ILE B 1 123 ? -9.844 9.141 0.011 1 98.81 123 ILE B CA 1
ATOM 3037 C C . ILE B 1 123 ? -8.742 8.625 -0.913 1 98.81 123 ILE B C 1
ATOM 3039 O O . ILE B 1 123 ? -8.672 7.43 -1.198 1 98.81 123 ILE B O 1
ATOM 3043 N N . ILE B 1 124 ? -7.926 9.562 -1.401 1 98.81 124 ILE B N 1
ATOM 3044 C CA . ILE B 1 124 ? -6.742 9.234 -2.186 1 98.81 124 ILE B CA 1
ATOM 3045 C C . ILE B 1 124 ? -5.484 9.484 -1.354 1 98.81 124 ILE B C 1
ATOM 3047 O O . ILE B 1 124 ? -5.348 10.539 -0.734 1 98.81 124 ILE B O 1
ATOM 3051 N N . THR B 1 125 ? -4.586 8.539 -1.337 1 98.44 125 THR B N 1
ATOM 3052 C CA . THR B 1 125 ? -3.385 8.695 -0.521 1 98.44 125 THR B CA 1
ATOM 3053 C C . THR B 1 125 ? -2.16 8.164 -1.261 1 98.44 125 THR B C 1
ATOM 3055 O O . THR B 1 125 ? -2.285 7.352 -2.18 1 98.44 125 THR B O 1
ATOM 3058 N N . ASN B 1 126 ? -1.032 8.695 -0.855 1 98.12 126 ASN B N 1
ATOM 3059 C CA . ASN B 1 126 ? 0.238 8.172 -1.346 1 98.12 126 ASN B CA 1
ATOM 3060 C C . ASN B 1 126 ? 0.936 7.32 -0.293 1 98.12 126 ASN B C 1
ATOM 3062 O O . ASN B 1 126 ? 2.133 7.051 -0.4 1 98.12 126 ASN B O 1
ATOM 3066 N N . GLY B 1 127 ? 0.25 6.98 0.756 1 95.19 127 GLY B N 1
ATOM 3067 C CA . GLY B 1 127 ? 0.805 6.164 1.822 1 95.19 127 GLY B CA 1
ATOM 3068 C C . GLY B 1 127 ? 0.276 4.742 1.82 1 95.19 127 GLY B C 1
ATOM 3069 O O . GLY B 1 127 ? -0.93 4.523 1.944 1 95.19 127 GLY B O 1
ATOM 3070 N N . ILE B 1 128 ? 1.184 3.867 1.829 1 90.88 128 ILE B N 1
ATOM 3071 C CA . ILE B 1 128 ? 0.825 2.453 1.805 1 90.88 128 ILE B CA 1
ATOM 3072 C C . ILE B 1 128 ? 0.168 2.064 3.127 1 90.88 128 ILE B C 1
ATOM 3074 O O . ILE B 1 128 ? -0.892 1.433 3.139 1 90.88 128 ILE B O 1
ATOM 3078 N N . VAL B 1 129 ? 0.711 2.455 4.164 1 85.62 129 VAL B N 1
ATOM 3079 C CA . VAL B 1 129 ? 0.176 2.145 5.488 1 85.62 129 VAL B CA 1
ATOM 3080 C C . VAL B 1 129 ? -1.148 2.877 5.695 1 85.62 129 VAL B C 1
ATOM 3082 O O . VAL B 1 129 ? -2.117 2.293 6.184 1 85.62 129 VAL B O 1
ATOM 3085 N N . THR B 1 130 ? -1.134 4.086 5.277 1 91.12 130 THR B N 1
ATOM 3086 C CA . THR B 1 130 ? -2.359 4.871 5.359 1 91.12 130 THR B CA 1
ATOM 3087 C C . THR B 1 130 ? -3.496 4.18 4.609 1 91.12 130 THR B C 1
ATOM 3089 O O . THR B 1 130 ? -4.605 4.055 5.133 1 91.12 130 THR B O 1
ATOM 3092 N N . ALA B 1 131 ? -3.203 3.721 3.455 1 93.5 131 ALA B N 1
ATOM 3093 C CA . ALA B 1 131 ? -4.203 3.051 2.625 1 93.5 131 ALA B CA 1
ATOM 3094 C C . ALA B 1 131 ? -4.715 1.783 3.303 1 93.5 131 ALA B C 1
ATOM 3096 O O . ALA B 1 131 ? -5.922 1.534 3.334 1 93.5 131 ALA B O 1
ATOM 3097 N N . ALA B 1 132 ? -3.789 1.044 3.809 1 85.94 132 ALA B N 1
ATOM 3098 C CA . ALA B 1 132 ? -4.16 -0.199 4.48 1 85.94 132 ALA B CA 1
ATOM 3099 C C . ALA B 1 132 ? -5.055 0.073 5.688 1 85.94 132 ALA B C 1
ATOM 3101 O O . ALA B 1 132 ? -6.07 -0.598 5.879 1 85.94 132 ALA B O 1
ATOM 3102 N N . MET B 1 133 ? -4.746 1.067 6.441 1 85.12 133 MET B N 1
ATOM 3103 C CA . MET B 1 133 ? -5.496 1.394 7.648 1 85.12 133 MET B CA 1
ATOM 3104 C C . MET B 1 133 ? -6.879 1.934 7.305 1 85.12 133 MET B C 1
ATOM 3106 O O . MET B 1 133 ? -7.871 1.563 7.934 1 85.12 133 MET B O 1
ATOM 3110 N N . LEU B 1 134 ? -6.871 2.768 6.332 1 91.19 134 LEU B N 1
ATOM 3111 C CA . LEU B 1 134 ? -8.156 3.297 5.898 1 91.19 134 LEU B CA 1
ATOM 3112 C C . LEU B 1 134 ? -9.086 2.174 5.445 1 91.19 134 LEU B C 1
ATOM 3114 O O . LEU B 1 134 ? -10.266 2.158 5.797 1 91.19 134 LEU B O 1
ATOM 3118 N N . SER B 1 135 ? -8.555 1.288 4.664 1 87.38 135 SER B N 1
ATOM 3119 C CA . SER B 1 135 ? -9.336 0.181 4.117 1 87.38 135 SER B CA 1
ATOM 3120 C C . SER B 1 135 ? -9.875 -0.714 5.23 1 87.38 135 SER B C 1
ATOM 3122 O O . SER B 1 135 ? -10.984 -1.235 5.129 1 87.38 135 SER B O 1
ATOM 3124 N N . GLU B 1 136 ? -9.102 -0.796 6.195 1 79.19 136 GLU B N 1
ATOM 3125 C CA . GLU B 1 136 ? -9.438 -1.708 7.281 1 79.19 136 GLU B CA 1
ATOM 3126 C C . GLU B 1 136 ? -10.422 -1.067 8.258 1 79.19 136 GLU B C 1
ATOM 3128 O O . GLU B 1 136 ? -11.344 -1.729 8.742 1 79.19 136 GLU B O 1
ATOM 3133 N N . TYR B 1 137 ? -10.281 0.211 8.5 1 79.88 137 TYR B N 1
ATOM 3134 C CA . TYR B 1 137 ? -10.93 0.769 9.688 1 79.88 137 TYR B CA 1
ATOM 3135 C C . TYR B 1 137 ? -12 1.777 9.297 1 79.88 137 TYR B C 1
ATOM 3137 O O . TYR B 1 137 ? -12.664 2.355 10.156 1 79.88 137 TYR B O 1
ATOM 3145 N N . THR B 1 138 ? -12.109 2.041 8.016 1 85.44 138 THR B N 1
ATOM 3146 C CA . THR B 1 138 ? -13.141 2.973 7.57 1 85.44 138 THR B CA 1
ATOM 3147 C C . THR B 1 138 ? -14 2.35 6.469 1 85.44 138 THR B C 1
ATOM 3149 O O . THR B 1 138 ? -13.688 1.264 5.977 1 85.44 138 THR B O 1
ATOM 3152 N N . THR B 1 139 ? -15.117 2.982 6.164 1 89.81 139 THR B N 1
ATOM 3153 C CA . THR B 1 139 ? -15.961 2.57 5.051 1 89.81 139 THR B CA 1
ATOM 3154 C C . THR B 1 139 ? -15.664 3.402 3.809 1 89.81 139 THR B C 1
ATOM 3156 O O . THR B 1 139 ? -16.422 3.357 2.83 1 89.81 139 THR B O 1
ATOM 3159 N N . ALA B 1 140 ? -14.633 4.164 3.854 1 95.06 140 ALA B N 1
ATOM 3160 C CA . ALA B 1 140 ? -14.289 5.055 2.748 1 95.06 140 ALA B CA 1
ATOM 3161 C C . ALA B 1 140 ? -13.859 4.262 1.518 1 95.06 140 ALA B C 1
ATOM 3163 O O . ALA B 1 140 ? -13.336 3.152 1.639 1 95.06 140 ALA B O 1
ATOM 3164 N N . LYS B 1 141 ? -14.203 4.766 0.369 1 97.62 141 LYS B N 1
ATOM 3165 C CA . LYS B 1 141 ? -13.539 4.309 -0.846 1 97.62 141 LYS B CA 1
ATOM 3166 C C . LYS B 1 141 ? -12.109 4.832 -0.921 1 97.62 141 LYS B C 1
ATOM 3168 O O . LYS B 1 141 ? -11.891 6.043 -1.034 1 97.62 141 LYS B O 1
ATOM 3173 N N . VAL B 1 142 ? -11.148 3.912 -0.867 1 97.81 142 VAL B N 1
ATOM 3174 C CA . VAL B 1 142 ? -9.75 4.312 -0.747 1 97.81 142 VAL B CA 1
ATOM 3175 C C . VAL B 1 142 ? -9.023 4.023 -2.055 1 97.81 142 VAL B C 1
ATOM 3177 O O . VAL B 1 142 ? -9.148 2.936 -2.619 1 97.81 142 VAL B O 1
ATOM 3180 N N . SER B 1 143 ? -8.32 5 -2.555 1 98.19 143 SER B N 1
ATOM 3181 C CA . SER B 1 143 ? -7.414 4.836 -3.688 1 98.19 143 SER B CA 1
ATOM 3182 C C . SER B 1 143 ? -5.98 5.172 -3.301 1 98.19 143 SER B C 1
ATOM 3184 O O . SER B 1 143 ? -5.742 6.043 -2.463 1 98.19 143 SER B O 1
ATOM 3186 N N . VAL B 1 144 ? -5.078 4.469 -3.92 1 97.94 144 VAL B N 1
ATOM 3187 C CA . VAL B 1 144 ? -3.656 4.742 -3.729 1 97.94 144 VAL B CA 1
ATOM 3188 C C . VAL B 1 144 ? -3.043 5.23 -5.039 1 97.94 144 VAL B C 1
ATOM 3190 O O . VAL B 1 144 ? -3.404 4.75 -6.117 1 97.94 144 VAL B O 1
ATOM 3193 N N . LEU B 1 145 ? -2.123 6.195 -4.902 1 98.5 145 LEU B N 1
ATOM 3194 C CA . LEU B 1 145 ? -1.39 6.641 -6.082 1 98.5 145 LEU B CA 1
ATOM 3195 C C . LEU B 1 145 ? -0.431 5.559 -6.566 1 98.5 145 LEU B C 1
ATOM 3197 O O . LEU B 1 145 ? 0.127 4.809 -5.762 1 98.5 145 LEU B O 1
ATOM 3201 N N . GLY B 1 146 ? -0.264 5.492 -7.891 1 98.25 146 GLY B N 1
ATOM 3202 C CA . GLY B 1 146 ? 0.717 4.582 -8.461 1 98.25 146 GLY B CA 1
ATOM 3203 C C . GLY B 1 146 ? 2.115 5.168 -8.508 1 98.25 146 GLY B C 1
ATOM 3204 O O . GLY B 1 146 ? 2.283 6.375 -8.672 1 98.25 146 GLY B O 1
ATOM 3205 N N . GLY B 1 147 ? 3.105 4.27 -8.32 1 97.62 147 GLY B N 1
ATOM 3206 C CA . GLY B 1 147 ? 4.484 4.719 -8.438 1 97.62 147 GLY B CA 1
ATOM 3207 C C . GLY B 1 147 ? 5.441 3.959 -7.539 1 97.62 147 GLY B C 1
ATOM 3208 O O . GLY B 1 147 ? 5.082 2.92 -6.98 1 97.62 147 GLY B O 1
ATOM 3209 N N . ALA B 1 148 ? 6.621 4.535 -7.477 1 96.94 148 ALA B N 1
ATOM 3210 C CA . ALA B 1 148 ? 7.688 3.887 -6.719 1 96.94 148 ALA B CA 1
ATOM 3211 C C . ALA B 1 148 ? 7.57 4.195 -5.23 1 96.94 148 ALA B C 1
ATOM 3213 O O . ALA B 1 148 ? 7.277 5.332 -4.848 1 96.94 148 ALA B O 1
ATOM 3214 N N . ILE B 1 149 ? 7.832 3.166 -4.484 1 94.75 149 ILE B N 1
ATOM 3215 C CA . ILE B 1 149 ? 7.871 3.334 -3.035 1 94.75 149 ILE B CA 1
ATOM 3216 C C . ILE B 1 149 ? 9.266 3.783 -2.605 1 94.75 149 ILE B C 1
ATOM 3218 O O . ILE B 1 149 ? 10.266 3.23 -3.059 1 94.75 149 ILE B O 1
ATOM 3222 N N . VAL B 1 150 ? 9.211 4.773 -1.748 1 92.06 150 VAL B N 1
ATOM 3223 C CA . VAL B 1 150 ? 10.477 5.156 -1.133 1 92.06 150 VAL B CA 1
ATOM 3224 C C . VAL B 1 150 ? 10.93 4.07 -0.156 1 92.06 150 VAL B C 1
ATOM 3226 O O . VAL B 1 150 ? 10.188 3.715 0.768 1 92.06 150 VAL B O 1
ATOM 3229 N N . PRO B 1 151 ? 12.125 3.588 -0.369 1 84.06 151 PRO B N 1
ATOM 3230 C CA . PRO B 1 151 ? 12.578 2.473 0.465 1 84.06 151 PRO B CA 1
ATOM 3231 C C . PRO B 1 151 ? 12.453 2.762 1.959 1 84.06 151 PRO B C 1
ATOM 3233 O O . PRO B 1 151 ? 12.852 3.832 2.422 1 84.06 151 PRO B O 1
ATOM 3236 N N . LYS B 1 152 ? 11.758 1.874 2.658 1 76.44 152 LYS B N 1
ATOM 3237 C CA . LYS B 1 152 ? 11.633 1.835 4.113 1 76.44 152 LYS B CA 1
ATOM 3238 C C . LYS B 1 152 ? 10.719 2.947 4.617 1 76.44 152 LYS B C 1
ATOM 3240 O O . LYS B 1 152 ? 10.672 3.227 5.816 1 76.44 152 LYS B O 1
ATOM 3245 N N . ARG B 1 153 ? 9.992 3.686 3.764 1 80.06 153 ARG B N 1
ATOM 3246 C CA . ARG B 1 153 ? 9.125 4.777 4.191 1 80.06 153 ARG B CA 1
ATOM 3247 C C . ARG B 1 153 ? 7.664 4.488 3.85 1 80.06 153 ARG B C 1
ATOM 3249 O O . ARG B 1 153 ? 6.758 5.137 4.375 1 80.06 153 ARG B O 1
ATOM 3256 N N . ALA B 1 154 ? 7.43 3.449 3.111 1 81.94 154 ALA B N 1
ATOM 3257 C CA . ALA B 1 154 ? 6.086 3.049 2.701 1 81.94 154 ALA B CA 1
ATOM 3258 C C . ALA B 1 154 ? 5.34 4.215 2.062 1 81.94 154 ALA B C 1
ATOM 3260 O O . ALA B 1 154 ? 4.129 4.367 2.258 1 81.94 154 ALA B O 1
ATOM 3261 N N . THR B 1 155 ? 5.992 5.125 1.479 1 92.75 155 THR B N 1
ATOM 3262 C CA . THR B 1 155 ? 5.453 6.297 0.799 1 92.75 155 THR B CA 1
ATOM 3263 C C . THR B 1 155 ? 5.746 6.238 -0.697 1 92.75 155 THR B C 1
ATOM 3265 O O . THR B 1 155 ? 6.836 5.828 -1.105 1 92.75 155 THR B O 1
ATOM 3268 N N . ILE B 1 156 ? 4.719 6.578 -1.42 1 97 156 ILE B N 1
ATOM 3269 C CA . ILE B 1 156 ? 4.852 6.625 -2.873 1 97 156 ILE B CA 1
ATOM 3270 C C . ILE B 1 156 ? 5.129 8.062 -3.318 1 97 156 ILE B C 1
ATOM 3272 O O . ILE B 1 156 ? 4.375 8.977 -2.982 1 97 156 ILE B O 1
ATOM 3276 N N . ASN B 1 157 ? 6.203 8.266 -4.004 1 94.56 157 ASN B N 1
ATOM 3277 C CA . ASN B 1 157 ? 6.586 9.578 -4.504 1 94.56 157 ASN B CA 1
ATOM 3278 C C . ASN B 1 157 ? 7.082 9.516 -5.945 1 94.56 157 ASN B C 1
ATOM 3280 O O . ASN B 1 157 ? 6.906 8.5 -6.617 1 94.56 157 ASN B O 1
ATOM 3284 N N . GLY B 1 158 ? 7.48 10.711 -6.453 1 92.81 158 GLY B N 1
ATOM 3285 C CA . GLY B 1 158 ? 8.062 10.766 -7.781 1 92.81 158 GLY B CA 1
ATOM 3286 C C . GLY B 1 158 ? 7.098 11.25 -8.844 1 92.81 158 GLY B C 1
ATOM 3287 O O . GLY B 1 158 ? 5.957 11.609 -8.531 1 92.81 158 GLY B O 1
ATOM 3288 N N . SER B 1 159 ? 7.621 11.234 -10.07 1 95.44 159 SER B N 1
ATOM 3289 C CA . SER B 1 159 ? 6.895 11.828 -11.188 1 95.44 159 SER B CA 1
ATOM 3290 C C . SER B 1 159 ? 5.617 11.055 -11.492 1 95.44 159 SER B C 1
ATOM 3292 O O . SER B 1 159 ? 4.582 11.648 -11.805 1 95.44 159 SER B O 1
ATOM 3294 N N . LYS B 1 160 ? 5.715 9.758 -11.383 1 96.81 160 LYS B N 1
ATOM 3295 C CA . LYS B 1 160 ? 4.523 8.961 -11.68 1 96.81 160 LYS B CA 1
ATOM 3296 C C . LYS B 1 160 ? 3.416 9.234 -10.664 1 96.81 160 LYS B C 1
ATOM 3298 O O . LYS B 1 160 ? 2.25 9.391 -11.039 1 96.81 160 LYS B O 1
ATOM 3303 N N . ALA B 1 161 ? 3.781 9.273 -9.438 1 97.81 161 ALA B N 1
ATOM 3304 C CA . ALA B 1 161 ? 2.807 9.586 -8.398 1 97.81 161 ALA B CA 1
ATOM 3305 C C . ALA B 1 161 ? 2.223 10.984 -8.594 1 97.81 161 ALA B C 1
ATOM 3307 O O . ALA B 1 161 ? 1.015 11.18 -8.453 1 97.81 161 ALA B O 1
ATOM 3308 N N . TYR B 1 162 ? 3.1 11.953 -8.922 1 98.19 162 TYR B N 1
ATOM 3309 C CA . TYR B 1 162 ? 2.658 13.312 -9.203 1 98.19 162 TYR B CA 1
ATOM 3310 C C . TYR B 1 162 ? 1.608 13.328 -10.312 1 98.19 162 TYR B C 1
ATOM 3312 O O . TYR B 1 162 ? 0.53 13.898 -10.141 1 98.19 162 TYR B O 1
ATOM 3320 N N . ASN B 1 163 ? 1.94 12.664 -11.367 1 97.94 163 ASN B N 1
ATOM 3321 C CA . ASN B 1 163 ? 1.038 12.648 -12.516 1 97.94 163 ASN B CA 1
ATOM 3322 C C . ASN B 1 163 ? -0.264 11.922 -12.188 1 97.94 163 ASN B C 1
ATOM 3324 O O . ASN B 1 163 ? -1.334 12.32 -12.656 1 97.94 163 ASN B O 1
ATOM 3328 N N . ASP B 1 164 ? -0.167 10.898 -11.469 1 98.12 164 ASP B N 1
ATOM 3329 C CA . ASP B 1 164 ? -1.365 10.164 -11.055 1 98.12 164 ASP B CA 1
ATOM 3330 C C . ASP B 1 164 ? -2.273 11.039 -10.195 1 98.12 164 ASP B C 1
ATOM 3332 O O . ASP B 1 164 ? -3.492 11.055 -10.383 1 98.12 164 ASP B O 1
ATOM 3336 N N . ALA B 1 165 ? -1.692 11.781 -9.289 1 98.62 165 ALA B N 1
ATOM 3337 C CA . ALA B 1 165 ? -2.453 12.68 -8.422 1 98.62 165 ALA B CA 1
ATOM 3338 C C . ALA B 1 165 ? -3.242 13.695 -9.242 1 98.62 165 ALA B C 1
ATOM 3340 O O . ALA B 1 165 ? -4.355 14.07 -8.875 1 98.62 165 ALA B O 1
ATOM 3341 N N . LEU B 1 166 ? -2.725 14.078 -10.336 1 98.44 166 LEU B N 1
ATOM 3342 C CA . LEU B 1 166 ? -3.346 15.094 -11.18 1 98.44 166 LEU B CA 1
ATOM 3343 C C . LEU B 1 166 ? -4.617 14.555 -11.828 1 98.44 166 LEU B C 1
ATOM 3345 O O . LEU B 1 166 ? -5.414 15.328 -12.367 1 98.44 166 LEU B O 1
ATOM 3349 N N . SER B 1 167 ? -4.812 13.25 -11.766 1 97.5 167 SER B N 1
ATOM 3350 C CA . SER B 1 167 ? -6.008 12.664 -12.359 1 97.5 167 SER B CA 1
ATOM 3351 C C . SER B 1 167 ? -7.18 12.688 -11.383 1 97.5 167 SER B C 1
ATOM 3353 O O . SER B 1 167 ? -8.289 12.289 -11.734 1 97.5 167 SER B O 1
ATOM 3355 N N . TYR B 1 168 ? -6.953 13.133 -10.188 1 98.44 168 TYR B N 1
ATOM 3356 C CA . TYR B 1 168 ? -7.98 13.242 -9.164 1 98.44 168 TYR B CA 1
ATOM 3357 C C . TYR B 1 168 ? -8.273 14.703 -8.836 1 98.44 168 TYR B C 1
ATOM 3359 O O . TYR B 1 168 ? -7.516 15.594 -9.219 1 98.44 168 TYR B O 1
ATOM 3367 N N . TYR B 1 169 ? -9.398 14.945 -8.203 1 98.75 169 TYR B N 1
ATOM 3368 C CA . TYR B 1 169 ? -9.727 16.234 -7.621 1 98.75 169 TYR B CA 1
ATOM 3369 C C . TYR B 1 169 ? -10.414 16.062 -6.273 1 98.75 169 TYR B C 1
ATOM 3371 O O . TYR B 1 169 ? -11.359 15.289 -6.145 1 98.75 169 TYR B O 1
ATOM 3379 N N . ALA B 1 170 ? -9.961 16.797 -5.285 1 98.81 170 ALA B N 1
ATOM 3380 C CA . ALA B 1 170 ? -10.469 16.609 -3.93 1 98.81 170 ALA B CA 1
ATOM 3381 C C . ALA B 1 170 ? -11.109 17.891 -3.402 1 98.81 170 ALA B C 1
ATOM 3383 O O . ALA B 1 170 ? -10.781 18.984 -3.859 1 98.81 170 ALA B O 1
ATOM 3384 N N . ASP B 1 171 ? -12.047 17.672 -2.486 1 98.88 171 ASP B N 1
ATOM 3385 C CA . ASP B 1 171 ? -12.594 18.812 -1.753 1 98.88 171 ASP B CA 1
ATOM 3386 C C . ASP B 1 171 ? -11.562 19.391 -0.792 1 98.88 171 ASP B C 1
ATOM 3388 O O . ASP B 1 171 ? -11.469 20.609 -0.645 1 98.88 171 ASP B O 1
ATOM 3392 N N . LEU B 1 172 ? -10.812 18.531 -0.207 1 98.94 172 LEU B N 1
ATOM 3393 C CA . LEU B 1 172 ? -9.859 18.938 0.827 1 98.94 172 LEU B CA 1
ATOM 3394 C C . LEU B 1 172 ? -8.617 18.047 0.789 1 98.94 172 LEU B C 1
ATOM 3396 O O . LEU B 1 172 ? -8.719 16.828 0.748 1 98.94 172 LEU B O 1
ATOM 3400 N N . ALA B 1 173 ? -7.492 18.688 0.716 1 98.94 173 ALA B N 1
ATOM 3401 C CA . ALA B 1 173 ? -6.223 18 0.938 1 98.94 173 ALA B CA 1
ATOM 3402 C C . ALA B 1 173 ? -5.746 18.188 2.377 1 98.94 173 ALA B C 1
ATOM 3404 O O . ALA B 1 173 ? -5.738 19.297 2.9 1 98.94 173 ALA B O 1
ATOM 3405 N N . ILE B 1 174 ? -5.414 17.062 3 1 98.88 174 ILE B N 1
ATOM 3406 C CA . ILE B 1 174 ? -4.867 17.094 4.352 1 98.88 174 ILE B CA 1
ATOM 3407 C C . ILE B 1 174 ? -3.461 16.5 4.352 1 98.88 174 ILE B C 1
ATOM 3409 O O . ILE B 1 174 ? -3.266 15.344 3.959 1 98.88 174 ILE B O 1
ATOM 3413 N N . MET B 1 175 ? -2.545 17.281 4.785 1 98.56 175 MET B N 1
ATOM 3414 C CA . MET B 1 175 ? -1.162 16.812 4.758 1 98.56 175 MET B CA 1
ATOM 3415 C C . MET B 1 175 ? -0.35 17.438 5.879 1 98.56 175 MET B C 1
ATOM 3417 O O . MET B 1 175 ? -0.753 18.469 6.441 1 98.56 175 MET B O 1
ATOM 3421 N N . SER B 1 176 ? 0.699 16.781 6.207 1 97.44 176 SER B N 1
ATOM 3422 C CA . SER B 1 176 ? 1.697 17.359 7.105 1 97.44 176 SER B CA 1
ATOM 3423 C C . SER B 1 176 ? 2.928 17.828 6.336 1 97.44 176 SER B C 1
ATOM 3425 O O . SER B 1 176 ? 2.867 18.031 5.121 1 97.44 176 SER B O 1
ATOM 3427 N N . CYS B 1 177 ? 3.98 18.203 7.133 1 96.25 177 CYS B N 1
ATOM 3428 C CA . CYS B 1 177 ? 5.199 18.719 6.516 1 96.25 177 CYS B CA 1
ATOM 3429 C C . CYS B 1 177 ? 6.426 18.375 7.352 1 96.25 177 CYS B C 1
ATOM 3431 O O . CYS B 1 177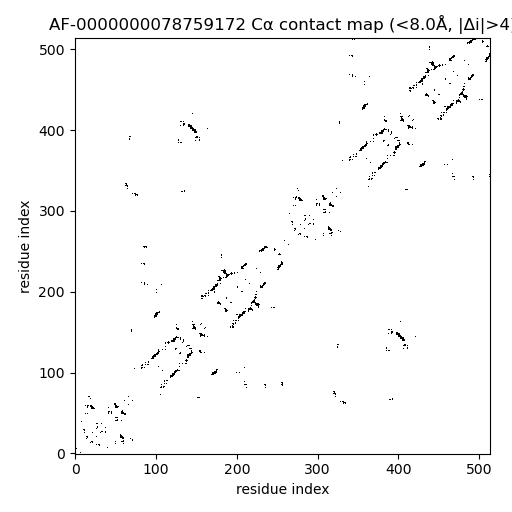 ? 6.293 17.891 8.477 1 96.25 177 CYS B O 1
ATOM 3433 N N . ARG B 1 178 ? 7.539 18.531 6.703 1 93.56 178 ARG B N 1
ATOM 3434 C CA . ARG B 1 178 ? 8.789 18.438 7.453 1 93.56 178 ARG B CA 1
ATOM 3435 C C . ARG B 1 178 ? 9.094 19.766 8.164 1 93.56 178 ARG B C 1
ATOM 3437 O O . ARG B 1 178 ? 9.555 19.766 9.305 1 93.56 178 ARG B O 1
ATOM 3444 N N . GLY B 1 179 ? 8.859 20.859 7.461 1 96.44 179 GLY B N 1
ATOM 3445 C CA . GLY B 1 179 ? 9.023 22.188 8.039 1 96.44 179 GLY B CA 1
ATOM 3446 C C . GLY B 1 179 ? 8.039 23.203 7.5 1 96.44 179 GLY B C 1
ATOM 3447 O O . GLY B 1 179 ? 7.723 23.203 6.309 1 96.44 179 GLY B O 1
ATOM 3448 N N . LEU B 1 180 ? 7.602 24.016 8.414 1 98 180 LEU B N 1
ATOM 3449 C CA . LEU B 1 180 ? 6.77 25.156 8.031 1 98 180 LEU B CA 1
ATOM 3450 C C . LEU B 1 180 ? 7.508 26.469 8.258 1 98 180 LEU B C 1
ATOM 3452 O O . LEU B 1 180 ? 7.883 26.781 9.383 1 98 180 LEU B O 1
ATOM 3456 N N . ASP B 1 181 ? 7.699 27.141 7.203 1 96.38 181 ASP B N 1
ATOM 3457 C CA . ASP B 1 181 ? 8.336 28.453 7.223 1 96.38 181 ASP B CA 1
ATOM 3458 C C . ASP B 1 181 ? 7.348 29.547 6.809 1 96.38 181 ASP B C 1
ATOM 3460 O O . ASP B 1 181 ? 6.648 29.406 5.805 1 96.38 181 ASP B O 1
ATOM 3464 N N . PHE B 1 182 ? 7.363 30.656 7.52 1 95.25 182 PHE B N 1
ATOM 3465 C CA . PHE B 1 182 ? 6.336 31.672 7.297 1 95.25 182 PHE B CA 1
ATOM 3466 C C . PHE B 1 182 ? 6.609 32.438 6.012 1 95.25 182 PHE B C 1
ATOM 3468 O O . PHE B 1 182 ? 5.727 33.125 5.5 1 95.25 182 PHE B O 1
ATOM 3475 N N . SER B 1 183 ? 7.766 32.375 5.5 1 94 183 SER B N 1
ATOM 3476 C CA . SER B 1 183 ? 8.086 33.031 4.238 1 94 183 SER B CA 1
ATOM 3477 C C . SER B 1 183 ? 7.961 32.062 3.062 1 94 183 SER B C 1
ATOM 3479 O O . SER B 1 183 ? 7.434 32.438 2.01 1 94 183 SER B O 1
ATOM 3481 N N . GLN B 1 184 ? 8.312 30.828 3.271 1 95.75 184 GLN B N 1
ATOM 3482 C CA . GLN B 1 184 ? 8.383 29.891 2.162 1 95.75 184 GLN B CA 1
ATOM 3483 C C . GLN B 1 184 ? 7.184 28.938 2.158 1 95.75 184 GLN B C 1
ATOM 3485 O O . GLN B 1 184 ? 6.844 28.375 1.122 1 95.75 184 GLN B O 1
ATOM 3490 N N . GLY B 1 185 ? 6.625 28.75 3.336 1 97.81 185 GLY B N 1
ATOM 3491 C CA . GLY B 1 185 ? 5.523 27.797 3.424 1 97.81 185 GLY B CA 1
ATOM 3492 C C . GLY B 1 185 ? 5.961 26.406 3.846 1 97.81 185 GLY B C 1
ATOM 3493 O O . GLY B 1 185 ? 6.77 26.266 4.762 1 97.81 185 GLY B O 1
ATOM 3494 N N . VAL B 1 186 ? 5.355 25.375 3.23 1 98.5 186 VAL B N 1
ATOM 3495 C CA . VAL B 1 186 ? 5.668 23.984 3.531 1 98.5 186 VAL B CA 1
ATOM 3496 C C . VAL B 1 186 ? 6.949 23.562 2.807 1 98.5 186 VAL B C 1
ATOM 3498 O O . VAL B 1 186 ? 7.062 23.734 1.59 1 98.5 186 VAL B O 1
ATOM 3501 N N . THR B 1 187 ? 7.891 23.047 3.588 1 97.69 187 THR B N 1
ATOM 3502 C CA . THR B 1 187 ? 9.148 22.625 2.99 1 97.69 187 THR B CA 1
ATOM 3503 C C . THR B 1 187 ? 9.453 21.172 3.354 1 97.69 187 THR B C 1
ATOM 3505 O O . THR B 1 187 ? 8.984 20.672 4.375 1 97.69 187 THR B O 1
ATOM 3508 N N . GLU B 1 188 ? 10.156 20.5 2.41 1 95.81 188 GLU B N 1
ATOM 3509 C CA . GLU B 1 188 ? 10.477 19.078 2.531 1 95.81 188 GLU B CA 1
ATOM 3510 C C . GLU B 1 188 ? 11.961 18.828 2.271 1 95.81 188 GLU B C 1
ATOM 3512 O O . GLU B 1 188 ? 12.641 19.672 1.668 1 95.81 188 GLU B O 1
ATOM 3517 N N . THR B 1 189 ? 12.445 17.688 2.746 1 93 189 THR B N 1
ATOM 3518 C CA . THR B 1 189 ? 13.844 17.312 2.541 1 93 189 THR B CA 1
ATOM 3519 C C . THR B 1 189 ? 14.031 16.625 1.192 1 93 189 THR B C 1
ATOM 3521 O O . THR B 1 189 ? 15.133 16.625 0.64 1 93 189 THR B O 1
ATOM 3524 N N . HIS B 1 190 ? 12.945 16.031 0.69 1 91.5 190 HIS B N 1
ATOM 3525 C CA . HIS B 1 190 ? 13.039 15.266 -0.546 1 91.5 190 HIS B CA 1
ATOM 3526 C C . HIS B 1 190 ? 12.141 15.859 -1.63 1 91.5 190 HIS B C 1
ATOM 3528 O O . HIS B 1 190 ? 10.977 16.156 -1.376 1 91.5 190 HIS B O 1
ATOM 3534 N N . GLU B 1 191 ? 12.734 15.914 -2.814 1 94.31 191 GLU B N 1
ATOM 3535 C CA . GLU B 1 191 ? 12.016 16.516 -3.936 1 94.31 191 GLU B CA 1
ATOM 3536 C C . GLU B 1 191 ? 10.742 15.742 -4.262 1 94.31 191 GLU B C 1
ATOM 3538 O O . GLU B 1 191 ? 9.703 16.328 -4.551 1 94.31 191 GLU B O 1
ATOM 3543 N N . GLY B 1 192 ? 10.82 14.438 -4.262 1 94.5 192 GLY B N 1
ATOM 3544 C CA . GLY B 1 192 ? 9.664 13.602 -4.566 1 94.5 192 GLY B CA 1
ATOM 3545 C C . GLY B 1 192 ? 8.484 13.852 -3.648 1 94.5 192 GLY B C 1
ATOM 3546 O O . GLY B 1 192 ? 7.336 13.852 -4.09 1 94.5 192 GLY B O 1
ATOM 3547 N N . GLU B 1 193 ? 8.773 14.102 -2.463 1 94.31 193 GLU B N 1
ATOM 3548 C CA . GLU B 1 193 ? 7.734 14.398 -1.484 1 94.31 193 GLU B CA 1
ATOM 3549 C C . GLU B 1 193 ? 7.098 15.758 -1.753 1 94.31 193 GLU B C 1
ATOM 3551 O O . GLU B 1 193 ? 5.875 15.891 -1.708 1 94.31 193 GLU B O 1
ATOM 3556 N N . ALA B 1 194 ? 7.922 16.672 -2.002 1 97.25 194 ALA B N 1
ATOM 3557 C CA . ALA B 1 194 ? 7.43 18.016 -2.297 1 97.25 194 ALA B CA 1
ATOM 3558 C C . ALA B 1 194 ? 6.527 18.016 -3.527 1 97.25 194 ALA B C 1
ATOM 3560 O O . ALA B 1 194 ? 5.488 18.672 -3.545 1 97.25 194 ALA B O 1
ATOM 3561 N N . MET B 1 195 ? 6.863 17.25 -4.5 1 97.12 195 MET B N 1
ATOM 3562 C CA . MET B 1 195 ? 6.113 17.203 -5.75 1 97.12 195 MET B CA 1
ATOM 3563 C C . MET B 1 195 ? 4.711 16.641 -5.531 1 97.12 195 MET B C 1
ATOM 3565 O O . MET B 1 195 ? 3.738 17.172 -6.074 1 97.12 195 MET B O 1
ATOM 3569 N N . VAL B 1 196 ? 4.633 15.602 -4.762 1 98.06 196 VAL B N 1
ATOM 3570 C CA . VAL B 1 196 ? 3.328 15 -4.52 1 98.06 196 VAL B CA 1
ATOM 3571 C C . VAL B 1 196 ? 2.441 15.977 -3.748 1 98.06 196 VAL B C 1
ATOM 3573 O O . VAL B 1 196 ? 1.255 16.125 -4.055 1 98.06 196 VAL B O 1
ATOM 3576 N N . LYS B 1 197 ? 3.006 16.656 -2.779 1 98.44 197 LYS B N 1
ATOM 3577 C CA . LYS B 1 197 ? 2.238 17.641 -2.018 1 98.44 197 LYS B CA 1
ATOM 3578 C C . LYS B 1 197 ? 1.781 18.797 -2.91 1 98.44 197 LYS B C 1
ATOM 3580 O O . LYS B 1 197 ? 0.673 19.312 -2.748 1 98.44 197 LYS B O 1
ATOM 3585 N N . LYS B 1 198 ? 2.613 19.172 -3.854 1 98.44 198 LYS B N 1
ATOM 3586 C CA . LYS B 1 198 ? 2.223 20.188 -4.824 1 98.44 198 LYS B CA 1
ATOM 3587 C C . LYS B 1 198 ? 1.007 19.734 -5.633 1 98.44 198 LYS B C 1
ATOM 3589 O O . LYS B 1 198 ? 0.087 20.531 -5.867 1 98.44 198 LYS B O 1
ATOM 3594 N N . ALA B 1 199 ? 1.035 18.531 -6.059 1 98.75 199 ALA B N 1
ATOM 3595 C CA . ALA B 1 199 ? -0.087 18 -6.824 1 98.75 199 ALA B CA 1
ATOM 3596 C C . ALA B 1 199 ? -1.363 17.984 -5.984 1 98.75 199 ALA B C 1
ATOM 3598 O O . ALA B 1 199 ? -2.441 18.312 -6.48 1 98.75 199 ALA B O 1
ATOM 3599 N N . PHE B 1 200 ? -1.229 17.594 -4.695 1 98.75 200 PHE B N 1
ATOM 3600 C CA . PHE B 1 200 ? -2.383 17.578 -3.803 1 98.75 200 PHE B CA 1
ATOM 3601 C C . PHE B 1 200 ? -2.982 18.969 -3.678 1 98.75 200 PHE B C 1
ATOM 3603 O O . PHE B 1 200 ? -4.203 19.141 -3.703 1 98.75 200 PHE B O 1
ATOM 3610 N N . ARG B 1 201 ? -2.133 19.906 -3.555 1 98.75 201 ARG B N 1
ATOM 3611 C CA . ARG B 1 201 ? -2.633 21.281 -3.451 1 98.75 201 ARG B CA 1
ATOM 3612 C C . ARG B 1 201 ? -3.277 21.719 -4.758 1 98.75 201 ARG B C 1
ATOM 3614 O O . ARG B 1 201 ? -4.363 22.312 -4.754 1 98.75 201 ARG B O 1
ATOM 3621 N N . LYS B 1 202 ? -2.645 21.484 -5.852 1 98.62 202 LYS B N 1
ATOM 3622 C CA . LYS B 1 202 ? -3.121 21.891 -7.172 1 98.62 202 LYS B CA 1
ATOM 3623 C C . LYS B 1 202 ? -4.484 21.281 -7.477 1 98.62 202 LYS B C 1
ATOM 3625 O O . LYS B 1 202 ? -5.316 21.891 -8.141 1 98.62 202 LYS B O 1
ATOM 3630 N N . GLN B 1 203 ? -4.734 20.109 -6.949 1 98.81 203 GLN B N 1
ATOM 3631 C CA . GLN B 1 203 ? -5.914 19.328 -7.305 1 98.81 203 GLN B CA 1
ATOM 3632 C C . GLN B 1 203 ? -6.906 19.281 -6.148 1 98.81 203 GLN B C 1
ATOM 3634 O O . GLN B 1 203 ? -7.57 18.266 -5.938 1 98.81 203 GLN B O 1
ATOM 3639 N N . SER B 1 204 ? -6.953 20.297 -5.32 1 98.81 204 SER B N 1
ATOM 3640 C CA . SER B 1 204 ? -7.941 20.344 -4.246 1 98.81 204 SER B CA 1
ATOM 3641 C C . SER B 1 204 ? -8.523 21.734 -4.082 1 98.81 204 SER B C 1
ATOM 3643 O O . SER B 1 204 ? -7.848 22.734 -4.371 1 98.81 204 SER B O 1
ATOM 3645 N N . ASP B 1 205 ? -9.758 21.812 -3.605 1 98.81 205 ASP B N 1
ATOM 3646 C CA . ASP B 1 205 ? -10.398 23.094 -3.334 1 98.81 205 ASP B CA 1
ATOM 3647 C C . ASP B 1 205 ? -9.734 23.797 -2.158 1 98.81 205 ASP B C 1
ATOM 3649 O O . ASP B 1 205 ? -9.516 25.016 -2.201 1 98.81 205 ASP B O 1
ATOM 3653 N N . ARG B 1 206 ? -9.445 23.016 -1.142 1 98.81 206 ARG B N 1
ATOM 3654 C CA . ARG B 1 206 ? -8.844 23.562 0.075 1 98.81 206 ARG B CA 1
ATOM 3655 C C . ARG B 1 206 ? -7.699 22.672 0.557 1 98.81 206 ARG B C 1
ATOM 3657 O O . ARG B 1 206 ? -7.633 21.484 0.22 1 98.81 206 ARG B O 1
ATOM 3664 N N . LEU B 1 207 ? -6.836 23.328 1.325 1 98.88 207 LEU B N 1
ATOM 3665 C CA . LEU B 1 207 ? -5.68 22.625 1.874 1 98.88 207 LEU B CA 1
ATOM 3666 C C . LEU B 1 207 ? -5.562 22.875 3.375 1 98.88 207 LEU B C 1
ATOM 3668 O O . LEU B 1 207 ? -5.57 24.016 3.824 1 98.88 207 LEU B O 1
ATOM 3672 N N . ALA B 1 208 ? -5.473 21.766 4.105 1 98.88 208 ALA B N 1
ATOM 3673 C CA . ALA B 1 208 ? -5.137 21.812 5.527 1 98.88 208 ALA B CA 1
ATOM 3674 C C . ALA B 1 208 ? -3.752 21.234 5.785 1 98.88 208 ALA B C 1
ATOM 3676 O O . ALA B 1 208 ? -3.467 20.094 5.398 1 98.88 208 ALA B O 1
ATOM 3677 N N . VAL B 1 209 ? -2.973 22.016 6.438 1 98.81 209 VAL B N 1
ATOM 3678 C CA . VAL B 1 209 ? -1.635 21.562 6.805 1 98.81 209 VAL B CA 1
ATOM 3679 C C . VAL B 1 209 ? -1.571 21.297 8.305 1 98.81 209 VAL B C 1
ATOM 3681 O O . VAL B 1 209 ? -1.852 22.188 9.117 1 98.81 209 VAL B O 1
ATOM 3684 N N . LEU B 1 210 ? -1.206 20.062 8.625 1 98.25 210 LEU B N 1
ATOM 3685 C CA . LEU B 1 210 ? -1.064 19.609 10.008 1 98.25 210 LEU B CA 1
ATOM 3686 C C . LEU B 1 210 ? 0.38 19.75 10.484 1 98.25 210 LEU B C 1
ATOM 3688 O O . LEU B 1 210 ? 1.278 19.109 9.938 1 98.25 210 LEU B O 1
ATOM 3692 N N . VAL B 1 211 ? 0.552 20.531 11.555 1 97.06 211 VAL B N 1
ATOM 3693 C CA . VAL B 1 211 ? 1.935 20.844 11.906 1 97.06 211 VAL B CA 1
ATOM 3694 C C . VAL B 1 211 ? 2.125 20.734 13.414 1 97.06 211 VAL B C 1
ATOM 3696 O O . VAL B 1 211 ? 1.411 21.391 14.188 1 97.06 211 VAL B O 1
ATOM 3699 N N . THR B 1 212 ? 3.088 19.875 13.797 1 93.88 212 THR B N 1
ATOM 3700 C CA . THR B 1 212 ? 3.5 19.859 15.195 1 93.88 212 THR B CA 1
ATOM 3701 C C . THR B 1 212 ? 4.355 21.078 15.531 1 93.88 212 THR B C 1
ATOM 3703 O O . THR B 1 212 ? 4.934 21.703 14.641 1 93.88 212 THR B O 1
ATOM 3706 N N . GLN B 1 213 ? 4.516 21.312 16.781 1 92.62 213 GLN B N 1
ATOM 3707 C CA . GLN B 1 213 ? 5.195 22.516 17.234 1 92.62 213 GLN B CA 1
ATOM 3708 C C . GLN B 1 213 ? 6.652 22.531 16.781 1 92.62 213 GLN B C 1
ATOM 3710 O O . GLN B 1 213 ? 7.18 23.594 16.406 1 92.62 213 GLN B O 1
ATOM 3715 N N . GLN B 1 214 ? 7.25 21.438 16.766 1 92.5 214 GLN B N 1
ATOM 3716 C CA . GLN B 1 214 ? 8.68 21.359 16.469 1 92.5 214 GLN B CA 1
ATOM 3717 C C . GLN B 1 214 ? 8.961 21.625 15 1 92.5 214 GLN B C 1
ATOM 3719 O O . GLN B 1 214 ? 10.109 21.828 14.609 1 92.5 214 GLN B O 1
ATOM 3724 N N . LYS B 1 215 ? 7.922 21.672 14.211 1 95.12 215 LYS B N 1
ATOM 3725 C CA . LYS B 1 215 ? 8.109 21.859 12.773 1 95.12 215 LYS B CA 1
ATOM 3726 C C . LYS B 1 215 ? 7.855 23.297 12.359 1 95.12 215 LYS B C 1
ATOM 3728 O O . LYS B 1 215 ? 8.133 23.688 11.227 1 95.12 215 LYS B O 1
ATOM 3733 N N . ILE B 1 216 ? 7.359 24.094 13.297 1 95.75 216 ILE B N 1
ATOM 3734 C CA . ILE B 1 216 ? 7.023 25.484 13.016 1 95.75 216 ILE B CA 1
ATOM 3735 C C . ILE B 1 216 ? 8.297 26.312 12.961 1 95.75 216 ILE B C 1
ATOM 3737 O O . ILE B 1 216 ? 9.188 26.156 13.805 1 95.75 216 ILE B O 1
ATOM 3741 N N . ALA B 1 217 ? 8.344 27.156 12 1 94.81 217 ALA B N 1
ATOM 3742 C CA . ALA B 1 217 ? 9.461 28.062 11.773 1 94.81 217 ALA B CA 1
ATOM 3743 C C . ALA B 1 217 ? 10.734 27.297 11.43 1 94.81 217 ALA B C 1
ATOM 3745 O O . ALA B 1 217 ? 11.812 27.625 11.922 1 94.81 217 ALA B O 1
ATOM 3746 N N . HIS B 1 218 ? 10.586 26.219 10.719 1 94.62 218 HIS B N 1
ATOM 3747 C CA . HIS B 1 218 ? 11.68 25.422 10.164 1 94.62 218 HIS B CA 1
ATOM 3748 C C . HIS B 1 218 ? 11.594 25.359 8.641 1 94.62 218 HIS B C 1
ATOM 3750 O O . HIS B 1 218 ? 10.5 25.312 8.078 1 94.62 218 HIS B O 1
ATOM 3756 N N . LYS B 1 219 ? 12.797 25.375 8.078 1 95.06 219 LYS B N 1
ATOM 3757 C CA . LYS B 1 219 ? 12.867 25.375 6.617 1 95.06 219 LYS B CA 1
ATOM 3758 C C . LYS B 1 219 ? 13.781 24.281 6.105 1 95.06 219 LYS B C 1
ATOM 3760 O O . LYS B 1 219 ? 14.852 24.031 6.672 1 95.06 219 LYS B O 1
ATOM 3765 N N . PHE B 1 220 ? 13.359 23.594 5.043 1 95.31 220 PHE B N 1
ATOM 3766 C CA . PHE B 1 220 ? 14.164 22.578 4.371 1 95.31 220 PHE B CA 1
ATOM 3767 C C . PHE B 1 220 ? 14.328 22.906 2.891 1 95.31 220 PHE B C 1
ATOM 3769 O O . PHE B 1 220 ? 13.828 23.938 2.42 1 95.31 220 PHE B O 1
ATOM 3776 N N . MET B 1 221 ? 14.984 22.172 2.176 1 95.31 221 MET B N 1
ATOM 3777 C CA . MET B 1 221 ? 15.555 22.5 0.876 1 95.31 221 MET B CA 1
ATOM 3778 C C . MET B 1 221 ? 14.469 22.625 -0.183 1 95.31 221 MET B C 1
ATOM 3780 O O . MET B 1 221 ? 14.586 23.438 -1.106 1 95.31 221 MET B O 1
ATOM 3784 N N . HIS B 1 222 ? 13.398 21.891 -0.101 1 96.44 222 HIS B N 1
ATOM 3785 C CA . HIS B 1 222 ? 12.406 21.875 -1.172 1 96.44 222 HIS B CA 1
ATOM 3786 C C . HIS B 1 222 ? 11.094 22.5 -0.724 1 96.44 222 HIS B C 1
ATOM 3788 O O . HIS B 1 222 ? 10.453 22.016 0.209 1 96.44 222 HIS B O 1
ATOM 3794 N N . GLN B 1 223 ? 10.719 23.531 -1.441 1 97.94 223 GLN B N 1
ATOM 3795 C CA . GLN B 1 223 ? 9.406 24.109 -1.173 1 97.94 223 GLN B CA 1
ATOM 3796 C C . GLN B 1 223 ? 8.297 23.281 -1.809 1 97.94 223 GLN B C 1
ATOM 3798 O O . GLN B 1 223 ? 8.336 23 -3.008 1 97.94 223 GLN B O 1
ATOM 3803 N N . ALA B 1 224 ? 7.348 22.906 -0.995 1 98 224 ALA B N 1
ATOM 3804 C CA . ALA B 1 224 ? 6.219 22.125 -1.494 1 98 224 ALA B CA 1
ATOM 3805 C C . ALA B 1 224 ? 4.996 23.016 -1.719 1 98 224 ALA B C 1
ATOM 3807 O O . ALA B 1 224 ? 4.367 22.953 -2.779 1 98 224 ALA B O 1
ATOM 3808 N N . ILE B 1 225 ? 4.688 23.797 -0.735 1 98.56 225 ILE B N 1
ATOM 3809 C CA . ILE B 1 225 ? 3.518 24.672 -0.77 1 98.56 225 ILE B CA 1
ATOM 3810 C C . ILE B 1 225 ? 3.908 26.078 -0.325 1 98.56 225 ILE B C 1
ATOM 3812 O O . ILE B 1 225 ? 4.496 26.266 0.745 1 98.56 225 ILE B O 1
ATOM 3816 N N . ALA B 1 226 ? 3.529 27.016 -1.204 1 98.06 226 ALA B N 1
ATOM 3817 C CA . ALA B 1 226 ? 3.715 28.406 -0.757 1 98.06 226 ALA B CA 1
ATOM 3818 C C . ALA B 1 226 ? 2.801 28.719 0.422 1 98.06 226 ALA B C 1
ATOM 3820 O O . ALA B 1 226 ? 1.692 28.188 0.52 1 98.06 226 ALA B O 1
ATOM 3821 N N . PHE B 1 227 ? 3.312 29.625 1.198 1 97.44 227 PHE B N 1
ATOM 3822 C CA . PHE B 1 227 ? 2.598 29.906 2.438 1 97.44 227 PHE B CA 1
ATOM 3823 C C . PHE B 1 227 ? 1.189 30.422 2.148 1 97.44 227 PHE B C 1
ATOM 3825 O O . PHE B 1 227 ? 0.23 30.016 2.807 1 97.44 227 PHE B O 1
ATOM 3832 N N . HIS B 1 228 ? 1.029 31.234 1.144 1 96.75 228 HIS B N 1
ATOM 3833 C CA . HIS B 1 228 ? -0.245 31.875 0.848 1 96.75 228 HIS B CA 1
ATOM 3834 C C . HIS B 1 228 ? -1.238 30.875 0.249 1 96.75 228 HIS B C 1
ATOM 3836 O O . HIS B 1 228 ? -2.426 31.188 0.126 1 96.75 228 HIS B O 1
ATOM 3842 N N . GLU B 1 229 ? -0.779 29.703 -0.11 1 98.12 229 GLU B N 1
ATOM 3843 C CA . GLU B 1 229 ? -1.641 28.703 -0.717 1 98.12 229 GLU B CA 1
ATOM 3844 C C . GLU B 1 229 ? -2.326 27.844 0.347 1 98.12 229 GLU B C 1
ATOM 3846 O O . GLU B 1 229 ? -3.184 27.016 0.029 1 98.12 229 GLU B O 1
ATOM 3851 N N . ILE B 1 230 ? -1.99 28.047 1.57 1 98.62 230 ILE B N 1
ATOM 3852 C CA . ILE B 1 230 ? -2.559 27.281 2.674 1 98.62 230 ILE B CA 1
ATOM 3853 C C . ILE B 1 230 ? -3.891 27.891 3.098 1 98.62 230 ILE B C 1
ATOM 3855 O O . ILE B 1 230 ? -3.984 29.109 3.305 1 98.62 230 ILE B O 1
ATOM 3859 N N . ASP B 1 231 ? -4.875 27.062 3.207 1 98.62 231 ASP B N 1
ATOM 3860 C CA . ASP B 1 231 ? -6.164 27.562 3.678 1 98.62 231 ASP B CA 1
ATOM 3861 C C . ASP B 1 231 ? -6.297 27.406 5.188 1 98.62 231 ASP B C 1
ATOM 3863 O O . ASP B 1 231 ? -6.77 28.297 5.879 1 98.62 231 ASP B O 1
ATOM 3867 N N . TYR B 1 232 ? -5.926 26.203 5.688 1 98.69 232 TYR B N 1
ATOM 3868 C CA . TYR B 1 232 ? -6.016 25.906 7.113 1 98.69 232 TYR B CA 1
ATOM 3869 C C . TYR B 1 232 ? -4.664 25.453 7.656 1 98.69 232 TYR B C 1
ATOM 3871 O O . TYR B 1 232 ? -4.004 24.594 7.062 1 98.69 232 TYR B O 1
ATOM 3879 N N . LEU B 1 233 ? -4.312 26.047 8.711 1 98.56 233 LEU B N 1
ATOM 3880 C CA . LEU B 1 233 ? -3.172 25.594 9.5 1 98.56 233 LEU B CA 1
ATOM 3881 C C . LEU B 1 233 ? -3.631 24.984 10.828 1 98.56 233 LEU B C 1
ATOM 3883 O O . LEU B 1 233 ? -4.246 25.672 11.641 1 98.56 233 LEU B O 1
ATOM 3887 N N . VAL B 1 234 ? -3.35 23.688 11.008 1 98.44 234 VAL B N 1
ATOM 3888 C CA . VAL B 1 234 ? -3.812 23.016 12.203 1 98.44 234 VAL B CA 1
ATOM 3889 C C . VAL B 1 234 ? -2.625 22.672 13.109 1 98.44 234 VAL B C 1
ATOM 3891 O O . VAL B 1 234 ? -1.688 22 12.68 1 98.44 234 VAL B O 1
ATOM 3894 N N . THR B 1 235 ? -2.627 23.172 14.328 1 97.12 235 THR B N 1
ATOM 3895 C CA . THR B 1 235 ? -1.546 22.953 15.289 1 97.12 235 THR B CA 1
ATOM 3896 C C . THR B 1 235 ? -2.086 22.406 16.609 1 97.12 235 THR B C 1
ATOM 3898 O O . THR B 1 235 ? -3.299 22.266 16.766 1 97.12 235 THR B O 1
ATOM 3901 N N . SER B 1 236 ? -1.132 21.984 17.469 1 94.62 236 SER B N 1
ATOM 3902 C CA . SER B 1 236 ? -1.543 21.375 18.734 1 94.62 236 SER B CA 1
ATOM 3903 C C . SER B 1 236 ? -1.843 22.438 19.781 1 94.62 236 SER B C 1
ATOM 3905 O O . SER B 1 236 ? -2.498 22.141 20.781 1 94.62 236 SER B O 1
ATOM 3907 N N . LYS B 1 237 ? -1.321 23.594 19.594 1 92.88 237 LYS B N 1
ATOM 3908 C CA . LYS B 1 237 ? -1.556 24.719 20.5 1 92.88 237 LYS B CA 1
ATOM 3909 C C . LYS B 1 237 ? -1.601 26.031 19.734 1 92.88 237 LYS B C 1
ATOM 3911 O O . LYS B 1 237 ? -1.258 26.078 18.547 1 92.88 237 LYS B O 1
ATOM 3916 N N . GLU B 1 238 ? -1.957 27.031 20.453 1 93.75 238 GLU B N 1
ATOM 3917 C CA . GLU B 1 238 ? -2.029 28.359 19.844 1 93.75 238 GLU B CA 1
ATOM 3918 C C . GLU B 1 238 ? -0.651 28.828 19.406 1 93.75 238 GLU B C 1
ATOM 3920 O O . GLU B 1 238 ? 0.348 28.578 20.078 1 93.75 238 GLU B O 1
ATOM 3925 N N . LEU B 1 239 ? -0.649 29.531 18.344 1 94.12 239 LEU B N 1
ATOM 3926 C CA . LEU B 1 239 ? 0.568 30.188 17.891 1 94.12 239 LEU B CA 1
ATOM 3927 C C . LEU B 1 239 ? 0.878 31.422 18.75 1 94.12 239 LEU B C 1
ATOM 3929 O O . LEU B 1 239 ? -0.012 31.969 19.406 1 94.12 239 LEU B O 1
ATOM 3933 N N . THR B 1 240 ? 2.139 31.75 18.688 1 94.44 240 THR B N 1
ATOM 3934 C CA . THR B 1 240 ? 2.473 33.031 19.312 1 94.44 240 THR B CA 1
ATOM 3935 C C . THR B 1 240 ? 1.802 34.188 18.578 1 94.44 240 THR B C 1
ATOM 3937 O O . THR B 1 240 ? 1.386 34.031 17.422 1 94.44 240 THR B O 1
ATOM 3940 N N . LYS B 1 241 ? 1.73 35.281 19.234 1 94.75 241 LYS B N 1
ATOM 3941 C CA . LYS B 1 241 ? 1.115 36.469 18.625 1 94.75 241 LYS B CA 1
ATOM 3942 C C . LYS B 1 241 ? 1.808 36.844 17.328 1 94.75 241 LYS B C 1
ATOM 3944 O O . LYS B 1 241 ? 1.146 37.188 16.344 1 94.75 241 LYS B O 1
ATOM 3949 N N . GLU B 1 242 ? 3.094 36.75 17.359 1 94.25 242 GLU B N 1
ATOM 3950 C CA . GLU B 1 242 ? 3.881 37.062 16.172 1 94.25 242 GLU B CA 1
ATOM 3951 C C . GLU B 1 242 ? 3.59 36.094 15.031 1 94.25 242 GLU B C 1
ATOM 3953 O O . GLU B 1 242 ? 3.404 36.5 13.883 1 94.25 242 GLU B O 1
ATOM 3958 N N . GLN B 1 243 ? 3.543 34.844 15.352 1 94 243 GLN B N 1
ATOM 3959 C CA . GLN B 1 243 ? 3.268 33.812 14.359 1 94 243 GLN B CA 1
ATOM 3960 C C . GLN B 1 243 ? 1.848 33.938 13.82 1 94 243 GLN B C 1
ATOM 3962 O O . GLN B 1 243 ? 1.625 33.812 12.609 1 94 243 GLN B O 1
ATOM 3967 N N . TYR B 1 244 ? 0.961 34.219 14.68 1 94.62 244 TYR B N 1
ATOM 3968 C CA . TYR B 1 244 ? -0.441 34.344 14.305 1 94.62 244 TYR B CA 1
ATOM 3969 C C . TYR B 1 244 ? -0.639 35.531 13.352 1 94.62 244 TYR B C 1
ATOM 3971 O O . TYR B 1 244 ? -1.429 35.438 12.414 1 94.62 244 TYR B O 1
ATOM 3979 N N . ALA B 1 245 ? 0.033 36.594 13.625 1 94.62 245 ALA B N 1
ATOM 3980 C CA . ALA B 1 245 ? -0.048 37.75 12.758 1 94.62 245 ALA B CA 1
ATOM 3981 C C . ALA B 1 245 ? 0.366 37.406 11.328 1 94.62 245 ALA B C 1
ATOM 3983 O O . ALA B 1 245 ? -0.26 37.875 10.367 1 94.62 245 ALA B O 1
ATOM 3984 N N . LYS B 1 246 ? 1.404 36.656 11.234 1 93.44 246 LYS B N 1
ATOM 3985 C CA . LYS B 1 246 ? 1.877 36.219 9.922 1 93.44 246 LYS B CA 1
ATOM 3986 C C . LYS B 1 246 ? 0.834 35.344 9.219 1 93.44 246 LYS B C 1
ATOM 3988 O O . LYS B 1 246 ? 0.624 35.5 8.008 1 93.44 246 LYS B O 1
ATOM 3993 N N . VAL B 1 247 ? 0.194 34.5 9.922 1 95.38 247 VAL B N 1
ATOM 3994 C CA . VAL B 1 247 ? -0.827 33.594 9.398 1 95.38 247 VAL B CA 1
ATOM 3995 C C . VAL B 1 247 ? -2.043 34.406 8.945 1 95.38 247 VAL B C 1
ATOM 3997 O O . VAL B 1 247 ? -2.568 34.188 7.848 1 95.38 247 VAL B O 1
ATOM 4000 N N . LYS B 1 248 ? -2.402 35.344 9.727 1 93.81 248 LYS B N 1
ATOM 4001 C CA . LYS B 1 248 ? -3.564 36.188 9.445 1 93.81 248 LYS B CA 1
ATOM 4002 C C . LYS B 1 248 ? -3.33 37.031 8.203 1 93.81 248 LYS B C 1
ATOM 4004 O O . LYS B 1 248 ? -4.254 37.281 7.43 1 93.81 248 LYS B O 1
ATOM 4009 N N . GLU B 1 249 ? -2.139 37.469 8.07 1 94.31 249 GLU B N 1
ATOM 4010 C CA . GLU B 1 249 ? -1.773 38.312 6.926 1 94.31 249 GLU B CA 1
ATOM 4011 C C . GLU B 1 249 ? -2.043 37.594 5.609 1 94.31 249 GLU B C 1
ATOM 4013 O O . GLU B 1 249 ? -2.338 38.219 4.598 1 94.31 249 GLU B O 1
ATOM 4018 N N . HIS B 1 250 ? -1.974 36.312 5.609 1 94.75 250 HIS B N 1
ATOM 4019 C CA . HIS B 1 250 ? -2.141 35.531 4.391 1 94.75 250 HIS B CA 1
ATOM 4020 C C . HIS B 1 250 ? -3.533 34.906 4.32 1 94.75 250 HIS B C 1
ATOM 4022 O O . HIS B 1 250 ? -3.801 34.062 3.463 1 94.75 250 HIS B O 1
ATOM 4028 N N . HIS B 1 251 ? -4.375 35.281 5.238 1 95 251 HIS B N 1
ATOM 4029 C CA . HIS B 1 251 ? -5.77 34.844 5.27 1 95 251 HIS B CA 1
ATOM 4030 C C . HIS B 1 251 ? -5.871 33.344 5.484 1 95 251 HIS B C 1
ATOM 4032 O O . HIS B 1 251 ? -6.723 32.688 4.883 1 95 251 HIS B O 1
ATOM 4038 N N . ILE B 1 252 ? -4.969 32.812 6.176 1 97.75 252 ILE B N 1
ATOM 4039 C CA . ILE B 1 252 ? -4.969 31.422 6.578 1 97.75 252 ILE B CA 1
ATOM 4040 C C . ILE B 1 252 ? -5.742 31.25 7.883 1 97.75 252 ILE B C 1
ATOM 4042 O O . ILE B 1 252 ? -5.543 32.031 8.828 1 97.75 252 ILE B O 1
ATOM 4046 N N . GLU B 1 253 ? -6.66 30.328 7.926 1 97.88 253 GLU B N 1
ATOM 4047 C CA . GLU B 1 253 ? -7.363 30.031 9.172 1 97.88 253 GLU B CA 1
ATOM 4048 C C . GLU B 1 253 ? -6.551 29.094 10.047 1 97.88 253 GLU B C 1
ATOM 4050 O O . GLU B 1 253 ? -6.18 28 9.617 1 97.88 253 GLU B O 1
ATOM 4055 N N . CYS B 1 254 ? -6.27 29.5 11.258 1 97.25 254 CYS B N 1
ATOM 4056 C CA . CYS B 1 254 ? -5.512 28.688 12.195 1 97.25 254 CYS B CA 1
ATOM 4057 C C . CYS B 1 254 ? -6.441 27.953 13.156 1 97.25 254 CYS B C 1
ATOM 4059 O O . CYS B 1 254 ? -7.281 28.578 13.812 1 97.25 254 CYS B O 1
ATOM 4061 N N . LEU B 1 255 ? -6.32 26.641 13.188 1 97.5 255 LEU B N 1
ATOM 4062 C CA . LEU B 1 255 ? -7.086 25.797 14.102 1 97.5 255 LEU B CA 1
ATOM 4063 C C . LEU B 1 255 ? -6.164 25.125 15.117 1 97.5 255 LEU B C 1
ATOM 4065 O O . LEU B 1 255 ? -5.059 24.703 14.773 1 97.5 255 LEU B O 1
ATOM 4069 N N . TYR B 1 256 ? -6.578 25.125 16.375 1 94.5 256 TYR B N 1
ATOM 4070 C CA . TYR 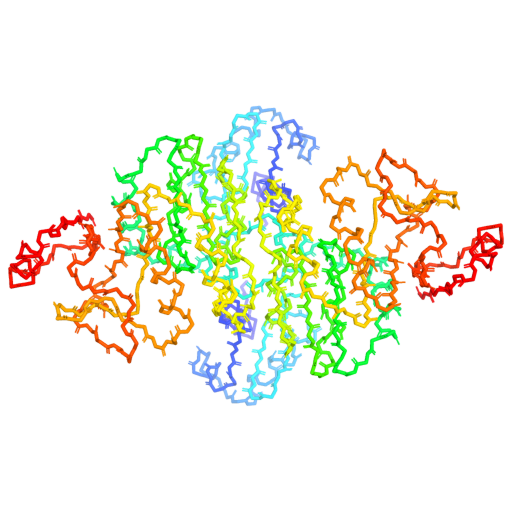B 1 256 ? -5.793 24.438 17.391 1 94.5 256 TYR B CA 1
ATOM 4071 C C . TYR B 1 256 ? -6.703 23.781 18.438 1 94.5 256 TYR B C 1
ATOM 4073 O O . TYR B 1 256 ? -7.848 24.203 18.609 1 94.5 256 TYR B O 1
ATOM 4081 N N . GLY B 1 257 ? -6.223 22.625 19.016 1 83.25 257 GLY B N 1
ATOM 4082 C CA . GLY B 1 257 ? -6.949 21.969 20.078 1 83.25 257 GLY B CA 1
ATOM 4083 C C . GLY B 1 257 ? -6.066 21.094 20.953 1 83.25 257 GLY B C 1
ATOM 4084 O O . GLY B 1 257 ? -4.938 20.766 20.578 1 83.25 257 GLY B O 1
#

Radius of gyration: 24.57 Å; Cα contacts (8 Å, |Δi|>4): 1157; chains: 2; bounding box: 54×77×62 Å

Sequence (514 aa):
MLNEVENRQQEIVNYLKNNQFARVTDLIELVNYSEATIKRDLVFLEKSGLIRRVRGGAMLIDNRKIDVPYLMKITKLEEETEKRKIADTASSLIRDDMVLFLDSSTTSLHLVRNLARFDGLQIITNGIVTAAMLSEYTTAKVSVLGGAIVPKRATINGSKAYNDALSYYADLAIMSCRGLDFSQGVTETHEGEAMVKKAFRKQSDRLAVLVTQQKIAHKFMHQAIAFHEIDYLVTSKELTKEQYAKVKEHHIECLYGMLNEVENRQQEIVNYLKNNQFARVTDLIELVNYSEATIKRDLVFLEKSGLIRRVRGGAMLIDNRKIDVPYLMKITKLEEETEKRKIADTASSLIRDDMVLFLDSSTTSLHLVRNLARFDGLQIITNGIVTAAMLSEYTTAKVSVLGGAIVPKRATINGSKAYNDALSYYADLAIMSCRGLDFSQGVTETHEGEAMVKKAFRKQSDRLAVLVTQQKIAHKFMHQAIAFHEIDYLVTSKELTKEQYAKVKEHHIECLYG

Organism: Enterococcus faecium (strain ATCC BAA-472 / TX0016 / DO) (NCBI:txid333849)

InterPro domains:
  IPR001034 DeoR-type HTH domain [PF08220] (8-63)
  IPR001034 DeoR-type HTH domain [PR00037] (26-40)
  IPR001034 DeoR-type HTH domain [PR00037] (40-58)
  IPR001034 DeoR-type HTH domain [PS51000] (5-60)
  IPR001034 DeoR-type HTH domain [SM00420] (8-60)
  IPR014036 DeoR-like transcriptional repressor, C-terminal sensor domain [PF00455] (80-236)
  IPR036390 Winged helix DNA-binding domain superfamily [SSF46785] (5-81)
  IPR037171 NagB/RpiA transferase-like [SSF100950] (80-237)
  IPR050313 Carbohydrate Metabolism HTH-type Transcriptional Regulators [PTHR30363] (6-254)

Foldseek 3Di:
DQPLLRVLLVQVLVVLLLVQKDFLVRSCVRSVDDSVSSVVSQVVCVVVQQWDDDVRIIGGSNVPPVCLVVVSVVVCLVVPVFLLQLLVQVLVVDAALFEEEAEQDSSSLSVLQVQQVHYNYEYEYQAQVSQVSNVVRHPYNYHYFDADDDPSSRGHFDDRSLVSLLVAAGQEYEEEAQAAALQQGGAHQDPRVLSNLLSNLVRYPAYEYRYEPVRYNDHHDGRRDGRLSHAEYGGADDDDPVVVVSCVVSNHHYTHD/DQPLLRVLLVQVLVVLLLVQKDFLVRSCVRSVDDSVSSVVSLVVCVVVQQWDDDVRIIGGSNVVPVVLVVVSVVVCLVVPVFLLQLLVQVLVVDAALFEEEAEQDSSSLSVLQSQQVHYNYEYEYQAQVSQVSNVVRHPYNYHYFDADDDPSSRGHFDDRSLVSLLVAAGQEYEEEAQAAALQQGGAHQDPRVLSNLLSNLVRYPAYEYRYEPVRYNDHHDGRRDGLLSHAEYTGADDDDPVVVVSCVVSNHHYTHD

Solvent-accessible surface area (backbone atoms only — not comparable to full-atom values): 25322 Å² total; per-residue (Å²): 126,74,50,74,67,52,43,50,49,48,49,50,48,50,47,14,64,73,51,44,46,36,39,51,70,55,50,28,68,72,70,69,50,56,69,70,56,51,51,53,47,46,51,50,36,28,75,68,42,46,24,41,75,48,95,71,25,38,24,48,23,48,61,55,46,53,64,50,61,68,43,48,56,49,20,50,51,69,72,38,59,56,40,41,33,24,22,58,50,55,49,73,78,62,60,64,58,37,32,30,34,38,44,54,39,74,45,44,48,46,28,45,73,61,50,40,78,43,51,65,30,34,37,38,26,34,11,46,61,48,50,47,48,36,32,63,61,28,77,40,50,39,29,37,47,22,28,39,44,43,77,72,64,46,27,41,29,35,72,56,18,25,57,48,43,60,77,48,73,22,56,33,20,39,30,56,65,66,9,34,21,89,82,54,12,33,12,19,89,42,67,36,56,18,45,36,51,33,27,42,52,74,29,25,77,37,31,36,41,46,42,55,75,89,26,55,76,27,80,47,86,28,72,31,37,53,43,68,70,37,42,29,40,29,21,43,52,81,68,51,72,70,57,43,51,58,39,50,74,48,66,29,47,77,45,59,72,127,73,51,74,66,52,45,50,49,48,48,51,48,49,48,15,66,73,50,43,46,37,39,51,69,55,49,28,68,71,69,67,51,54,69,70,56,51,51,52,47,47,52,52,37,28,75,69,40,46,23,41,78,48,94,70,26,36,23,47,23,48,60,57,49,53,63,51,60,67,45,47,54,49,20,51,50,70,72,38,62,55,40,42,32,24,22,58,48,54,50,73,77,61,59,64,56,38,32,30,33,39,43,57,38,74,45,47,48,48,28,45,73,62,51,39,78,44,52,64,29,33,38,37,23,34,11,47,61,48,49,46,47,37,31,63,62,28,77,40,50,39,30,37,47,21,27,39,44,43,76,72,63,46,28,43,30,36,70,56,20,24,56,46,42,61,76,47,74,23,56,33,21,40,32,55,66,68,10,34,20,89,82,56,12,34,13,19,86,43,64,36,55,18,46,36,52,33,27,41,53,74,28,24,77,36,31,36,40,46,43,57,75,90,24,55,77,28,80,48,84,27,72,29,36,52,44,67,70,37,41,30,41,29,21,43,53,81,68,52,72,71,56,42,50,58,38,50,74,47,68,30,47,77,44,58,71

pLDDT: mean 85.48, std 17.16, range [30.61, 98.94]

Nearest PDB structures (foldseek):
  7l6l-assembly1_E  TM=9.324E-01  e=1.352E-14  Escherichia coli K-12
  5aiq-assembly2_B  TM=5.949E-01  e=2.475E-03  Neisseria meningitidis serogroup B
  8eju-assembly1_A  TM=5.620E-01  e=3.210E-02  Pseudomonas putida KT2440
  8ejv-assembly1_B  TM=5.983E-01  e=1.884E-01  Pseudomonas putida KT2440
  8ejv-assembly1_A  TM=5.669E-01  e=2.262E-01  Pseudomonas putida KT2440

Secondary structure (DSSP, 8-state):
---HHHHHHHHHHHHHHHHSEEEHHHHHHHH---HHHHHHHHHHHHHTTSEEEETTEEEE--SSS---HHHHHHHGGGG-HHHHHHHHHHGGG--TT-EEEE-S-HHHHTTHHHHTT-SS-EEEESBHHHHHHHHHH--SEEEE--EEEETTTTEEESHHHHHHHTT--EEEEEEE-SEEETTTEEEESSHHHHHHHHHHHHTEEEEEEE--GGGBT---SEEEE-GGG-SEEEESSPPPHHHHHHHHHTTPEEEE-/---HHHHHHHHHHHHHHHHSEEEHHHHHHHH---HHHHHHHHHHHHHTTSEEEETTEEEE--SSS---HHHHHHHGGGG-HHHHHHHHHHGGG--TT-EEEE-S-HHHHTTHHHHTT-SS-EEEESBHHHHHHHHHH--SEEEE--EEEETTTTEEESHHHHHHHTT--EEEEEEE-SEEETTTEEEESSHHHHHHHHHHHHTEEEEEEE--GGGBT---SEEEE-GGG-SEEEESSPPPHHHHHHHHHTTPEEEE-